Protein 1RM1 (pdb70)

B-factor: mean 45.38, std 23.13, range [4.24, 101.88]

InterPro domains:
  IPR004855 Transcription factor IIA, alpha/beta subunit [PF03153] (9-158)
  IPR004855 Transcription factor IIA, alpha/beta subunit [PF03153] (172-285)
  IPR004855 Transcription factor IIA, alpha/beta subunit [PTHR12694] (1-285)
  IPR004855 Transcription factor IIA, alpha/beta subunit [SM01371] (8-285)
  IPR009088 Transcription factor IIA, beta-barrel [G3DSA:2.30.18.10] (228-286)
  IPR009088 Transcription factor IIA, beta-barrel [SSF50784] (232-285)

Solvent-accessible surface area: 19893 Å² total; per-residue (Å²): 71,82,50,103,4,75,13,61,44,0,32,0,47,2,26,0,31,32,180,12,72,10,83,36,0,9,81,86,3,33,19,2,29,31,50,70,189,194,88,67,2,0,44,0,31,8,83,124,9,135,6,29,0,44,0,62,33,51,0,114,2,35,0,36,29,1,107,31,49,114,50,0,84,82,0,0,129,57,0,3,121,8,0,66,120,28,64,44,78,6,103,63,51,98,47,105,21,59,38,1,30,0,35,12,45,5,169,13,59,0,115,0,76,3,0,13,174,67,45,52,127,72,13,49,51,77,79,140,130,86,83,1,0,46,18,142,17,105,182,22,171,1,36,0,44,0,42,62,66,0,102,0,38,0,34,40,0,89,112,85,89,43,0,50,84,0,0,81,54,1,50,86,16,0,52,123,21,109,100,212,195,71,99,85,101,16,4,33,119,8,22,2,0,77,4,0,46,61,0,3,72,42,0,57,95,93,63,87,6,121,60,84,10,6,97,105,0,12,81,11,0,4,62,5,2,24,70,7,1,124,111,50,2,140,17,116,1,44,0,113,18,65,2,44,9,1,17,19,18,95,62,44,23,40,4,8,0,77,115,6,84,0,44,26,170,127,34,87,4,101,72,0,40,0,10,0,7,5,53,143,249,99,24,84,29,0,15,143,0,2,37,48,1,0,74,33,0,2,88,77,0,68,130,35,2,121,132,56,68,31,92,77,110,13,0,45,30,0,36,65,27,0,14,80,42,0,23,100,41,156,6,7,96,8,86,13,29,122,135,57,178,142,106,37,80,98,180,109,38,85,101,25,12,18,0,2,0,20,15,58,125,30,57,90,82,142,15,122,8,115,3,21,2,56,5,0,6,1,16,3,79,111,42,0,31,1,0,46,81,0,79,4,71,3,76,13,113

Structure (mmCIF, N/CA/C/O backbone):
data_1RM1
#
_entry.id   1RM1
#
_cell.length_a   173.250
_cell.length_b   173.250
_cell.length_c   164.070
_cell.angle_alpha   90.00
_cell.angle_beta   90.00
_cell.angle_gamma   120.00
#
_symmetry.space_group_name_H-M   'H 3 2'
#
loop_
_entity.id
_entity.type
_entity.pdbx_description
1 polymer "5'-D(*AP*TP*CP*GP*AP*TP*CP*GP*AP*TP*AP*TP*AP*AP*AP*AP*CP*G)-3'"
2 polymer "5'-D(P*CP*GP*TP*TP*TP*TP*AP*TP*AP*TP*CP*GP*AP*TP*CP*GP*AP*T)-3'"
3 polymer 'TATA-box binding protein'
4 polymer 'Transcription initiation factor IIA small chain'
5 polymer 'Transcription initiation factor IIA large chain'
6 water water
#
loop_
_atom_site.group_PDB
_atom_site.id
_atom_site.type_symbol
_atom_site.label_atom_id
_atom_site.label_alt_id
_atom_site.label_comp_id
_atom_site.label_asym_id
_atom_site.label_entity_id
_atom_site.label_seq_id
_atom_site.pdbx_PDB_ins_code
_atom_site.Cartn_x
_atom_site.Cartn_y
_atom_site.Cartn_z
_atom_site.occupancy
_atom_site.B_iso_or_equiv
_atom_site.auth_seq_id
_atom_site.auth_comp_id
_atom_site.auth_asym_id
_atom_site.auth_atom_id
_atom_site.pdbx_PDB_model_num
ATOM 736 N N . SER C 3 61 ? -8.524 95.721 54.324 1.00 68.32 61 SER A N 1
ATOM 737 C CA . SER C 3 61 ? -9.388 94.827 55.151 1.00 67.02 61 SER A CA 1
ATOM 738 C C . SER C 3 61 ? -9.232 95.157 56.628 1.00 65.87 61 SER A C 1
ATOM 739 O O . SER C 3 61 ? -10.207 95.138 57.383 1.00 66.34 61 SER A O 1
ATOM 742 N N . GLY C 3 62 ? -7.995 95.446 57.028 1.00 89.62 62 GLY A N 1
ATOM 743 C CA . GLY C 3 62 ? -7.702 95.786 58.411 1.00 89.62 62 GLY A CA 1
ATOM 744 C C . GLY C 3 62 ? -7.359 94.598 59.296 1.00 89.61 62 GLY A C 1
ATOM 745 O O . GLY C 3 62 ? -7.093 94.762 60.488 1.00 89.62 62 GLY A O 1
ATOM 746 N N . ILE C 3 63 ? -7.360 93.403 58.712 1.00 59.11 63 ILE A N 1
ATOM 747 C CA . ILE C 3 63 ? -7.067 92.174 59.446 1.00 53.32 63 ILE A CA 1
ATOM 748 C C . ILE C 3 63 ? -5.846 91.473 58.867 1.00 51.89 63 ILE A C 1
ATOM 749 O O . ILE C 3 63 ? -5.586 91.545 57.667 1.00 51.48 63 ILE A O 1
ATOM 754 N N . VAL C 3 64 ? -5.098 90.793 59.724 1.00 40.77 64 VAL A N 1
ATOM 755 C CA . VAL C 3 64 ? -3.923 90.075 59.268 1.00 37.47 64 VAL A CA 1
ATOM 756 C C . VAL C 3 64 ? -4.002 88.630 59.699 1.00 35.29 64 VAL A C 1
ATOM 757 O O . VAL C 3 64 ? -3.962 88.324 60.889 1.00 34.69 64 VAL A O 1
ATOM 761 N N . PRO C 3 65 ? -4.129 87.719 58.731 1.00 31.67 65 PRO A N 1
ATOM 762 C CA . PRO C 3 65 ? -4.203 86.303 59.069 1.00 29.35 65 PRO A CA 1
ATOM 763 C C . PRO C 3 65 ? -3.049 85.840 59.971 1.00 28.98 65 PRO A C 1
ATOM 764 O O . PRO C 3 65 ? -1.903 86.302 59.870 1.00 28.29 65 PRO A O 1
ATOM 768 N N . THR C 3 66 ? -3.382 84.923 60.868 1.00 31.62 66 THR A N 1
ATOM 769 C CA . THR C 3 66 ? -2.430 84.372 61.813 1.00 28.35 66 THR A CA 1
ATOM 770 C C . THR C 3 66 ? -1.856 83.033 61.348 1.00 25.81 66 THR A C 1
ATOM 771 O O . THR C 3 66 ? -2.595 82.093 61.064 1.00 24.77 66 THR A O 1
ATOM 775 N N . LEU C 3 67 ? -0.535 82.951 61.265 1.00 26.22 67 LEU A N 1
ATOM 776 C CA . LEU C 3 67 ? 0.109 81.715 60.861 1.00 25.37 67 LEU A CA 1
ATOM 777 C C . LEU C 3 67 ? -0.097 80.694 61.966 1.00 24.85 67 LEU A C 1
ATOM 778 O O . LEU C 3 67 ? 0.260 80.945 63.117 1.00 25.98 67 LEU A O 1
ATOM 783 N N . GLN C 3 68 ? -0.671 79.545 61.611 1.00 25.28 68 GLN A N 1
ATOM 784 C CA . GLN C 3 68 ? -0.972 78.490 62.579 1.00 24.28 68 GLN A CA 1
ATOM 785 C C . GLN C 3 68 ? -0.128 77.237 62.460 1.00 24.42 68 GLN A C 1
ATOM 786 O O . GLN C 3 68 ? -0.005 76.474 63.413 1.00 25.04 68 GLN A O 1
ATOM 792 N N . ASN C 3 69 ? 0.456 77.008 61.299 1.00 23.66 69 ASN A N 1
ATOM 793 C CA . ASN C 3 69 ? 1.221 75.786 61.136 1.00 23.57 69 ASN A CA 1
ATOM 794 C C . ASN C 3 69 ? 2.177 75.885 59.965 1.00 23.09 69 ASN A C 1
ATOM 795 O O . ASN C 3 69 ? 1.819 76.386 58.904 1.00 23.13 69 ASN A O 1
ATOM 800 N N . ILE C 3 70 ? 3.402 75.416 60.163 1.00 27.29 70 ILE A N 1
ATOM 801 C CA . ILE C 3 70 ? 4.391 75.445 59.097 1.00 27.49 70 ILE A CA 1
ATOM 802 C C . ILE C 3 70 ? 5.074 74.091 59.003 1.00 27.04 70 ILE A C 1
ATOM 803 O O . ILE C 3 70 ? 5.567 73.564 59.997 1.00 27.86 70 ILE A O 1
ATOM 808 N N . VAL C 3 71 ? 5.068 73.523 57.803 1.00 25.74 71 VAL A N 1
ATOM 809 C CA . VAL C 3 71 ? 5.680 72.226 57.546 1.00 25.68 71 VAL A CA 1
ATOM 810 C C . VAL C 3 71 ? 6.976 72.418 56.771 1.00 26.38 71 VAL A C 1
ATOM 811 O O . VAL C 3 71 ? 6.994 73.063 55.727 1.00 28.25 71 VAL A O 1
ATOM 815 N N . ALA C 3 72 ? 8.060 71.852 57.287 1.00 23.33 72 ALA A N 1
ATOM 816 C CA . ALA C 3 72 ? 9.362 71.972 56.652 1.00 24.97 72 ALA A CA 1
ATOM 817 C C . ALA C 3 72 ? 10.062 70.623 56.551 1.00 26.16 72 ALA A C 1
ATOM 818 O O . ALA C 3 72 ? 9.803 69.722 57.342 1.00 25.93 72 ALA A O 1
ATOM 820 N N . THR C 3 73 ? 10.939 70.487 55.563 1.00 30.31 73 THR A N 1
ATOM 821 C CA . THR C 3 73 ? 11.707 69.263 55.383 1.00 33.26 73 THR A CA 1
ATOM 822 C C . THR C 3 73 ? 13.178 69.578 55.626 1.00 35.00 73 THR A C 1
ATOM 823 O O . THR C 3 73 ? 13.627 70.707 55.404 1.00 35.98 73 THR A O 1
ATOM 827 N N . VAL C 3 74 ? 13.917 68.580 56.097 1.00 48.13 74 VAL A N 1
ATOM 828 C CA . VAL C 3 74 ? 15.337 68.739 56.369 1.00 49.36 74 VAL A CA 1
ATOM 829 C C . VAL C 3 74 ? 16.066 67.435 56.079 1.00 50.85 74 VAL A C 1
ATOM 830 O O . VAL C 3 74 ? 15.654 66.375 56.552 1.00 53.52 74 VAL A O 1
ATOM 834 N N . THR C 3 75 ? 17.134 67.513 55.287 1.00 37.07 75 THR A N 1
ATOM 835 C CA . THR C 3 75 ? 17.944 66.340 54.971 1.00 36.88 75 THR A CA 1
ATOM 836 C C . THR C 3 75 ? 19.086 66.345 55.977 1.00 35.13 75 THR A C 1
ATOM 837 O O . THR C 3 75 ? 19.859 67.293 56.011 1.00 34.48 75 THR A O 1
ATOM 841 N N . LEU C 3 76 ? 19.186 65.310 56.809 1.00 47.43 76 LEU A N 1
ATOM 842 C CA . LEU C 3 76 ? 20.258 65.246 57.802 1.00 47.27 76 LEU A CA 1
ATOM 843 C C . LEU C 3 76 ? 21.521 64.641 57.190 1.00 48.65 76 LEU A C 1
ATOM 844 O O . LEU C 3 76 ? 22.572 64.577 57.826 1.00 47.81 76 LEU A O 1
ATOM 849 N N . GLY C 3 77 ? 21.403 64.202 55.943 1.00 45.21 77 GLY A N 1
ATOM 850 C CA . GLY C 3 77 ? 22.534 63.629 55.238 1.00 48.07 77 GLY A CA 1
ATOM 851 C C . GLY C 3 77 ? 23.293 62.512 55.930 1.00 50.04 77 GLY A C 1
ATOM 852 O O . GLY C 3 77 ? 24.468 62.678 56.257 1.00 51.52 77 GLY A O 1
ATOM 853 N N . CYS C 3 78 ? 22.622 61.381 56.147 1.00 52.94 78 CYS A N 1
ATOM 854 C CA . CYS C 3 78 ? 23.213 60.198 56.776 1.00 52.52 78 CYS A CA 1
ATOM 855 C C . CYS C 3 78 ? 22.116 59.217 57.191 1.00 53.23 78 CYS A C 1
ATOM 856 O O . CYS C 3 78 ? 21.131 59.602 57.820 1.00 54.20 78 CYS A O 1
ATOM 859 N N . ARG C 3 79 ? 22.289 57.951 56.818 1.00 44.15 79 ARG A N 1
ATOM 860 C CA . ARG C 3 79 ? 21.329 56.895 57.135 1.00 42.96 79 ARG A CA 1
ATOM 861 C C . ARG C 3 79 ? 21.053 56.793 58.631 1.00 41.07 79 ARG A C 1
ATOM 862 O O . ARG C 3 79 ? 21.919 57.089 59.449 1.00 40.82 79 ARG A O 1
ATOM 870 N N . LEU C 3 80 ? 19.850 56.360 58.991 1.00 37.81 80 LEU A N 1
ATOM 871 C CA . LEU C 3 80 ? 19.493 56.242 60.404 1.00 36.02 80 LEU A CA 1
ATOM 872 C C . LEU C 3 80 ? 18.903 54.893 60.804 1.00 35.75 80 LEU A C 1
ATOM 873 O O . LEU C 3 80 ? 18.244 54.226 60.006 1.00 35.32 80 LEU A O 1
ATOM 878 N N . ASP C 3 81 ? 19.164 54.491 62.045 1.00 43.09 81 ASP A N 1
ATOM 879 C CA . ASP C 3 81 ? 18.605 53.251 62.576 1.00 43.52 81 ASP A CA 1
ATOM 880 C C . ASP C 3 81 ? 17.453 53.778 63.400 1.00 42.82 81 ASP A C 1
ATOM 881 O O . ASP C 3 81 ? 17.652 54.254 64.517 1.00 41.90 81 ASP A O 1
ATOM 886 N N . LEU C 3 82 ? 16.252 53.713 62.839 1.00 39.19 82 LEU A N 1
ATOM 887 C CA . LEU C 3 82 ? 15.087 54.227 63.528 1.00 37.77 82 LEU A CA 1
ATOM 888 C C . LEU C 3 82 ? 14.889 53.532 64.867 1.00 38.86 82 LEU A C 1
ATOM 889 O O . LEU C 3 82 ? 14.531 54.166 65.861 1.00 38.78 82 LEU A O 1
ATOM 894 N N . LYS C 3 83 ? 15.161 52.235 64.899 1.00 41.62 83 LYS A N 1
ATOM 895 C CA . LYS C 3 83 ? 15.010 51.459 66.121 1.00 43.56 83 LYS A CA 1
ATOM 896 C C . LYS C 3 83 ? 15.891 52.019 67.223 1.00 43.73 83 LYS A C 1
ATOM 897 O O . LYS C 3 83 ? 15.509 52.008 68.384 1.00 46.31 83 LYS A O 1
ATOM 903 N N . THR C 3 84 ? 17.067 52.514 66.861 1.00 37.54 84 THR A N 1
ATOM 904 C CA . THR C 3 84 ? 17.989 53.074 67.848 1.00 36.47 84 THR A CA 1
ATOM 905 C C . THR C 3 84 ? 17.554 54.457 68.302 1.00 36.84 84 THR A C 1
ATOM 906 O O . THR C 3 84 ? 17.686 54.803 69.478 1.00 36.76 84 THR A O 1
ATOM 910 N N . VAL C 3 85 ? 17.053 55.253 67.364 1.00 34.26 85 VAL A N 1
ATOM 911 C CA . VAL C 3 85 ? 16.598 56.604 67.675 1.00 32.89 85 VAL A CA 1
ATOM 912 C C . VAL C 3 85 ? 15.468 56.506 68.687 1.00 31.71 85 VAL A C 1
ATOM 913 O O . VAL C 3 85 ? 15.483 57.170 69.722 1.00 29.82 85 VAL A O 1
ATOM 917 N N . ALA C 3 86 ? 14.498 55.654 68.375 1.00 36.65 86 ALA A N 1
ATOM 918 C CA . ALA C 3 86 ? 13.347 55.447 69.231 1.00 37.39 86 ALA A CA 1
ATOM 919 C C . ALA C 3 86 ? 13.762 55.010 70.630 1.00 38.87 86 ALA A C 1
ATOM 920 O O . ALA C 3 86 ? 13.073 55.303 71.610 1.00 40.87 86 ALA A O 1
ATOM 922 N N . LEU C 3 87 ? 14.892 54.317 70.728 1.00 39.54 87 LEU A N 1
ATOM 923 C CA . LEU C 3 87 ? 15.375 53.824 72.017 1.00 38.55 87 LEU A CA 1
ATOM 924 C C . LEU C 3 87 ? 16.126 54.835 72.871 1.00 38.87 87 LEU A C 1
ATOM 925 O O . LEU C 3 87 ? 16.057 54.790 74.102 1.00 37.49 87 LEU A O 1
ATOM 930 N N . HIS C 3 88 ? 16.834 55.752 72.224 1.00 45.91 88 HIS A N 1
ATOM 931 C CA . HIS C 3 88 ? 17.610 56.738 72.959 1.00 49.19 88 HIS A CA 1
ATOM 932 C C . HIS C 3 88 ? 17.005 58.142 73.071 1.00 50.11 88 HIS A C 1
ATOM 933 O O . HIS C 3 88 ? 17.433 58.942 73.904 1.00 51.60 88 HIS A O 1
ATOM 940 N N . ALA C 3 89 ? 16.007 58.445 72.249 1.00 38.19 89 ALA A N 1
ATOM 941 C CA . ALA C 3 89 ? 15.370 59.752 72.305 1.00 36.57 89 ALA A CA 1
ATOM 942 C C . ALA C 3 89 ? 14.122 59.669 73.179 1.00 35.91 89 ALA A C 1
ATOM 943 O O . ALA C 3 89 ? 13.436 58.651 73.183 1.00 35.41 89 ALA A O 1
ATOM 945 N N . ARG C 3 90 ? 13.833 60.729 73.930 1.00 43.18 90 ARG A N 1
ATOM 946 C CA . ARG C 3 90 ? 12.644 60.735 74.775 1.00 42.90 90 ARG A CA 1
ATOM 947 C C . ARG C 3 90 ? 11.489 61.250 73.925 1.00 40.15 90 ARG A C 1
ATOM 948 O O . ARG C 3 90 ? 11.709 61.898 72.901 1.00 39.65 90 ARG A O 1
ATOM 956 N N . ASN C 3 91 ? 10.262 60.946 74.337 1.00 35.92 91 ASN A N 1
ATOM 957 C CA . ASN C 3 91 ? 9.075 61.397 73.615 1.00 32.87 91 ASN A CA 1
ATOM 958 C C . ASN C 3 91 ? 9.051 60.949 72.156 1.00 31.25 91 ASN A C 1
ATOM 959 O O . ASN C 3 91 ? 8.572 61.667 71.279 1.00 30.14 91 ASN A O 1
ATOM 964 N N . ALA C 3 92 ? 9.561 59.750 71.912 1.00 28.00 92 ALA A N 1
ATOM 965 C CA . ALA C 3 92 ? 9.611 59.195 70.575 1.00 25.18 92 ALA A CA 1
ATOM 966 C C . ALA C 3 92 ? 8.759 57.950 70.492 1.00 24.45 92 ALA A C 1
ATOM 967 O O . ALA C 3 92 ? 8.715 57.157 71.426 1.00 25.81 92 ALA A O 1
ATOM 969 N N . GLU C 3 93 ? 8.060 57.786 69.380 1.00 22.73 93 GLU A N 1
ATOM 970 C CA . GLU C 3 93 ? 7.261 56.593 69.177 1.00 22.72 93 GLU A CA 1
ATOM 971 C C . GLU C 3 93 ? 7.600 56.020 67.815 1.00 22.64 93 GLU A C 1
ATOM 972 O O . GLU C 3 93 ? 7.702 56.745 66.831 1.00 23.74 93 GLU A O 1
ATOM 978 N N . TYR C 3 94 ? 7.834 54.714 67.775 1.00 24.34 94 TYR A N 1
ATOM 979 C CA . TYR C 3 94 ? 8.184 54.041 66.534 1.00 24.01 94 TYR A CA 1
ATOM 980 C C . TYR C 3 94 ? 7.365 52.766 66.378 1.00 23.64 94 TYR A C 1
ATOM 981 O O . TYR C 3 94 ? 7.471 51.847 67.179 1.00 24.80 94 TYR A O 1
ATOM 990 N N . ASN C 3 95 ? 6.527 52.733 65.350 1.00 22.26 95 ASN A N 1
ATOM 991 C CA . ASN C 3 95 ? 5.672 51.586 65.078 1.00 23.81 95 ASN A CA 1
ATOM 992 C C . ASN C 3 95 ? 5.735 51.301 63.576 1.00 26.04 95 ASN A C 1
ATOM 993 O O . ASN C 3 95 ? 4.771 51.527 62.846 1.00 25.15 95 ASN A O 1
ATOM 998 N N . PRO C 3 96 ? 6.879 50.787 63.101 1.00 44.20 96 PRO A N 1
ATOM 999 C CA . PRO C 3 96 ? 7.079 50.476 61.682 1.00 44.60 96 PRO A CA 1
ATOM 1000 C C . PRO C 3 96 ? 5.917 49.764 61.004 1.00 47.69 96 PRO A C 1
ATOM 1001 O O . PRO C 3 96 ? 5.686 49.951 59.812 1.00 47.89 96 PRO A O 1
ATOM 1005 N N . LYS C 3 97 ? 5.182 48.958 61.761 1.00 36.48 97 LYS A N 1
ATOM 1006 C CA . LYS C 3 97 ? 4.048 48.227 61.214 1.00 39.76 97 LYS A CA 1
ATOM 1007 C C . LYS C 3 97 ? 3.004 49.170 60.610 1.00 38.93 97 LYS A C 1
ATOM 1008 O O . LYS C 3 97 ? 2.189 48.747 59.796 1.00 39.01 97 LYS A O 1
ATOM 1014 N N . ARG C 3 98 ? 3.025 50.444 60.995 1.00 48.52 98 ARG A N 1
ATOM 1015 C CA . ARG C 3 98 ? 2.043 51.394 60.478 1.00 49.11 98 ARG A CA 1
ATOM 1016 C C . ARG C 3 98 ? 2.640 52.598 59.762 1.00 46.01 98 ARG A C 1
ATOM 1017 O O . ARG C 3 98 ? 1.985 53.215 58.912 1.00 46.92 98 ARG A O 1
ATOM 1025 N N . PHE C 3 99 ? 3.875 52.936 60.113 1.00 32.45 99 PHE A N 1
ATOM 1026 C CA . PHE C 3 99 ? 4.561 54.067 59.509 1.00 29.15 99 PHE A CA 1
ATOM 1027 C C . PHE C 3 99 ? 6.061 53.841 59.686 1.00 27.07 99 PHE A C 1
ATOM 1028 O O . PHE C 3 99 ? 6.536 53.661 60.803 1.00 26.39 99 PHE A O 1
ATOM 1036 N N . ALA C 3 100 ? 6.804 53.851 58.585 1.00 34.89 100 ALA A N 1
ATOM 1037 C CA . ALA C 3 100 ? 8.238 53.612 58.643 1.00 33.72 100 ALA A CA 1
ATOM 1038 C C . ALA C 3 100 ? 9.040 54.842 59.024 1.00 31.75 100 ALA A C 1
ATOM 1039 O O . ALA C 3 100 ? 9.941 55.247 58.293 1.00 31.79 100 ALA A O 1
ATOM 1041 N N . ALA C 3 101 ? 8.720 55.429 60.173 1.00 23.54 101 ALA A N 1
ATOM 1042 C CA . ALA C 3 101 ? 9.427 56.613 60.648 1.00 23.46 101 ALA A CA 1
ATOM 1043 C C . ALA C 3 101 ? 9.226 56.797 62.139 1.00 23.04 101 ALA A C 1
ATOM 1044 O O . ALA C 3 101 ? 8.253 56.293 62.713 1.00 23.58 101 ALA A O 1
ATOM 1046 N N . VAL C 3 102 ? 10.159 57.512 62.764 1.00 28.18 102 VAL A N 1
ATOM 1047 C CA . VAL C 3 102 ? 10.081 57.791 64.186 1.00 29.42 102 VAL A CA 1
ATOM 1048 C C . VAL C 3 102 ? 9.434 59.155 64.355 1.00 28.01 102 VAL A C 1
ATOM 1049 O O . VAL C 3 102 ? 9.831 60.140 63.721 1.00 27.63 102 VAL A O 1
ATOM 1053 N N . ILE C 3 103 ? 8.411 59.192 65.198 1.00 31.83 103 ILE A N 1
ATOM 1054 C CA . ILE C 3 103 ? 7.687 60.417 65.477 1.00 32.65 103 ILE A CA 1
ATOM 1055 C C . ILE C 3 103 ? 8.253 60.968 66.773 1.00 30.56 103 ILE A C 1
ATOM 1056 O O . ILE C 3 103 ? 8.242 60.298 67.795 1.00 33.86 103 ILE A O 1
ATOM 1061 N N . MET C 3 104 ? 8.759 62.188 66.732 1.00 18.93 104 MET A N 1
ATOM 1062 C CA . MET C 3 104 ? 9.336 62.780 67.919 1.00 20.60 104 MET A CA 1
ATOM 1063 C C . MET C 3 104 ? 8.827 64.202 68.110 1.00 19.82 104 MET A C 1
ATOM 1064 O O . MET C 3 104 ? 8.659 64.940 67.143 1.00 18.20 104 MET A O 1
ATOM 1069 N N . ARG C 3 105 ? 8.583 64.581 69.360 1.00 27.09 105 ARG A N 1
ATOM 1070 C CA . ARG C 3 105 ? 8.104 65.921 69.671 1.00 28.30 105 ARG A CA 1
ATOM 1071 C C . ARG C 3 105 ? 9.009 66.636 70.656 1.00 30.86 105 ARG A C 1
ATOM 1072 O O . ARG C 3 105 ? 9.676 66.011 71.479 1.00 32.09 105 ARG A O 1
ATOM 1080 N N . ILE C 3 106 ? 9.033 67.957 70.570 1.00 25.86 106 ILE A N 1
ATOM 1081 C CA . ILE C 3 106 ? 9.799 68.747 71.518 1.00 26.46 106 ILE A CA 1
ATOM 1082 C C . ILE C 3 106 ? 8.869 69.857 71.975 1.00 27.73 106 ILE A C 1
ATOM 1083 O O . ILE C 3 106 ? 7.858 70.125 71.328 1.00 25.40 106 ILE A O 1
ATOM 1088 N N . ARG C 3 107 ? 9.207 70.493 73.089 1.00 32.82 107 ARG A N 1
ATOM 1089 C CA . ARG C 3 107 ? 8.386 71.562 73.640 1.00 34.84 107 ARG A CA 1
ATOM 1090 C C . ARG C 3 107 ? 8.751 72.978 73.206 1.00 35.38 107 ARG A C 1
ATOM 1091 O O . ARG C 3 107 ? 7.897 73.859 73.209 1.00 35.36 107 ARG A O 1
ATOM 1099 N N . GLU C 3 108 ? 10.006 73.203 72.829 1.00 38.50 108 GLU A N 1
ATOM 1100 C CA . GLU C 3 108 ? 10.429 74.535 72.425 1.00 40.02 108 GLU A CA 1
ATOM 1101 C C . GLU C 3 108 ? 11.322 74.582 71.199 1.00 38.43 108 GLU A C 1
ATOM 1102 O O . GLU C 3 108 ? 12.497 74.250 71.277 1.00 40.78 108 GLU A O 1
ATOM 1108 N N . PRO C 3 109 ? 10.769 74.972 70.040 1.00 32.56 109 PRO A N 1
ATOM 1109 C CA . PRO C 3 109 ? 9.360 75.343 69.883 1.00 31.07 109 PRO A CA 1
ATOM 1110 C C . PRO C 3 109 ? 8.459 74.121 69.736 1.00 30.99 109 PRO A C 1
ATOM 1111 O O . PRO C 3 109 ? 8.840 73.123 69.127 1.00 31.75 109 PRO A O 1
ATOM 1115 N N . LYS C 3 110 ? 7.266 74.209 70.311 1.00 34.64 110 LYS A N 1
ATOM 1116 C CA . LYS C 3 110 ? 6.294 73.125 70.279 1.00 34.10 110 LYS A CA 1
ATOM 1117 C C . LYS C 3 110 ? 6.065 72.624 68.857 1.00 32.93 110 LYS A C 1
ATOM 1118 O O . LYS C 3 110 ? 5.318 73.224 68.087 1.00 33.83 110 LYS A O 1
ATOM 1124 N N . THR C 3 111 ? 6.712 71.513 68.518 1.00 30.25 111 THR A N 1
ATOM 1125 C CA . THR C 3 111 ? 6.604 70.926 67.183 1.00 30.98 111 THR A CA 1
ATOM 1126 C C . THR C 3 111 ? 6.662 69.393 67.218 1.00 29.09 111 THR A C 1
ATOM 1127 O O . THR C 3 111 ? 6.844 68.786 68.270 1.00 30.04 111 THR A O 1
ATOM 1131 N N . THR C 3 112 ? 6.506 68.771 66.056 1.00 35.81 112 THR A N 1
ATOM 1132 C CA . THR C 3 112 ? 6.566 67.315 65.940 1.00 34.44 112 THR A CA 1
ATOM 1133 C C . THR C 3 112 ? 7.373 66.970 64.692 1.00 32.78 112 THR A C 1
ATOM 1134 O O . THR C 3 112 ? 7.089 67.475 63.613 1.00 33.48 112 THR A O 1
ATOM 1138 N N . ALA C 3 113 ? 8.382 66.118 64.832 1.00 19.87 113 ALA A N 1
ATOM 1139 C CA . ALA C 3 113 ? 9.188 65.730 63.680 1.00 18.81 113 ALA A CA 1
ATOM 1140 C C . ALA C 3 113 ? 8.960 64.284 63.249 1.00 18.14 113 ALA A C 1
ATOM 1141 O O . ALA C 3 113 ? 8.723 63.402 64.072 1.00 17.29 113 ALA A O 1
ATOM 1143 N N . LEU C 3 114 ? 9.006 64.055 61.945 1.00 22.75 114 LEU A N 1
ATOM 1144 C CA . LEU C 3 114 ? 8.866 62.715 61.394 1.00 23.81 114 LEU A CA 1
ATOM 1145 C C . LEU C 3 114 ? 10.278 62.421 60.890 1.00 24.87 114 LEU A C 1
ATOM 1146 O O . LEU C 3 114 ? 10.744 63.055 59.944 1.00 23.63 114 LEU A O 1
ATOM 1151 N N . ILE C 3 115 ? 10.963 61.482 61.534 1.00 27.19 115 ILE A N 1
ATOM 1152 C CA . ILE C 3 115 ? 12.323 61.129 61.143 1.00 29.14 115 ILE A CA 1
ATOM 1153 C C . ILE C 3 115 ? 12.374 59.799 60.388 1.00 29.25 115 ILE A C 1
ATOM 1154 O O . ILE C 3 115 ? 11.831 58.795 60.847 1.00 29.33 115 ILE A O 1
ATOM 1159 N N . PHE C 3 116 ? 13.026 59.795 59.228 1.00 25.56 116 PHE A N 1
ATOM 1160 C CA . PHE C 3 116 ? 13.114 58.581 58.424 1.00 26.80 116 PHE A CA 1
ATOM 1161 C C . PHE C 3 116 ? 14.464 57.873 58.452 1.00 28.29 116 PHE A C 1
ATOM 1162 O O . PHE C 3 116 ? 15.474 58.439 58.880 1.00 28.35 116 PHE A O 1
ATOM 1170 N N . ALA C 3 117 ? 14.469 56.621 58.005 1.00 40.43 117 ALA A N 1
ATOM 1171 C CA . ALA C 3 117 ? 15.690 55.822 57.987 1.00 43.06 117 ALA A CA 1
ATOM 1172 C C . ALA C 3 117 ? 16.698 56.429 57.028 1.00 45.38 117 ALA A C 1
ATOM 1173 O O . ALA C 3 117 ? 17.911 56.272 57.201 1.00 46.90 117 ALA A O 1
ATOM 1175 N N . SER C 3 118 ? 16.184 57.127 56.020 1.00 37.94 118 SER A N 1
ATOM 1176 C CA . SER C 3 118 ? 17.015 57.772 55.012 1.00 36.57 118 SER A CA 1
ATOM 1177 C C . SER C 3 118 ? 17.770 58.981 55.553 1.00 37.26 118 SER A C 1
ATOM 1178 O O . SER C 3 118 ? 18.646 59.518 54.877 1.00 39.12 118 SER A O 1
ATOM 1181 N N . GLY C 3 119 ? 17.422 59.415 56.761 1.00 35.20 119 GLY A N 1
ATOM 1182 C CA . GLY C 3 119 ? 18.087 60.562 57.352 1.00 35.53 119 GLY A CA 1
ATOM 1183 C C . GLY C 3 119 ? 17.352 61.869 57.094 1.00 35.55 119 GLY A C 1
ATOM 1184 O O . GLY C 3 119 ? 17.784 62.938 57.538 1.00 36.28 119 GLY A O 1
ATOM 1185 N N . LYS C 3 120 ? 16.242 61.786 56.368 1.00 38.73 120 LYS A N 1
ATOM 1186 C CA . LYS C 3 120 ? 15.434 62.957 56.059 1.00 36.53 120 LYS A CA 1
ATOM 1187 C C . LYS C 3 120 ? 14.274 63.070 57.036 1.00 36.18 120 LYS A C 1
ATOM 1188 O O . LYS C 3 120 ? 13.764 62.057 57.523 1.00 36.55 120 LYS A O 1
ATOM 1194 N N . MET C 3 121 ? 13.867 64.298 57.341 1.00 32.35 121 MET A N 1
ATOM 1195 C CA . MET C 3 121 ? 12.745 64.485 58.243 1.00 32.28 121 MET A CA 1
ATOM 1196 C C . MET C 3 121 ? 11.808 65.631 57.881 1.00 30.16 121 MET A C 1
ATOM 1197 O O . MET C 3 121 ? 12.127 66.485 57.060 1.00 31.36 121 MET A O 1
ATOM 1202 N N . VAL C 3 122 ? 10.631 65.606 58.496 1.00 27.75 122 VAL A N 1
ATOM 1203 C CA . VAL C 3 122 ? 9.604 66.608 58.293 1.00 25.18 122 VAL A CA 1
ATOM 1204 C C . VAL C 3 122 ? 9.295 67.202 59.657 1.00 23.63 122 VAL A C 1
ATOM 1205 O O . VAL C 3 122 ? 9.060 66.470 60.609 1.00 23.60 122 VAL A O 1
ATOM 1209 N N . VAL C 3 123 ? 9.316 68.523 59.758 1.00 33.80 123 VAL A N 1
ATOM 1210 C CA . VAL C 3 123 ? 9.011 69.181 61.020 1.00 34.59 123 VAL A CA 1
ATOM 1211 C C . VAL C 3 123 ? 7.696 69.927 60.841 1.00 33.82 123 VAL A C 1
ATOM 1212 O O . VAL C 3 123 ? 7.541 70.716 59.915 1.00 35.37 123 VAL A O 1
ATOM 1216 N N . THR C 3 124 ? 6.753 69.667 61.741 1.00 21.96 124 THR A N 1
ATOM 1217 C CA . THR C 3 124 ? 5.421 70.255 61.681 1.00 20.81 124 THR A CA 1
ATOM 1218 C C . THR C 3 124 ? 5.021 70.944 62.975 1.00 19.66 124 THR A C 1
ATOM 1219 O O . THR C 3 124 ? 5.615 70.711 64.029 1.00 18.91 124 THR A O 1
ATOM 1223 N N . GLY C 3 125 ? 4.005 71.793 62.882 1.00 26.35 125 GLY A N 1
ATOM 1224 C CA . GLY C 3 125 ? 3.501 72.479 64.054 1.00 27.36 125 GLY A CA 1
ATOM 1225 C C . GLY C 3 125 ? 4.090 73.840 64.347 1.00 29.17 125 GLY A C 1
ATOM 1226 O O . GLY C 3 125 ? 3.563 74.574 65.186 1.00 30.14 125 GLY A O 1
ATOM 1227 N N . ALA C 3 126 ? 5.181 74.187 63.677 1.00 22.45 126 ALA A N 1
ATOM 1228 C CA . ALA C 3 126 ? 5.816 75.477 63.909 1.00 22.42 126 ALA A CA 1
ATOM 1229 C C . ALA C 3 126 ? 4.895 76.609 63.457 1.00 24.85 126 ALA A C 1
ATOM 1230 O O . ALA C 3 126 ? 4.171 76.480 62.460 1.00 26.12 126 ALA A O 1
ATOM 1232 N N . LYS C 3 127 ? 4.930 77.717 64.195 1.00 26.90 127 LYS A N 1
ATOM 1233 C CA . LYS C 3 127 ? 4.077 78.866 63.904 1.00 25.86 127 LYS A CA 1
ATOM 1234 C C . LYS C 3 127 ? 4.785 80.061 63.270 1.00 26.85 127 LYS A C 1
ATOM 1235 O O . LYS C 3 127 ? 4.167 81.088 63.020 1.00 28.59 127 LYS A O 1
ATOM 1241 N N . SER C 3 128 ? 6.079 79.923 63.007 1.00 18.67 128 SER A N 1
ATOM 1242 C CA . SER C 3 128 ? 6.848 80.984 62.367 1.00 19.83 128 SER A CA 1
ATOM 1243 C C . SER C 3 128 ? 8.000 80.327 61.620 1.00 21.03 128 SER A C 1
ATOM 1244 O O . SER C 3 128 ? 8.353 79.190 61.911 1.00 20.17 128 SER A O 1
ATOM 1247 N N . GLU C 3 129 ? 8.569 81.030 60.646 1.00 30.71 129 GLU A N 1
ATOM 1248 C CA . GLU C 3 129 ? 9.679 80.498 59.864 1.00 33.84 129 GLU A CA 1
ATOM 1249 C C . GLU C 3 129 ? 10.874 80.231 60.766 1.00 35.61 129 GLU A C 1
ATOM 1250 O O . GLU C 3 129 ? 11.570 79.232 60.604 1.00 34.65 129 GLU A O 1
ATOM 1256 N N . ASP C 3 130 ? 11.106 81.134 61.713 1.00 41.09 130 ASP A N 1
ATOM 1257 C CA . ASP C 3 130 ? 12.220 81.011 62.650 1.00 43.39 130 ASP A CA 1
ATOM 1258 C C . ASP C 3 130 ? 12.082 79.801 63.584 1.00 42.10 130 ASP A C 1
ATOM 1259 O O . ASP C 3 130 ? 13.051 79.068 63.806 1.00 41.84 130 ASP A O 1
ATOM 1264 N N . ASP C 3 131 ? 10.885 79.602 64.134 1.00 32.44 131 ASP A N 1
ATOM 1265 C CA . ASP C 3 131 ? 10.630 78.474 65.022 1.00 29.06 131 ASP A CA 1
ATOM 1266 C C . ASP C 3 131 ? 10.806 77.161 64.271 1.00 26.83 131 ASP A C 1
ATOM 1267 O O . ASP C 3 131 ? 11.246 76.164 64.840 1.00 26.35 131 ASP A O 1
ATOM 1272 N N . SER C 3 132 ? 10.466 77.169 62.988 1.00 26.55 132 SER A N 1
ATOM 1273 C CA . SER C 3 132 ? 10.580 75.980 62.153 1.00 27.41 132 SER A CA 1
ATOM 1274 C C . SER C 3 132 ? 12.037 75.594 61.950 1.00 28.50 132 SER A C 1
ATOM 1275 O O . SER C 3 132 ? 12.405 74.431 62.113 1.00 26.85 132 SER A O 1
ATOM 1278 N N . LYS C 3 133 ? 12.866 76.572 61.596 1.00 37.86 133 LYS A N 1
ATOM 1279 C CA . LYS C 3 133 ? 14.287 76.324 61.380 1.00 38.94 133 LYS A CA 1
ATOM 1280 C C . LYS C 3 133 ? 14.917 75.934 62.723 1.00 38.95 133 LYS A C 1
ATOM 1281 O O . LYS C 3 133 ? 15.690 74.973 62.809 1.00 38.84 133 LYS A O 1
ATOM 1287 N N . LEU C 3 134 ? 14.559 76.676 63.770 1.00 32.36 134 LEU A N 1
ATOM 1288 C CA . LEU C 3 134 ? 15.075 76.428 65.110 1.00 31.54 134 LEU A CA 1
ATOM 1289 C C . LEU C 3 134 ? 14.732 75.033 65.615 1.00 32.33 134 LEU A C 1
ATOM 1290 O O . LEU C 3 134 ? 15.596 74.325 66.133 1.00 33.27 134 LEU A O 1
ATOM 1295 N N . ALA C 3 135 ? 13.470 74.643 65.478 1.00 34.30 135 ALA A N 1
ATOM 1296 C CA . ALA C 3 135 ? 13.040 73.322 65.911 1.00 34.13 135 ALA A CA 1
ATOM 1297 C C . ALA C 3 135 ? 13.792 72.261 65.101 1.00 34.35 135 ALA A C 1
ATOM 1298 O O . ALA C 3 135 ? 14.280 71.273 65.649 1.00 34.04 135 ALA A O 1
ATOM 1300 N N . SER C 3 136 ? 13.883 72.473 63.791 1.00 34.44 136 SER A N 1
ATOM 1301 C CA . SER C 3 136 ? 14.583 71.536 62.918 1.00 34.14 136 SER A CA 1
ATOM 1302 C C . SER C 3 136 ? 16.004 71.311 63.399 1.00 34.76 136 SER A C 1
ATOM 1303 O O . SER C 3 136 ? 16.512 70.189 63.365 1.00 33.44 136 SER A O 1
ATOM 1306 N N . ARG C 3 137 ? 16.648 72.383 63.847 1.00 33.52 137 ARG A N 1
ATOM 1307 C CA . ARG C 3 137 ? 18.018 72.286 64.324 1.00 35.83 137 ARG A CA 1
ATOM 1308 C C . ARG C 3 137 ? 18.125 71.463 65.594 1.00 34.37 137 ARG A C 1
ATOM 1309 O O . ARG C 3 137 ? 19.104 70.753 65.783 1.00 34.90 137 ARG A O 1
ATOM 1317 N N . LYS C 3 138 ? 17.115 71.550 66.457 1.00 38.40 138 LYS A N 1
ATOM 1318 C CA . LYS C 3 138 ? 17.111 70.794 67.708 1.00 37.30 138 LYS A CA 1
ATOM 1319 C C . LYS C 3 138 ? 16.968 69.301 67.469 1.00 37.39 138 LYS A C 1
ATOM 1320 O O . LYS C 3 138 ? 17.618 68.492 68.130 1.00 39.00 138 LYS A O 1
ATOM 1326 N N . TYR C 3 139 ? 16.108 68.936 66.528 1.00 36.58 139 TYR A N 1
ATOM 1327 C CA . TYR C 3 139 ? 15.903 67.537 66.204 1.00 36.26 139 TYR A CA 1
ATOM 1328 C C . TYR C 3 139 ? 17.194 66.956 65.663 1.00 37.44 139 TYR A C 1
ATOM 1329 O O . TYR C 3 139 ? 17.616 65.871 66.070 1.00 38.65 139 TYR A O 1
ATOM 1338 N N . ALA C 3 140 ? 17.829 67.685 64.750 1.00 41.99 140 ALA A N 1
ATOM 1339 C CA . ALA C 3 140 ? 19.087 67.234 64.163 1.00 42.07 140 ALA A CA 1
ATOM 1340 C C . ALA C 3 140 ? 20.117 67.077 65.267 1.00 43.16 140 ALA A C 1
ATOM 1341 O O . ALA C 3 140 ? 20.888 66.122 65.277 1.00 43.47 140 ALA A O 1
ATOM 1343 N N . ARG C 3 141 ? 20.111 68.018 66.205 1.00 39.74 141 ARG A N 1
ATOM 1344 C CA . ARG C 3 141 ? 21.050 67.996 67.310 1.00 40.94 141 ARG A CA 1
ATOM 1345 C C . ARG C 3 141 ? 20.824 66.778 68.189 1.00 40.46 141 ARG A C 1
ATOM 1346 O O . ARG C 3 141 ? 21.768 66.259 68.771 1.00 41.65 141 ARG A O 1
ATOM 1354 N N . ILE C 3 142 ? 19.582 66.314 68.292 1.00 33.99 142 ILE A N 1
ATOM 1355 C CA . ILE C 3 142 ? 19.301 65.140 69.113 1.00 33.22 142 ILE A CA 1
ATOM 1356 C C . ILE C 3 142 ? 19.815 63.887 68.417 1.00 35.19 142 ILE A C 1
ATOM 1357 O O . ILE C 3 142 ? 20.427 63.020 69.045 1.00 35.35 142 ILE A O 1
ATOM 1362 N N . ILE C 3 143 ? 19.551 63.797 67.118 1.00 36.43 143 ILE A N 1
ATOM 1363 C CA . ILE C 3 143 ? 19.992 62.664 66.322 1.00 37.86 143 ILE A CA 1
ATOM 1364 C C . ILE C 3 143 ? 21.499 62.544 66.466 1.00 39.54 143 ILE A C 1
ATOM 1365 O O . ILE C 3 143 ? 22.028 61.444 66.605 1.00 39.93 143 ILE A O 1
ATOM 1370 N N . GLN C 3 144 ? 22.192 63.677 66.426 1.00 44.83 144 GLN A N 1
ATOM 1371 C CA . GLN C 3 144 ? 23.642 63.672 66.571 1.00 47.47 144 GLN A CA 1
ATOM 1372 C C . GLN C 3 144 ? 24.004 63.183 67.968 1.00 49.10 144 GLN A C 1
ATOM 1373 O O . GLN C 3 144 ? 24.763 62.226 68.127 1.00 50.01 144 GLN A O 1
ATOM 1379 N N . LYS C 3 145 ? 23.447 63.854 68.974 1.00 59.72 145 LYS A N 1
ATOM 1380 C CA . LYS C 3 145 ? 23.691 63.532 70.374 1.00 58.91 145 LYS A CA 1
ATOM 1381 C C . LYS C 3 145 ? 23.447 62.056 70.673 1.00 58.03 145 LYS A C 1
ATOM 1382 O O . LYS C 3 145 ? 23.938 61.533 71.672 1.00 58.37 145 LYS A O 1
ATOM 1388 N N . ILE C 3 146 ? 22.683 61.389 69.813 1.00 45.79 146 ILE A N 1
ATOM 1389 C CA . ILE C 3 146 ? 22.406 59.970 69.990 1.00 43.73 146 ILE A CA 1
ATOM 1390 C C . ILE C 3 146 ? 23.547 59.161 69.404 1.00 44.22 146 ILE A C 1
ATOM 1391 O O . ILE C 3 146 ? 23.839 58.065 69.870 1.00 44.79 146 ILE A O 1
ATOM 1396 N N . GLY C 3 147 ? 24.185 59.692 68.370 1.00 56.52 147 GLY A N 1
ATOM 1397 C CA . GLY C 3 147 ? 25.299 58.975 67.784 1.00 55.77 147 GLY A CA 1
ATOM 1398 C C . GLY C 3 147 ? 25.329 58.854 66.279 1.00 56.46 147 GLY A C 1
ATOM 1399 O O . GLY C 3 147 ? 25.920 57.913 65.753 1.00 57.62 147 GLY A O 1
ATOM 1400 N N . PHE C 3 148 ? 24.703 59.787 65.572 1.00 59.07 148 PHE A N 1
ATOM 1401 C CA . PHE C 3 148 ? 24.713 59.728 64.117 1.00 58.70 148 PHE A CA 1
ATOM 1402 C C . PHE C 3 148 ? 25.423 60.936 63.520 1.00 59.36 148 PHE A C 1
ATOM 1403 O O . PHE C 3 148 ? 25.505 61.990 64.148 1.00 59.73 148 PHE A O 1
ATOM 1411 N N . ALA C 3 149 ? 25.945 60.769 62.309 1.00 61.65 149 ALA A N 1
ATOM 1412 C CA . ALA C 3 149 ? 26.650 61.840 61.613 1.00 63.29 149 ALA A CA 1
ATOM 1413 C C . ALA C 3 149 ? 25.639 62.763 60.943 1.00 64.31 149 ALA A C 1
ATOM 1414 O O . ALA C 3 149 ? 25.814 63.165 59.792 1.00 63.72 149 ALA A O 1
ATOM 1416 N N . ALA C 3 150 ? 24.579 63.092 61.674 1.00 54.99 150 ALA A N 1
ATOM 1417 C CA . ALA C 3 150 ? 23.527 63.954 61.159 1.00 55.77 150 ALA A CA 1
ATOM 1418 C C . ALA C 3 150 ? 24.001 65.393 61.011 1.00 56.12 150 ALA A C 1
ATOM 1419 O O . ALA C 3 150 ? 24.795 65.879 61.812 1.00 55.90 150 ALA A O 1
ATOM 1421 N N . LYS C 3 151 ? 23.508 66.064 59.974 1.00 70.68 151 LYS A N 1
ATOM 1422 C CA . LYS C 3 151 ? 23.853 67.456 59.705 1.00 70.96 151 LYS A CA 1
ATOM 1423 C C . LYS C 3 151 ? 22.583 68.204 59.298 1.00 68.68 151 LYS A C 1
ATOM 1424 O O . LYS C 3 151 ? 21.664 67.613 58.730 1.00 68.02 151 LYS A O 1
ATOM 1430 N N . PHE C 3 152 ? 22.528 69.500 59.591 1.00 52.78 152 PHE A N 1
ATOM 1431 C CA . PHE C 3 152 ? 21.366 70.306 59.228 1.00 50.61 152 PHE A CA 1
ATOM 1432 C C . PHE C 3 152 ? 21.545 70.762 57.779 1.00 49.55 152 PHE A C 1
ATOM 1433 O O . PHE C 3 152 ? 22.312 71.679 57.499 1.00 49.98 152 PHE A O 1
ATOM 1441 N N . THR C 3 153 ? 20.829 70.112 56.866 1.00 49.32 153 THR A N 1
ATOM 1442 C CA . THR C 3 153 ? 20.923 70.403 55.438 1.00 47.83 153 THR A CA 1
ATOM 1443 C C . THR C 3 153 ? 19.564 70.702 54.814 1.00 47.51 153 THR A C 1
ATOM 1444 O O . THR C 3 153 ? 18.520 70.541 55.446 1.00 48.77 153 THR A O 1
ATOM 1448 N N . ASP C 3 154 ? 19.609 71.141 53.562 1.00 49.14 154 ASP A N 1
ATOM 1449 C CA . ASP C 3 154 ? 18.440 71.460 52.755 1.00 47.62 154 ASP A CA 1
ATOM 1450 C C . ASP C 3 154 ? 17.158 71.931 53.444 1.00 46.59 154 ASP A C 1
ATOM 1451 O O . ASP C 3 154 ? 16.064 71.556 53.004 1.00 48.26 154 ASP A O 1
ATOM 1456 N N . PHE C 3 155 ? 17.259 72.745 54.495 1.00 37.48 155 PHE A N 1
ATOM 1457 C CA . PHE C 3 155 ? 16.042 73.225 55.159 1.00 34.77 155 PHE A CA 1
ATOM 1458 C C . PHE C 3 155 ? 15.120 73.929 54.149 1.00 33.33 155 PHE A C 1
ATOM 1459 O O . PHE C 3 155 ? 15.560 74.796 53.402 1.00 32.41 155 PHE A O 1
ATOM 1467 N N . LYS C 3 156 ? 13.839 73.572 54.144 1.00 38.40 156 LYS A N 1
ATOM 1468 C CA . LYS C 3 156 ? 12.892 74.162 53.199 1.00 37.60 156 LYS A CA 1
ATOM 1469 C C . LYS C 3 156 ? 11.445 74.090 53.701 1.00 37.03 156 LYS A C 1
ATOM 1470 O O . LYS C 3 156 ? 10.954 73.014 54.029 1.00 37.39 156 LYS A O 1
ATOM 1476 N N . ILE C 3 157 ? 10.765 75.233 53.769 1.00 36.05 157 ILE A N 1
ATOM 1477 C CA . ILE C 3 157 ? 9.370 75.244 54.205 1.00 34.71 157 ILE A CA 1
ATOM 1478 C C . ILE C 3 157 ? 8.525 74.758 53.024 1.00 34.21 157 ILE A C 1
ATOM 1479 O O . ILE C 3 157 ? 8.678 75.241 51.901 1.00 35.45 157 ILE A O 1
ATOM 1484 N N . GLN C 3 158 ? 7.643 73.796 53.278 1.00 34.51 158 GLN A N 1
ATOM 1485 C CA . GLN C 3 158 ? 6.808 73.225 52.224 1.00 33.55 158 GLN A CA 1
ATOM 1486 C C . GLN C 3 158 ? 5.349 73.642 52.274 1.00 33.42 158 GLN A C 1
ATOM 1487 O O . GLN C 3 158 ? 4.638 73.527 51.275 1.00 35.16 158 GLN A O 1
ATOM 1493 N N . ASN C 3 159 ? 4.896 74.127 53.427 1.00 27.58 159 ASN A N 1
ATOM 1494 C CA . ASN C 3 159 ? 3.508 74.550 53.549 1.00 25.85 159 ASN A CA 1
ATOM 1495 C C . ASN C 3 159 ? 3.263 75.433 54.762 1.00 23.74 159 ASN A C 1
ATOM 1496 O O . ASN C 3 159 ? 3.794 75.184 55.843 1.00 23.18 159 ASN A O 1
ATOM 1501 N N . ILE C 3 160 ? 2.461 76.477 54.563 1.00 29.65 160 ILE A N 1
ATOM 1502 C CA . ILE C 3 160 ? 2.102 77.395 55.637 1.00 28.86 160 ILE A CA 1
ATOM 1503 C C . ILE C 3 160 ? 0.590 77.526 55.657 1.00 26.11 160 ILE A C 1
ATOM 1504 O O . ILE C 3 160 ? -0.036 77.725 54.617 1.00 26.44 160 ILE A O 1
ATOM 1509 N N . VAL C 3 161 ? 0.016 77.399 56.850 1.00 16.66 161 VAL A N 1
ATOM 1510 C CA . VAL C 3 161 ? -1.419 77.490 57.055 1.00 15.84 161 VAL A CA 1
ATOM 1511 C C . VAL C 3 161 ? -1.697 78.679 57.956 1.00 17.04 161 VAL A C 1
ATOM 1512 O O . VAL C 3 161 ? -0.962 78.917 58.905 1.00 18.36 161 VAL A O 1
ATOM 1516 N N . GLY C 3 162 ? -2.754 79.426 57.651 1.00 24.52 162 GLY A N 1
ATOM 1517 C CA . GLY C 3 162 ? -3.116 80.575 58.462 1.00 25.67 162 GLY A CA 1
ATOM 1518 C C . GLY C 3 162 ? -4.623 80.662 58.614 1.00 26.81 162 GLY A C 1
ATOM 1519 O O . GLY C 3 162 ? -5.353 80.122 57.789 1.00 28.49 162 GLY A O 1
ATOM 1520 N N . SER C 3 163 ? -5.097 81.330 59.665 1.00 18.05 163 SER A N 1
ATOM 1521 C CA . SER C 3 163 ? -6.533 81.475 59.889 1.00 18.94 163 SER A CA 1
ATOM 1522 C C . SER C 3 163 ? -6.916 82.921 60.177 1.00 20.40 163 SER A C 1
ATOM 1523 O O . SER C 3 163 ? -6.087 83.735 60.579 1.00 18.98 163 SER A O 1
ATOM 1526 N N . CYS C 3 164 ? -8.187 83.232 59.963 1.00 27.72 164 CYS A N 1
ATOM 1527 C CA . CYS C 3 164 ? -8.712 84.576 60.159 1.00 31.28 164 CYS A CA 1
ATOM 1528 C C . CYS C 3 164 ? -10.082 84.521 60.758 1.00 32.19 164 CYS A C 1
ATOM 1529 O O . CYS C 3 164 ? -10.674 83.464 60.931 1.00 32.87 164 CYS A O 1
ATOM 1532 N N . ASP C 3 165 ? -10.588 85.709 61.026 1.00 37.32 165 ASP A N 1
ATOM 1533 C CA . ASP C 3 165 ? -11.914 85.892 61.557 1.00 37.15 165 ASP A CA 1
ATOM 1534 C C . ASP C 3 165 ? -12.312 87.270 61.058 1.00 37.80 165 ASP A C 1
ATOM 1535 O O . ASP C 3 165 ? -11.807 88.280 61.540 1.00 39.21 165 ASP A O 1
ATOM 1540 N N . VAL C 3 166 ? -13.185 87.308 60.063 1.00 29.70 166 VAL A N 1
ATOM 1541 C CA . VAL C 3 166 ? -13.633 88.578 59.524 1.00 30.09 166 VAL A CA 1
ATOM 1542 C C . VAL C 3 166 ? -14.725 89.174 60.425 1.00 31.32 166 VAL A C 1
ATOM 1543 O O . VAL C 3 166 ? -15.211 90.275 60.183 1.00 30.38 166 VAL A O 1
ATOM 1547 N N . LYS C 3 167 ? -15.095 88.432 61.467 1.00 48.53 167 LYS A N 1
ATOM 1548 C CA . LYS C 3 167 ? -16.098 88.855 62.447 1.00 50.69 167 LYS A CA 1
ATOM 1549 C C . LYS C 3 167 ? -17.579 88.794 62.051 1.00 49.53 167 LYS A C 1
ATOM 1550 O O . LYS C 3 167 ? -18.453 88.806 62.919 1.00 50.87 167 LYS A O 1
ATOM 1556 N N . PHE C 3 168 ? -17.876 88.730 60.759 1.00 38.85 168 PHE A N 1
ATOM 1557 C CA . PHE C 3 168 ? -19.271 88.653 60.331 1.00 36.27 168 PHE A CA 1
ATOM 1558 C C . PHE C 3 168 ? -19.613 87.319 59.666 1.00 36.43 168 PHE A C 1
ATOM 1559 O O . PHE C 3 168 ? -18.727 86.593 59.209 1.00 34.67 168 PHE A O 1
ATOM 1567 N N . PRO C 3 169 ? -20.909 86.966 59.635 1.00 33.83 169 PRO A N 1
ATOM 1568 C CA . PRO C 3 169 ? -21.393 85.718 59.028 1.00 34.35 169 PRO A CA 1
ATOM 1569 C C . PRO C 3 169 ? -21.284 85.767 57.498 1.00 34.42 169 PRO A C 1
ATOM 1570 O O . PRO C 3 169 ? -21.166 86.840 56.906 1.00 33.74 169 PRO A O 1
ATOM 1574 N N . ILE C 3 170 ? -21.341 84.607 56.856 1.00 22.85 170 ILE A N 1
ATOM 1575 C CA . ILE C 3 170 ? -21.212 84.560 55.409 1.00 21.86 170 ILE A CA 1
ATOM 1576 C C . ILE C 3 170 ? -22.225 83.621 54.776 1.00 24.09 170 ILE A C 1
ATOM 1577 O O . ILE C 3 170 ? -22.372 82.469 55.189 1.00 23.21 170 ILE A O 1
ATOM 1582 N N . ARG C 3 171 ? -22.932 84.126 53.774 1.00 30.91 171 ARG A N 1
ATOM 1583 C CA . ARG C 3 171 ? -23.902 83.318 53.058 1.00 32.70 171 ARG A CA 1
ATOM 1584 C C . ARG C 3 171 ? -23.065 82.533 52.045 1.00 32.93 171 ARG A C 1
ATOM 1585 O O . ARG C 3 171 ? -22.808 82.999 50.936 1.00 32.98 171 ARG A O 1
ATOM 1593 N N . LEU C 3 172 ? -22.628 81.345 52.446 1.00 32.27 172 LEU A N 1
ATOM 1594 C CA . LEU C 3 172 ? -21.787 80.503 51.600 1.00 31.75 172 LEU A CA 1
ATOM 1595 C C . LEU C 3 172 ? -22.359 80.058 50.246 1.00 32.68 172 LEU A C 1
ATOM 1596 O O . LEU C 3 172 ? -21.655 80.120 49.231 1.00 33.31 172 LEU A O 1
ATOM 1601 N N . GLU C 3 173 ? -23.614 79.611 50.213 1.00 38.36 173 GLU A N 1
ATOM 1602 C CA . GLU C 3 173 ? -24.198 79.150 48.953 1.00 40.40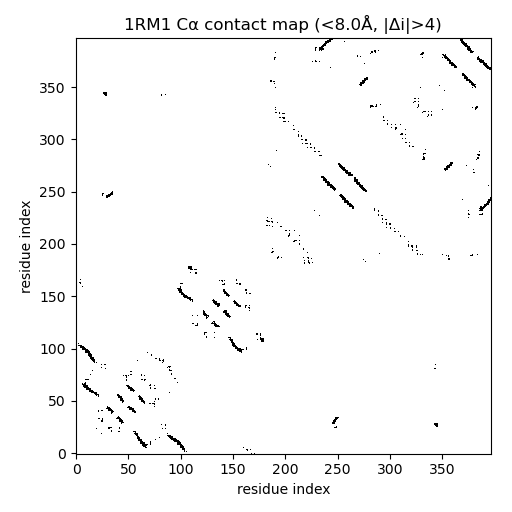 173 GLU A CA 1
ATOM 1603 C C . GLU C 3 173 ? -24.316 80.244 47.918 1.00 38.69 173 GLU A C 1
ATOM 1604 O O . GLU C 3 173 ? -24.368 79.973 46.731 1.00 41.15 173 GLU A O 1
ATOM 1610 N N . GLY C 3 174 ? -24.367 81.486 48.365 1.00 27.13 174 GLY A N 1
ATOM 1611 C CA . GLY C 3 174 ? -24.433 82.574 47.418 1.00 25.77 174 GLY A CA 1
ATOM 1612 C C . GLY C 3 174 ? -23.043 82.782 46.850 1.00 25.35 174 GLY A C 1
ATOM 1613 O O . GLY C 3 174 ? -22.877 83.087 45.670 1.00 26.20 174 GLY A O 1
ATOM 1614 N N . LEU C 3 175 ? -22.030 82.605 47.692 1.00 34.49 175 LEU A N 1
ATOM 1615 C CA . LEU C 3 175 ? -20.640 82.781 47.278 1.00 33.41 175 LEU A CA 1
ATOM 1616 C C . LEU C 3 175 ? -20.234 81.666 46.325 1.00 33.51 175 LEU A C 1
ATOM 1617 O O . LEU C 3 175 ? -19.487 81.894 45.376 1.00 33.02 175 LEU A O 1
ATOM 1622 N N . ALA C 3 176 ? -20.733 80.460 46.587 1.00 40.49 176 ALA A N 1
ATOM 1623 C CA . ALA C 3 176 ? -20.424 79.306 45.754 1.00 39.31 176 ALA A CA 1
ATOM 1624 C C . ALA C 3 176 ? -21.065 79.452 44.383 1.00 40.66 176 ALA A C 1
ATOM 1625 O O . ALA C 3 176 ? -20.410 79.221 43.368 1.00 42.42 176 ALA A O 1
ATOM 1627 N N . PHE C 3 177 ? -22.342 79.829 44.348 1.00 33.64 177 PHE A N 1
ATOM 1628 C CA . PHE C 3 177 ? -23.042 80.005 43.076 1.00 32.91 177 PHE A CA 1
ATOM 1629 C C . PHE C 3 177 ? -22.414 81.115 42.236 1.00 35.12 177 PHE A C 1
ATOM 1630 O O . PHE C 3 177 ? -22.413 81.052 41.002 1.00 36.49 177 PHE A O 1
ATOM 1638 N N . SER C 3 178 ? -21.890 82.134 42.911 1.00 38.65 178 SER A N 1
ATOM 1639 C CA . SER C 3 178 ? -21.268 83.271 42.243 1.00 40.35 178 SER A CA 1
ATOM 1640 C C . SER C 3 178 ? -19.896 82.922 41.651 1.00 40.39 178 SER A C 1
ATOM 1641 O O . SER C 3 178 ? -19.595 83.284 40.513 1.00 40.89 178 SER A O 1
ATOM 1644 N N . HIS C 3 179 ? -19.073 82.228 42.436 1.00 35.84 179 HIS A N 1
ATOM 1645 C CA . HIS C 3 179 ? -17.737 81.807 42.018 1.00 34.86 179 HIS A CA 1
ATOM 1646 C C . HIS C 3 179 ? -17.693 80.300 41.852 1.00 36.03 179 HIS A C 1
ATOM 1647 O O . HIS C 3 179 ? -16.879 79.637 42.486 1.00 37.29 179 HIS A O 1
ATOM 1654 N N . GLY C 3 180 ? -18.560 79.761 41.000 1.00 37.15 180 GLY A N 1
ATOM 1655 C CA . GLY C 3 180 ? -18.616 78.323 40.794 1.00 37.91 180 GLY A CA 1
ATOM 1656 C C . GLY C 3 180 ? -17.345 77.632 40.332 1.00 39.59 180 GLY A C 1
ATOM 1657 O O . GLY C 3 180 ? -17.096 76.478 40.686 1.00 41.07 180 GLY A O 1
ATOM 1658 N N . THR C 3 181 ? -16.532 78.324 39.546 1.00 44.16 181 THR A N 1
ATOM 1659 C CA . THR C 3 181 ? -15.302 77.729 39.047 1.00 46.62 181 THR A CA 1
ATOM 1660 C C . THR C 3 181 ? -14.180 77.604 40.080 1.00 47.19 181 THR A C 1
ATOM 1661 O O . THR C 3 181 ? -13.213 76.876 39.856 1.00 48.19 181 THR A O 1
ATOM 1665 N N . PHE C 3 182 ? -14.309 78.295 41.211 1.00 30.16 182 PHE A N 1
ATOM 1666 C CA . PHE C 3 182 ? -13.276 78.266 42.248 1.00 29.19 182 PHE A CA 1
ATOM 1667 C C . PHE C 3 182 ? -13.722 77.637 43.555 1.00 28.51 182 PHE A C 1
ATOM 1668 O O . PHE C 3 182 ? -12.898 77.152 44.333 1.00 27.60 182 PHE A O 1
ATOM 1676 N N . SER C 3 183 ? -15.023 77.641 43.805 1.00 39.15 183 SER A N 1
ATOM 1677 C CA . SER C 3 183 ? -15.514 77.094 45.053 1.00 39.90 183 SER A CA 1
ATOM 1678 C C . SER C 3 183 ? -16.360 75.836 44.939 1.00 39.79 183 SER A C 1
ATOM 1679 O O . SER C 3 183 ? -17.150 75.679 44.010 1.00 40.24 183 SER A O 1
ATOM 1682 N N . SER C 3 184 ? -16.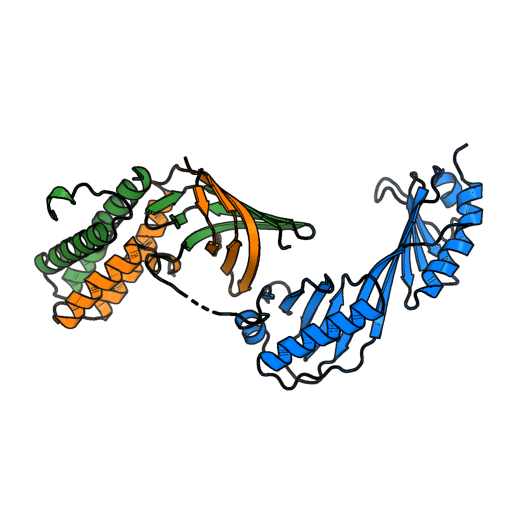165 74.936 45.898 1.00 27.83 184 SER A N 1
ATOM 1683 C CA . SER C 3 184 ? -16.915 73.695 45.985 1.00 27.20 184 SER A CA 1
ATOM 1684 C C . SER C 3 184 ? -17.559 73.702 47.371 1.00 26.28 184 SER A C 1
ATOM 1685 O O . SER C 3 184 ? -16.876 73.688 48.398 1.00 23.56 184 SER A O 1
ATOM 1688 N N . TYR C 3 185 ? -18.885 73.757 47.398 1.00 55.29 185 TYR A N 1
ATOM 1689 C CA . TYR C 3 185 ? -19.610 73.785 48.658 1.00 55.27 185 TYR A CA 1
ATOM 1690 C C . TYR C 3 185 ? -20.722 72.756 48.678 1.00 57.97 185 TYR A C 1
ATOM 1691 O O . TYR C 3 185 ? -21.620 72.770 47.835 1.00 59.27 185 TYR A O 1
ATOM 1700 N N . GLU C 3 186 ? -20.646 71.861 49.651 1.00 43.62 186 GLU A N 1
ATOM 1701 C CA . GLU C 3 186 ? -21.632 70.808 49.825 1.00 45.97 186 GLU A CA 1
ATOM 1702 C C . GLU C 3 186 ? -21.566 70.430 51.275 1.00 44.81 186 GLU A C 1
ATOM 1703 O O . GLU C 3 186 ? -20.888 69.481 51.652 1.00 43.93 186 GLU A O 1
ATOM 1709 N N . PRO C 3 187 ? -22.275 71.188 52.115 1.00 42.17 187 PRO A N 1
ATOM 1710 C CA . PRO C 3 187 ? -22.364 71.024 53.569 1.00 42.57 187 PRO A CA 1
ATOM 1711 C C . PRO C 3 187 ? -22.521 69.578 54.007 1.00 45.33 187 PRO A C 1
ATOM 1712 O O . PRO C 3 187 ? -22.112 69.208 55.111 1.00 44.96 187 PRO A O 1
ATOM 1716 N N . GLU C 3 188 ? -23.122 68.770 53.138 1.00 55.28 188 GLU A N 1
ATOM 1717 C CA . GLU C 3 188 ? -23.316 67.356 53.414 1.00 56.49 188 GLU A CA 1
ATOM 1718 C C . GLU C 3 188 ? -21.966 66.727 53.732 1.00 54.44 188 GLU A C 1
ATOM 1719 O O . GLU C 3 188 ? -21.826 66.032 54.736 1.00 54.85 188 GLU A O 1
ATOM 1725 N N . LEU C 3 189 ? -20.980 66.990 52.872 1.00 52.56 189 LEU A N 1
ATOM 1726 C CA . LEU C 3 189 ? -19.615 66.481 53.026 1.00 50.50 189 LEU A CA 1
ATOM 1727 C C . LEU C 3 189 ? -18.850 67.231 54.099 1.00 46.74 189 LEU A C 1
ATOM 1728 O O . LEU C 3 189 ? -18.382 66.652 55.083 1.00 47.65 189 LEU A O 1
ATOM 1733 N N . PHE C 3 190 ? -18.716 68.534 53.883 1.00 41.48 190 PHE A N 1
ATOM 1734 C CA . PHE C 3 190 ? -17.992 69.394 54.799 1.00 36.56 190 PHE A CA 1
ATOM 1735 C C . PHE C 3 190 ? -18.705 70.740 54.913 1.00 35.11 190 PHE A C 1
ATOM 1736 O O . PHE C 3 190 ? -19.082 71.344 53.911 1.00 32.20 190 PHE A O 1
ATOM 1744 N N . PRO C 3 191 ? -18.907 71.219 56.146 1.00 39.06 191 PRO A N 1
ATOM 1745 C CA . PRO C 3 191 ? -19.576 72.491 56.435 1.00 37.12 191 PRO A CA 1
ATOM 1746 C C . PRO C 3 191 ? -18.966 73.749 55.813 1.00 37.34 191 PRO A C 1
ATOM 1747 O O . PRO C 3 191 ? -19.678 74.719 55.561 1.00 38.93 191 PRO A O 1
ATOM 1751 N N . GLY C 3 192 ? -17.659 73.740 55.567 1.00 33.21 192 GLY A N 1
ATOM 1752 C CA . GLY C 3 192 ? -17.019 74.912 54.993 1.00 29.63 192 GLY A CA 1
ATOM 1753 C C . GLY C 3 192 ? -16.945 74.907 53.478 1.00 27.74 192 GLY A C 1
ATOM 1754 O O . GLY C 3 192 ? -17.024 73.855 52.847 1.00 29.22 192 GLY A O 1
ATOM 1755 N N . LEU C 3 193 ? -16.801 76.086 52.887 1.00 19.32 193 LEU A N 1
ATOM 1756 C CA . LEU C 3 193 ? -16.708 76.199 51.442 1.00 19.53 193 LEU A CA 1
ATOM 1757 C C . LEU C 3 193 ? -15.231 76.186 51.048 1.00 19.84 193 LEU A C 1
ATOM 1758 O O . LEU C 3 193 ? -14.416 76.877 51.656 1.00 18.59 193 LEU A O 1
ATOM 1763 N N . ILE C 3 194 ? -14.891 75.386 50.040 1.00 28.42 194 ILE A N 1
ATOM 1764 C CA . ILE C 3 194 ? -13.510 75.268 49.582 1.00 28.47 194 ILE A CA 1
ATOM 1765 C C . ILE C 3 194 ? -13.254 76.159 48.385 1.00 28.44 194 ILE A C 1
ATOM 1766 O O . ILE C 3 194 ? -13.724 75.890 47.289 1.00 29.42 194 ILE A O 1
ATOM 1771 N N . TYR C 3 195 ? -12.497 77.220 48.600 1.00 26.49 195 TYR A N 1
ATOM 1772 C CA . TYR C 3 195 ? -12.195 78.139 47.525 1.00 26.40 195 TYR A CA 1
ATOM 1773 C C . TYR C 3 195 ? -10.764 77.928 47.048 1.00 26.20 195 TYR A C 1
ATOM 1774 O O . TYR C 3 195 ? -9.813 78.120 47.810 1.00 26.82 195 TYR A O 1
ATOM 1783 N N . ARG C 3 196 ? -10.615 77.524 45.790 1.00 25.55 196 ARG A N 1
ATOM 1784 C CA . ARG C 3 196 ? -9.294 77.308 45.212 1.00 28.06 196 ARG A CA 1
ATOM 1785 C C . ARG C 3 196 ? -8.836 78.512 44.401 1.00 28.85 196 ARG A C 1
ATOM 1786 O O . ARG C 3 196 ? -9.109 78.611 43.204 1.00 27.84 196 ARG A O 1
ATOM 1794 N N . MET C 3 197 ? -8.131 79.419 45.072 1.00 30.89 197 MET A N 1
ATOM 1795 C CA . MET C 3 197 ? -7.634 80.642 44.456 1.00 33.25 197 MET A CA 1
ATOM 1796 C C . MET C 3 197 ? -6.502 80.369 43.482 1.00 36.02 197 MET A C 1
ATOM 1797 O O . MET C 3 197 ? -5.641 79.526 43.726 1.00 37.30 197 MET A O 1
ATOM 1802 N N . VAL C 3 198 ? -6.516 81.105 42.379 1.00 37.51 198 VAL A N 1
ATOM 1803 C CA . VAL C 3 198 ? -5.521 80.963 41.333 1.00 37.22 198 VAL A CA 1
ATOM 1804 C C . VAL C 3 198 ? -4.247 81.761 41.581 1.00 38.35 198 VAL A C 1
ATOM 1805 O O . VAL C 3 198 ? -3.139 81.235 41.458 1.00 36.65 198 VAL A O 1
ATOM 1809 N N . LYS C 3 199 ? -4.398 83.034 41.920 1.00 36.21 199 LYS A N 1
ATOM 1810 C CA . LYS C 3 199 ? -3.233 83.863 42.166 1.00 39.01 199 LYS A CA 1
ATOM 1811 C C . LYS C 3 199 ? -3.427 84.718 43.412 1.00 37.74 199 LYS A C 1
ATOM 1812 O O . LYS C 3 199 ? -4.216 85.671 43.407 1.00 37.81 199 LYS A O 1
ATOM 1818 N N . PRO C 3 200 ? -2.707 84.387 44.503 1.00 34.24 200 PRO A N 1
ATOM 1819 C CA . PRO C 3 200 ? -1.759 83.268 44.573 1.00 32.42 200 PRO A CA 1
ATOM 1820 C C . PRO C 3 200 ? -2.493 81.943 44.622 1.00 31.45 200 PRO A C 1
ATOM 1821 O O . PRO C 3 200 ? -3.715 81.919 44.759 1.00 32.09 200 PRO A O 1
ATOM 1825 N N . LYS C 3 201 ? -1.752 80.845 44.501 1.00 30.58 201 LYS A N 1
ATOM 1826 C CA . LYS C 3 201 ? -2.365 79.523 44.540 1.00 29.77 201 LYS A CA 1
ATOM 1827 C C . LYS C 3 201 ? -2.490 79.120 45.998 1.00 28.06 201 LYS A C 1
ATOM 1828 O O . LYS C 3 201 ? -1.584 78.529 46.586 1.00 27.82 201 LYS A O 1
ATOM 1834 N N . ILE C 3 202 ? -3.633 79.463 46.573 1.00 28.09 202 ILE A N 1
ATOM 1835 C CA . ILE C 3 202 ? -3.913 79.197 47.967 1.00 27.08 202 ILE A CA 1
ATOM 1836 C C . ILE C 3 202 ? -5.312 78.636 48.084 1.00 26.43 202 ILE A C 1
ATOM 1837 O O . ILE C 3 202 ? -6.232 79.100 47.410 1.00 26.51 202 ILE A O 1
ATOM 1842 N N . VAL C 3 203 ? -5.477 77.632 48.933 1.00 26.64 203 VAL A N 1
ATOM 1843 C CA . VAL C 3 203 ? -6.793 77.067 49.124 1.00 26.01 203 VAL A CA 1
ATOM 1844 C C . VAL C 3 203 ? -7.360 77.666 50.398 1.00 25.99 203 VAL A C 1
ATOM 1845 O O . VAL C 3 203 ? -6.675 77.742 51.420 1.00 27.96 203 VAL A O 1
ATOM 1849 N N . LEU C 3 204 ? -8.604 78.123 50.326 1.00 28.98 204 LEU A N 1
ATOM 1850 C CA . LEU C 3 204 ? -9.258 78.711 51.486 1.00 27.22 204 LEU A CA 1
ATOM 1851 C C . LEU C 3 204 ? -10.439 77.856 51.898 1.00 27.11 204 LEU A C 1
ATOM 1852 O O . LEU C 3 204 ? -11.068 77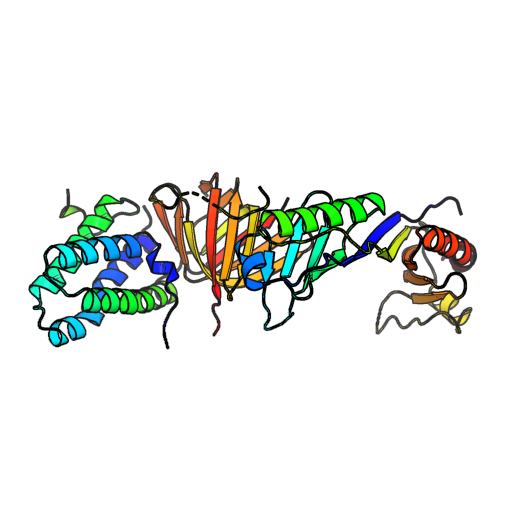.202 51.071 1.00 28.83 204 LEU A O 1
ATOM 1857 N N . LEU C 3 205 ? -10.719 77.846 53.192 1.00 20.65 205 LEU A N 1
ATOM 1858 C CA . LEU C 3 205 ? -11.849 77.111 53.729 1.00 19.34 205 LEU A CA 1
ATOM 1859 C C . LEU C 3 205 ? -12.659 78.222 54.373 1.00 19.71 205 LEU A C 1
ATOM 1860 O O . LEU C 3 205 ? -12.255 78.762 55.391 1.00 18.98 205 LEU A O 1
ATOM 1865 N N . ILE C 3 206 ? -13.781 78.578 53.752 1.00 25.19 206 ILE A N 1
ATOM 1866 C CA . ILE C 3 206 ? -14.645 79.647 54.239 1.00 25.79 206 ILE A CA 1
ATOM 1867 C C . ILE C 3 206 ? -15.849 79.090 54.989 1.00 27.16 206 ILE A C 1
ATOM 1868 O O . ILE C 3 206 ? -16.580 78.250 54.472 1.00 27.22 206 ILE A O 1
ATOM 1873 N N . PHE C 3 207 ? -16.051 79.572 56.210 1.00 28.03 207 PHE A N 1
ATOM 1874 C CA . PHE C 3 207 ? -17.144 79.108 57.050 1.00 29.52 207 PHE A CA 1
ATOM 1875 C C . PHE C 3 207 ? -18.205 80.160 57.284 1.00 31.66 207 PHE A C 1
ATOM 1876 O O . PHE C 3 207 ? -17.955 81.359 57.156 1.00 33.30 207 PHE A O 1
ATOM 1884 N N . VAL C 3 208 ? -19.398 79.698 57.635 1.00 28.72 208 VAL A N 1
ATOM 1885 C CA . VAL C 3 208 ? -20.526 80.587 57.875 1.00 29.01 208 VAL A CA 1
ATOM 1886 C C . VAL C 3 208 ? -20.230 81.605 58.973 1.00 27.96 208 VAL A C 1
ATOM 1887 O O . VAL C 3 208 ? -20.741 82.722 58.964 1.00 27.84 208 VAL A O 1
ATOM 1891 N N . SER C 3 209 ? -19.380 81.211 59.907 1.00 26.89 209 SER A N 1
ATOM 1892 C CA . SER C 3 209 ? -19.022 82.050 61.032 1.00 25.64 209 SER A CA 1
ATOM 1893 C C . SER C 3 209 ? -18.138 83.255 60.711 1.00 27.10 209 SER A C 1
ATOM 1894 O O . SER C 3 209 ? -18.052 84.197 61.502 1.00 28.51 209 SER A O 1
ATOM 1897 N N . GLY C 3 210 ? -17.478 83.233 59.561 1.00 28.76 210 GLY A N 1
ATOM 1898 C CA . GLY C 3 210 ? -16.597 84.335 59.223 1.00 28.33 210 GLY A CA 1
ATOM 1899 C C . GLY C 3 210 ? -15.163 83.886 59.426 1.00 28.83 210 GLY A C 1
ATOM 1900 O O . GLY C 3 210 ? -14.212 84.616 59.140 1.00 29.46 210 GLY A O 1
ATOM 1901 N N . LYS C 3 211 ? -15.014 82.666 59.933 1.00 26.74 211 LYS A N 1
ATOM 1902 C CA . LYS C 3 211 ? -13.706 82.075 60.166 1.00 25.65 211 LYS A CA 1
ATOM 1903 C C . LYS C 3 211 ? -13.114 81.668 58.822 1.00 25.85 211 LYS A C 1
ATOM 1904 O O . LYS C 3 211 ? -13.796 81.057 57.997 1.00 26.21 211 LYS A O 1
ATOM 1910 N N . ILE C 3 212 ? -11.845 81.995 58.610 1.00 28.21 212 ILE A N 1
ATOM 1911 C CA . ILE C 3 212 ? -11.188 81.677 57.352 1.00 26.86 212 ILE A CA 1
ATOM 1912 C C . ILE C 3 212 ? -9.899 80.879 57.532 1.00 26.44 212 ILE A C 1
ATOM 1913 O O . ILE C 3 212 ? -9.076 81.211 58.375 1.00 26.63 212 ILE A O 1
ATOM 1918 N N . VAL C 3 213 ? -9.734 79.822 56.740 1.00 24.06 213 VAL A N 1
ATOM 1919 C CA . VAL C 3 213 ? -8.521 79.009 56.773 1.00 23.49 213 VAL A CA 1
ATOM 1920 C C . VAL C 3 213 ? -7.837 79.151 55.425 1.00 23.62 213 VAL A C 1
ATOM 1921 O O . VAL C 3 213 ? -8.464 78.995 54.382 1.00 23.17 213 VAL A O 1
ATOM 1925 N N . LEU C 3 214 ? -6.551 79.469 55.449 1.00 23.74 214 LEU A N 1
ATOM 1926 C CA . LEU C 3 214 ? -5.788 79.633 54.220 1.00 24.16 214 LEU A CA 1
ATOM 1927 C C . LEU C 3 214 ? -4.589 78.692 54.267 1.00 24.03 214 LEU A C 1
ATOM 1928 O O . LEU C 3 214 ? -3.831 78.692 55.231 1.00 23.46 214 LEU A O 1
ATOM 1933 N N . THR C 3 215 ? -4.420 77.882 53.232 1.00 20.68 215 THR A N 1
ATOM 1934 C CA . THR C 3 215 ? -3.308 76.942 53.199 1.00 21.20 215 THR A CA 1
ATOM 1935 C C . THR C 3 215 ? -2.758 76.734 51.785 1.00 21.55 215 THR A C 1
ATOM 1936 O O . THR C 3 215 ? -3.387 77.123 50.793 1.00 21.25 215 THR A O 1
ATOM 1940 N N . GLY C 3 216 ? -1.580 76.125 51.702 1.00 24.46 216 GLY A N 1
ATOM 1941 C CA . GLY C 3 216 ? -0.966 75.860 50.416 1.00 25.19 216 GLY A CA 1
ATOM 1942 C C . GLY C 3 216 ? 0.144 76.829 50.069 1.00 25.88 216 GLY A C 1
ATOM 1943 O O . GLY C 3 216 ? 0.761 76.726 49.002 1.00 26.83 216 GLY A O 1
ATOM 1944 N N . ALA C 3 217 ? 0.410 77.759 50.981 1.00 25.26 217 ALA A N 1
ATOM 1945 C CA . ALA C 3 217 ? 1.431 78.779 50.779 1.00 26.93 217 ALA A CA 1
ATOM 1946 C C . ALA C 3 217 ? 2.827 78.308 51.139 1.00 28.28 217 ALA A C 1
ATOM 1947 O O . ALA C 3 217 ? 2.994 77.476 52.025 1.00 29.39 217 ALA A O 1
ATOM 1949 N N . LYS C 3 218 ? 3.827 78.859 50.455 1.00 35.90 218 LYS A N 1
ATOM 1950 C CA . LYS C 3 218 ? 5.221 78.513 50.710 1.00 36.95 218 LYS A CA 1
ATOM 1951 C C . LYS C 3 218 ? 5.919 79.719 51.314 1.00 37.91 218 LYS A C 1
ATOM 1952 O O . LYS C 3 218 ? 6.989 79.588 51.909 1.00 38.82 218 LYS A O 1
ATOM 1958 N N . GLN C 3 219 ? 5.311 80.890 51.125 1.00 28.21 219 GLN A N 1
ATOM 1959 C CA . GLN C 3 219 ? 5.812 82.164 51.654 1.00 29.14 219 GLN A CA 1
ATOM 1960 C C . GLN C 3 219 ? 4.645 82.697 52.477 1.00 29.10 219 GLN A C 1
ATOM 1961 O O . GLN C 3 219 ? 3.498 82.559 52.057 1.00 29.33 219 GLN A O 1
ATOM 1967 N N . ARG C 3 220 ? 4.906 83.285 53.643 1.00 32.63 220 ARG A N 1
ATOM 1968 C CA . ARG C 3 220 ? 3.806 83.793 54.457 1.00 31.86 220 ARG A CA 1
ATOM 1969 C C . ARG C 3 220 ? 3.080 84.915 53.737 1.00 32.60 220 ARG A C 1
ATOM 1970 O O . ARG C 3 220 ? 1.929 85.223 54.044 1.00 31.39 220 ARG A O 1
ATOM 1978 N N . GLU C 3 221 ? 3.749 85.517 52.762 1.00 36.93 221 GLU A N 1
ATOM 1979 C CA . GLU C 3 221 ? 3.144 86.606 52.010 1.00 39.19 221 GLU A CA 1
ATOM 1980 C C . GLU C 3 221 ? 1.933 86.154 51.192 1.00 36.70 221 GLU A C 1
ATOM 1981 O O . GLU C 3 221 ? 0.979 86.909 51.017 1.00 35.92 221 GLU A O 1
ATOM 1987 N N . GLU C 3 222 ? 1.969 84.921 50.696 1.00 33.49 222 GLU A N 1
ATOM 1988 C CA . GLU C 3 222 ? 0.874 84.374 49.902 1.00 31.50 222 GLU A CA 1
ATOM 1989 C C . GLU C 3 222 ? -0.418 84.275 50.721 1.00 30.39 222 GLU A C 1
ATOM 1990 O O . GLU C 3 222 ? -1.509 84.479 50.186 1.00 29.53 222 GLU A O 1
ATOM 1996 N N . ILE C 3 223 ? -0.297 83.968 52.015 1.00 39.31 223 ILE A N 1
ATOM 1997 C CA . ILE C 3 223 ? -1.467 83.865 52.894 1.00 37.85 223 ILE A CA 1
ATOM 1998 C C . ILE C 3 223 ? -2.094 85.249 52.965 1.00 38.29 223 ILE A C 1
ATOM 1999 O O . ILE C 3 223 ? -3.304 85.410 52.826 1.00 40.66 223 ILE A O 1
ATOM 2004 N N . TYR C 3 224 ? -1.240 86.245 53.176 1.00 31.28 224 TYR A N 1
ATOM 2005 C CA . TYR C 3 224 ? -1.656 87.638 53.271 1.00 30.82 224 TYR A CA 1
ATOM 2006 C C . TYR C 3 224 ? -2.315 88.114 51.972 1.00 29.62 224 TYR A C 1
ATOM 2007 O O . TYR C 3 224 ? -3.393 88.696 51.998 1.00 29.01 224 TYR A O 1
ATOM 2016 N N . GLN C 3 225 ? -1.680 87.852 50.838 1.00 26.21 225 GLN A N 1
ATOM 2017 C CA . GLN C 3 225 ? -2.231 88.255 49.554 1.00 29.36 225 GLN A CA 1
ATOM 2018 C C . GLN C 3 225 ? -3.515 87.492 49.243 1.00 29.50 225 GLN A C 1
ATOM 2019 O O . GLN C 3 225 ? -4.424 88.026 48.596 1.00 30.02 225 GLN A O 1
ATOM 2025 N N . ALA C 3 226 ? -3.595 86.244 49.695 1.00 32.41 226 ALA A N 1
ATOM 2026 C CA . ALA C 3 226 ? -4.787 85.436 49.450 1.00 30.82 226 ALA A CA 1
ATOM 2027 C C . ALA C 3 226 ? -5.956 86.025 50.231 1.00 30.29 226 ALA A C 1
ATOM 2028 O O . ALA C 3 226 ? -7.070 86.140 49.717 1.00 28.33 226 ALA A O 1
ATOM 2030 N N . PHE C 3 227 ? -5.697 86.415 51.472 1.00 26.39 227 PHE A N 1
ATOM 2031 C CA . PHE C 3 227 ? -6.747 86.992 52.294 1.00 27.16 227 PHE A CA 1
ATOM 2032 C C . PHE C 3 227 ? -7.241 88.339 51.759 1.00 27.82 227 PHE A C 1
ATOM 2033 O O . PHE C 3 227 ? -8.438 88.618 51.766 1.00 29.27 227 PHE A O 1
ATOM 2041 N N . GLU C 3 228 ? -6.325 89.180 51.301 1.00 26.29 228 GLU A N 1
ATOM 2042 C CA . GLU C 3 228 ? -6.719 90.480 50.776 1.00 28.43 228 GLU A CA 1
ATOM 2043 C C . GLU C 3 228 ? -7.616 90.314 49.560 1.00 25.65 228 GLU A C 1
ATOM 2044 O O . GLU C 3 228 ? -8.607 91.028 49.414 1.00 25.31 228 GLU A O 1
ATOM 2050 N N . ALA C 3 229 ? -7.271 89.359 48.700 1.00 29.24 229 ALA A N 1
ATOM 2051 C CA . ALA C 3 229 ? -8.037 89.090 47.490 1.00 26.58 229 ALA A CA 1
ATOM 2052 C C . ALA C 3 229 ? -9.453 88.605 47.782 1.00 26.55 229 ALA A C 1
ATOM 2053 O O . ALA C 3 229 ? -10.408 89.015 47.116 1.00 26.93 229 ALA A O 1
ATOM 2055 N N . ILE C 3 230 ? -9.591 87.750 48.790 1.00 22.51 230 ILE A N 1
ATOM 2056 C CA . ILE C 3 230 ? -10.893 87.194 49.142 1.00 20.79 230 ILE A CA 1
ATOM 2057 C C . ILE C 3 230 ? -11.781 88.099 50.001 1.00 22.94 230 ILE A C 1
ATOM 2058 O O . ILE C 3 230 ? -13.000 87.937 50.019 1.00 22.33 230 ILE A O 1
ATOM 2063 N N . TYR C 3 231 ? -11.188 89.048 50.714 1.00 23.06 231 TYR A N 1
ATOM 2064 C CA . TYR C 3 231 ? -11.985 89.908 51.580 1.00 24.88 231 TYR A CA 1
ATOM 2065 C C . TYR C 3 231 ? -13.179 90.614 50.909 1.00 25.40 231 TYR A C 1
ATOM 2066 O O . TYR C 3 231 ? -14.272 90.678 51.476 1.00 25.71 231 TYR A O 1
ATOM 2075 N N . PRO C 3 232 ? -12.983 91.172 49.705 1.00 30.08 232 PRO A N 1
ATOM 2076 C CA . PRO C 3 232 ? -14.087 91.853 49.021 1.00 29.37 232 PRO A CA 1
ATOM 2077 C C . PRO C 3 232 ? -15.284 90.930 48.777 1.00 31.50 232 PRO A C 1
ATOM 2078 O O . PRO C 3 232 ? -16.437 91.318 48.995 1.00 33.19 232 PRO A O 1
ATOM 2082 N N . VAL C 3 233 ? -15.010 89.712 48.312 1.00 33.88 233 VAL A N 1
ATOM 2083 C CA . VAL C 3 233 ? -16.073 88.756 48.035 1.00 34.98 233 VAL A CA 1
ATOM 2084 C C . VAL C 3 233 ? -16.685 88.228 49.332 1.00 35.49 233 VAL A C 1
ATOM 2085 O O . VAL C 3 233 ? -17.875 87.908 49.383 1.00 37.17 233 VAL A O 1
ATOM 2089 N N . LEU C 3 234 ? -15.876 88.147 50.385 1.00 40.05 234 LEU A N 1
ATOM 2090 C CA . LEU C 3 234 ? -16.374 87.703 51.683 1.00 39.34 234 LEU A CA 1
ATOM 2091 C C . LEU C 3 234 ? -17.365 88.772 52.143 1.00 40.36 234 LEU A C 1
ATOM 2092 O O . LEU C 3 234 ? -18.482 88.472 52.567 1.00 40.85 234 LEU A O 1
ATOM 2097 N N . SER C 3 235 ? -16.941 90.027 52.038 1.00 40.80 235 SER A N 1
ATOM 2098 C CA . SER C 3 235 ? -17.763 91.165 52.429 1.00 41.33 235 SER A CA 1
ATOM 2099 C C . SER C 3 235 ? -19.051 91.212 51.610 1.00 39.05 235 SER A C 1
ATOM 2100 O O . SER C 3 235 ? -20.129 91.451 52.147 1.00 39.47 235 SER A O 1
ATOM 2103 N N . GLU C 3 236 ? -18.930 90.975 50.310 1.00 30.30 236 GLU A N 1
ATOM 2104 C CA . GLU C 3 236 ? -20.078 90.986 49.419 1.00 28.80 236 GLU A CA 1
ATOM 2105 C C . GLU C 3 236 ? -21.135 89.977 49.820 1.00 28.81 236 GLU A C 1
ATOM 2106 O O . GLU C 3 236 ? -22.317 90.199 49.567 1.00 28.54 236 GLU A O 1
ATOM 2112 N N . PHE C 3 237 ? -20.730 88.861 50.422 1.00 33.95 237 PHE A N 1
ATOM 2113 C CA . PHE C 3 237 ? -21.714 87.853 50.818 1.00 34.02 237 PHE A CA 1
ATOM 2114 C C . PHE C 3 237 ? -21.976 87.809 52.310 1.00 35.94 237 PHE A C 1
ATOM 2115 O O . PHE C 3 237 ? -22.482 86.817 52.842 1.00 35.73 237 PHE A O 1
ATOM 2123 N N . ARG C 3 238 ? -21.641 88.908 52.976 1.00 28.72 238 ARG A N 1
ATOM 2124 C CA . ARG C 3 238 ? -21.870 89.032 54.401 1.00 33.33 238 ARG A CA 1
ATOM 2125 C C . ARG C 3 238 ? -23.369 88.951 54.668 1.00 35.58 238 ARG A C 1
ATOM 2126 O O . ARG C 3 238 ? -24.158 89.540 53.934 1.00 34.48 238 ARG A O 1
ATOM 2134 N N . LYS C 3 239 ? -23.760 88.220 55.708 1.00 45.30 239 LYS A N 1
ATOM 2135 C CA . LYS C 3 239 ? -25.166 88.109 56.069 1.00 50.97 239 LYS A CA 1
ATOM 2136 C C . LYS C 3 239 ? -25.517 89.323 56.920 1.00 56.66 239 LYS A C 1
ATOM 2137 O O . LYS C 3 239 ? -25.100 89.414 58.079 1.00 57.08 239 LYS A O 1
ATOM 2143 N N . MET C 3 240 ? -26.276 90.256 56.356 1.00 90.00 240 MET A N 1
ATOM 2144 C CA . MET C 3 240 ? -26.659 91.452 57.096 1.00 90.00 240 MET A CA 1
ATOM 2145 C C . MET C 3 240 ? -27.950 92.044 56.563 1.00 90.00 240 MET A C 1
ATOM 2146 O O . MET C 3 240 ? -28.826 92.364 57.395 1.00 90.00 240 MET A O 1
ATOM 2152 N N . PRO D 4 4 ? 5.398 31.762 72.039 1.00 90.00 4 PRO B N 1
ATOM 2153 C CA . PRO D 4 4 ? 4.079 31.433 72.632 1.00 90.00 4 PRO B CA 1
ATOM 2154 C C . PRO D 4 4 ? 4.016 31.677 74.142 1.00 90.00 4 PRO B C 1
ATOM 2155 O O . PRO D 4 4 ? 3.727 30.756 74.912 1.00 90.00 4 PRO B O 1
ATOM 2159 N N . GLY D 4 5 ? 4.263 32.920 74.557 1.00 90.00 5 GLY B N 1
ATOM 2160 C CA . GLY D 4 5 ? 4.248 33.242 75.976 1.00 89.53 5 GLY B CA 1
ATOM 2161 C C . GLY D 4 5 ? 3.567 34.533 76.406 1.00 85.97 5 GLY B C 1
ATOM 2162 O O . GLY D 4 5 ? 2.898 35.204 75.617 1.00 86.18 5 GLY B O 1
ATOM 2163 N N . TYR D 4 6 ? 3.750 34.872 77.680 1.00 52.45 6 TYR B N 1
ATOM 2164 C CA . TY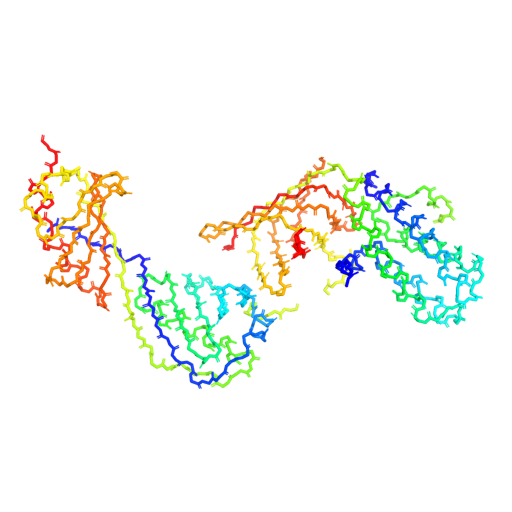R D 4 6 ? 3.165 36.066 78.274 1.00 46.86 6 TYR B CA 1
ATOM 2165 C C . TYR D 4 6 ? 4.235 37.128 78.475 1.00 42.77 6 TYR B C 1
ATOM 2166 O O . TYR D 4 6 ? 5.426 36.825 78.452 1.00 43.93 6 TYR B O 1
ATOM 2175 N N . TYR D 4 7 ? 3.814 38.372 78.672 1.00 34.20 7 TYR B N 1
ATOM 2176 C CA . TYR D 4 7 ? 4.765 39.457 78.874 1.00 28.79 7 TYR B CA 1
ATOM 2177 C C . TYR D 4 7 ? 5.575 39.212 80.123 1.00 25.92 7 TYR B C 1
ATOM 2178 O O . TYR D 4 7 ? 5.101 38.590 81.073 1.00 24.05 7 TYR B O 1
ATOM 2187 N N . GLU D 4 8 ? 6.790 39.735 80.138 1.00 28.32 8 GLU B N 1
ATOM 2188 C CA . GLU D 4 8 ? 7.662 39.561 81.282 1.00 27.93 8 GLU B CA 1
ATOM 2189 C C . GLU D 4 8 ? 7.808 40.815 82.139 1.00 27.82 8 GLU B C 1
ATOM 2190 O O . GLU D 4 8 ? 8.569 40.810 83.110 1.00 28.08 8 GLU B O 1
ATOM 2196 N N . LEU D 4 9 ? 7.079 41.881 81.810 1.00 27.06 9 LEU B N 1
ATOM 2197 C CA . LEU D 4 9 ? 7.216 43.116 82.578 1.00 25.28 9 LEU B CA 1
ATOM 2198 C C . LEU D 4 9 ? 6.938 42.939 84.062 1.00 25.49 9 LEU B C 1
ATOM 2199 O O . LEU D 4 9 ? 7.557 43.598 84.893 1.00 27.98 9 LEU B O 1
ATOM 2204 N N . TYR D 4 10 ? 6.023 42.036 84.396 1.00 24.70 10 TYR B N 1
ATOM 2205 C CA . TYR D 4 10 ? 5.645 41.800 85.781 1.00 22.55 10 TYR B CA 1
ATOM 2206 C C . TYR D 4 10 ? 6.747 41.257 86.671 1.00 22.42 10 TYR B C 1
ATOM 2207 O O . TYR D 4 10 ? 6.607 41.226 87.897 1.00 22.08 10 TYR B O 1
ATOM 2216 N N . ARG D 4 11 ? 7.844 40.821 86.066 1.00 21.20 11 ARG B N 1
ATOM 2217 C CA . ARG D 4 11 ? 8.953 40.309 86.844 1.00 20.41 11 ARG B CA 1
ATOM 2218 C C . ARG D 4 11 ? 9.665 41.482 87.528 1.00 21.00 11 ARG B C 1
ATOM 2219 O O . ARG D 4 11 ? 10.461 41.298 88.455 1.00 21.86 11 ARG B O 1
ATOM 2227 N N . ARG D 4 12 ? 9.368 42.692 87.060 1.00 19.30 12 ARG B N 1
ATOM 2228 C CA . ARG D 4 12 ? 9.944 43.917 87.609 1.00 21.24 12 ARG B CA 1
ATOM 2229 C C . ARG D 4 12 ? 9.107 44.462 88.772 1.00 21.06 12 ARG B C 1
ATOM 2230 O O . ARG D 4 12 ? 9.481 45.456 89.390 1.00 20.81 12 ARG B O 1
ATOM 2238 N N . SER D 4 13 ? 7.980 43.810 89.059 1.00 25.97 13 SER B N 1
ATOM 2239 C CA . SER D 4 13 ? 7.084 44.211 90.148 1.00 25.13 13 SER B CA 1
ATOM 2240 C C . SER D 4 13 ? 7.607 43.724 91.496 1.00 27.20 13 SER B C 1
ATOM 2241 O O . SER D 4 13 ? 8.545 42.934 91.549 1.00 29.81 13 SER B O 1
ATOM 2244 N N . THR D 4 14 ? 6.985 44.165 92.587 1.00 26.72 14 THR B N 1
ATOM 2245 C CA . THR D 4 14 ? 7.434 43.748 93.914 1.00 25.83 14 THR B CA 1
ATOM 2246 C C . THR D 4 14 ? 7.412 42.227 94.109 1.00 25.78 14 THR B C 1
ATOM 2247 O O . THR D 4 14 ? 8.379 41.647 94.591 1.00 26.42 14 THR B O 1
ATOM 2251 N N . ILE D 4 15 ? 6.316 41.579 93.729 1.00 24.52 15 ILE B N 1
ATOM 2252 C CA . ILE D 4 15 ? 6.211 40.137 93.905 1.00 24.17 15 ILE B CA 1
ATOM 2253 C C . ILE D 4 15 ? 7.115 39.360 92.963 1.00 25.44 15 ILE B C 1
ATOM 2254 O O . ILE D 4 15 ? 7.638 38.302 93.318 1.00 25.12 15 ILE B O 1
ATOM 2259 N N . GLY D 4 16 ? 7.287 39.890 91.757 1.00 38.51 16 GLY B N 1
ATOM 2260 C CA . GLY D 4 16 ? 8.121 39.236 90.767 1.00 38.61 16 GLY B CA 1
ATOM 2261 C C . GLY D 4 16 ? 9.586 39.370 91.097 1.00 39.66 16 GLY B C 1
ATOM 2262 O O . GLY D 4 16 ? 10.379 38.465 90.853 1.00 41.95 16 GLY B O 1
ATOM 2263 N N . ASN D 4 17 ? 9.950 40.512 91.659 1.00 23.71 17 ASN B N 1
ATOM 2264 C CA . ASN D 4 17 ? 11.330 40.746 92.023 1.00 22.88 17 ASN B CA 1
ATOM 2265 C C . ASN D 4 17 ? 11.701 39.874 93.224 1.00 21.04 17 ASN B C 1
ATOM 2266 O O . ASN D 4 17 ? 12.826 39.394 93.319 1.00 20.01 17 ASN B O 1
ATOM 2271 N N . SER D 4 18 ? 10.749 39.660 94.131 1.00 20.81 18 SER B N 1
ATOM 2272 C CA . SER D 4 18 ? 10.977 38.828 95.312 1.00 20.15 18 SER B CA 1
ATOM 2273 C C . SER D 4 18 ? 11.169 37.374 94.914 1.00 18.91 18 SER B C 1
ATOM 2274 O O . SER D 4 18 ? 11.937 36.654 95.536 1.00 18.54 18 SER B O 1
ATOM 2277 N N . LEU D 4 19 ? 10.449 36.951 93.882 1.00 19.52 19 LEU B N 1
ATOM 2278 C CA . LEU D 4 19 ? 10.535 35.591 93.372 1.00 19.96 19 LEU B CA 1
ATOM 2279 C C . LEU D 4 19 ? 11.934 35.406 92.785 1.00 21.79 19 LEU B C 1
ATOM 2280 O O . LEU D 4 19 ? 12.565 34.370 92.974 1.00 22.59 19 LEU B O 1
ATOM 2285 N N . VAL D 4 20 ? 12.417 36.422 92.073 1.00 24.33 20 VAL B N 1
ATOM 2286 C CA . VAL D 4 20 ? 13.739 36.361 91.464 1.00 26.18 20 VAL B CA 1
ATOM 2287 C C . VAL D 4 20 ? 14.769 36.218 92.565 1.00 28.61 20 VAL B C 1
ATOM 2288 O O . VAL D 4 20 ? 15.721 35.460 92.419 1.00 29.47 20 VAL B O 1
ATOM 2292 N N . ASP D 4 21 ? 14.566 36.933 93.670 1.00 35.63 21 ASP B N 1
ATOM 2293 C CA . ASP D 4 21 ? 15.470 36.870 94.821 1.00 38.87 21 ASP B CA 1
ATOM 2294 C C . ASP D 4 21 ? 15.511 35.465 95.406 1.00 38.43 21 ASP B C 1
ATOM 2295 O O . ASP D 4 21 ? 16.577 34.881 95.573 1.00 40.58 21 ASP B O 1
ATOM 2300 N N . ALA D 4 22 ? 14.336 34.942 95.734 1.00 31.32 22 ALA B N 1
ATOM 2301 C CA . ALA D 4 22 ? 14.215 33.612 96.304 1.00 29.00 22 ALA B CA 1
ATOM 2302 C C . ALA D 4 22 ? 14.843 32.598 95.360 1.00 28.00 22 ALA B C 1
ATOM 2303 O O . ALA D 4 22 ? 15.575 31.709 95.781 1.00 29.17 22 ALA B O 1
ATOM 2305 N N . LEU D 4 23 ? 14.560 32.753 94.076 1.00 21.93 23 LEU B N 1
ATOM 2306 C CA . LEU D 4 23 ? 15.075 31.851 93.057 1.00 21.54 23 LEU B CA 1
ATOM 2307 C C . LEU D 4 23 ? 16.599 31.883 92.973 1.00 23.36 23 LEU B C 1
ATOM 2308 O O . LEU D 4 23 ? 17.237 30.853 92.756 1.00 23.86 23 LEU B O 1
ATOM 2313 N N . ASP D 4 24 ? 17.187 33.062 93.154 1.00 35.89 24 ASP B N 1
ATOM 2314 C CA . ASP D 4 24 ? 18.638 33.195 93.080 1.00 37.80 24 ASP B CA 1
ATOM 2315 C C . ASP D 4 24 ? 19.365 32.580 94.262 1.00 37.81 24 ASP B C 1
ATOM 2316 O O . ASP D 4 24 ? 20.473 32.065 94.107 1.00 37.44 24 ASP B O 1
ATOM 2321 N N . THR D 4 25 ? 18.754 32.631 95.441 1.00 31.57 25 THR B N 1
ATOM 2322 C CA . THR D 4 25 ? 19.384 32.052 96.618 1.00 30.18 25 THR B CA 1
ATOM 2323 C C . THR D 4 25 ? 19.421 30.524 96.482 1.00 29.33 25 THR B C 1
ATOM 2324 O O . THR D 4 25 ? 20.381 29.880 96.893 1.00 30.01 25 THR B O 1
ATOM 2328 N N . LEU D 4 26 ? 18.387 29.939 95.892 1.00 30.51 26 LEU B N 1
ATOM 2329 C CA . LEU D 4 26 ? 18.377 28.497 95.715 1.00 29.64 26 LEU B CA 1
ATOM 2330 C C . LEU D 4 26 ? 19.399 28.091 94.654 1.00 30.23 26 LEU B C 1
ATOM 2331 O O . LEU D 4 26 ? 19.963 26.994 94.721 1.00 29.97 26 LEU B O 1
ATOM 2336 N N . ILE D 4 27 ? 19.624 28.969 93.672 1.00 24.61 27 ILE B N 1
ATOM 2337 C CA . ILE D 4 27 ? 20.596 28.690 92.614 1.00 24.77 27 ILE B CA 1
ATOM 2338 C C . ILE D 4 27 ? 22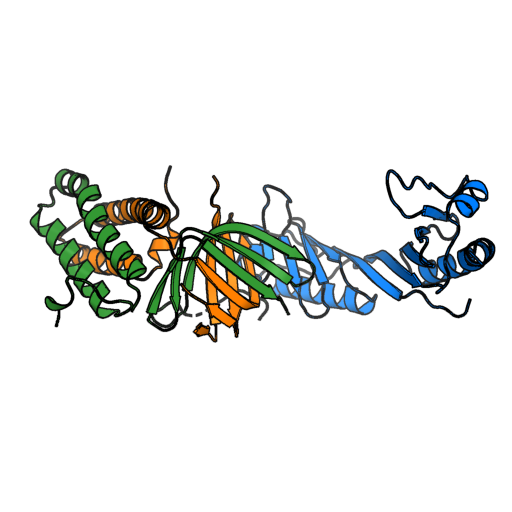.003 28.741 93.188 1.00 26.61 27 ILE B C 1
ATOM 2339 O O . ILE D 4 27 ? 22.824 27.872 92.904 1.00 25.39 27 ILE B O 1
ATOM 2344 N N .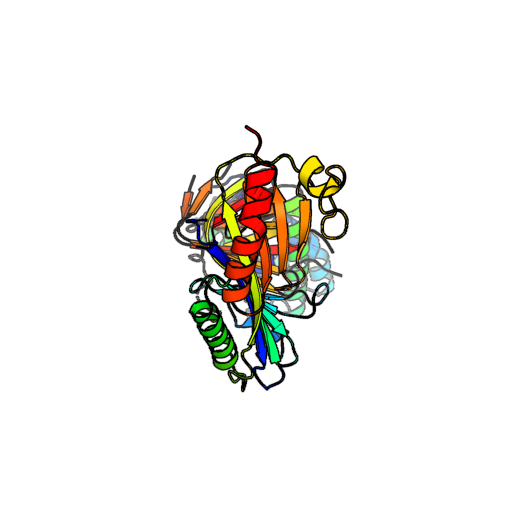 SER D 4 28 ? 22.274 29.768 93.993 1.00 43.48 28 SER B N 1
ATOM 2345 C CA . SER D 4 28 ? 23.586 29.938 94.611 1.00 47.27 28 SER B CA 1
ATOM 2346 C C . SER D 4 28 ? 23.865 28.838 95.631 1.00 47.50 28 SER B C 1
ATOM 2347 O O . SER D 4 28 ? 25.016 28.513 95.894 1.00 47.65 28 SER B O 1
ATOM 2350 N N . ASP D 4 29 ? 22.810 28.277 96.212 1.00 31.52 29 ASP B N 1
ATOM 2351 C CA . ASP D 4 29 ? 22.953 27.199 97.185 1.00 33.4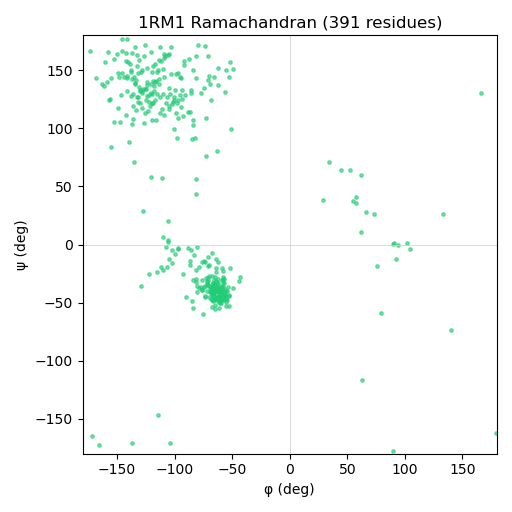2 29 ASP B CA 1
ATOM 2352 C C . ASP D 4 29 ? 23.110 25.887 96.436 1.00 31.11 29 ASP B C 1
ATOM 2353 O O . ASP D 4 29 ? 23.415 24.851 97.028 1.00 31.51 29 ASP B O 1
ATOM 2358 N N . GLY D 4 30 ? 22.895 25.949 95.125 1.00 33.13 30 GLY B N 1
ATOM 2359 C CA . GLY D 4 30 ? 22.997 24.774 94.283 1.00 30.42 30 GLY B CA 1
ATOM 2360 C C . GLY D 4 30 ? 21.829 23.831 94.494 1.00 28.70 30 GLY B C 1
ATOM 2361 O O . GLY D 4 30 ? 21.950 22.625 94.273 1.00 27.76 30 GLY B O 1
ATOM 2362 N N . ARG D 4 31 ? 20.695 24.377 94.922 1.00 25.19 31 ARG B N 1
ATOM 2363 C CA . ARG D 4 31 ? 19.520 23.561 95.173 1.00 22.75 31 ARG B CA 1
ATOM 2364 C C . ARG D 4 31 ? 18.676 23.340 93.939 1.00 21.59 31 ARG B C 1
ATOM 2365 O O . ARG D 4 31 ? 17.845 22.434 93.900 1.00 21.32 31 ARG B O 1
ATOM 2373 N N . ILE D 4 32 ? 18.893 24.175 92.931 1.00 20.66 32 ILE B N 1
ATOM 2374 C CA . ILE D 4 32 ? 18.174 24.061 91.668 1.00 18.60 32 ILE B CA 1
ATOM 2375 C C . ILE D 4 32 ? 19.077 24.580 90.564 1.00 18.65 32 ILE B C 1
ATOM 2376 O O . ILE D 4 32 ? 20.076 25.255 90.822 1.00 18.56 32 ILE B O 1
ATOM 2381 N N . GLU D 4 33 ? 18.730 24.251 89.330 1.00 21.49 33 GLU B N 1
ATOM 2382 C CA . GLU D 4 33 ? 19.503 24.713 88.197 1.00 22.48 33 GLU B CA 1
ATOM 2383 C C . GLU D 4 33 ? 18.879 26.019 87.736 1.00 22.37 33 GLU B C 1
ATOM 2384 O O . GLU D 4 33 ? 17.688 26.258 87.961 1.00 21.78 33 GLU B O 1
ATOM 2390 N N . ALA D 4 34 ? 19.682 26.862 87.100 1.00 24.39 34 ALA B N 1
ATOM 2391 C CA . ALA D 4 34 ? 19.196 28.133 86.589 1.00 24.69 34 ALA B CA 1
ATOM 2392 C C . ALA D 4 34 ? 18.041 27.904 85.614 1.00 25.58 34 ALA B C 1
ATOM 2393 O O . ALA D 4 34 ? 17.106 28.695 85.566 1.00 26.52 34 ALA B O 1
ATOM 2395 N N . SER D 4 35 ? 18.109 26.829 84.833 1.00 24.25 35 SER B N 1
ATOM 2396 C CA . SER D 4 35 ? 17.047 26.510 83.883 1.00 22.16 35 SER B CA 1
ATOM 2397 C C . SER D 4 35 ? 15.715 26.331 84.606 1.00 22.13 35 SER B C 1
ATOM 2398 O O . SER D 4 35 ? 14.674 26.782 84.120 1.00 23.84 35 SER B O 1
ATOM 2401 N N . LEU D 4 36 ? 15.742 25.676 85.768 1.00 22.12 36 LEU B N 1
ATOM 2402 C CA . LEU D 4 36 ? 14.516 25.477 86.528 1.00 21.81 36 LEU B CA 1
ATOM 2403 C C . LEU D 4 36 ? 14.009 26.822 87.026 1.00 21.66 36 LEU B C 1
ATOM 2404 O O . LEU D 4 36 ? 12.806 27.062 87.066 1.00 21.38 36 LEU B O 1
ATOM 2409 N N . ALA D 4 37 ? 14.935 27.697 87.403 1.00 24.45 37 ALA B N 1
ATOM 2410 C CA . ALA D 4 37 ? 14.589 29.036 87.873 1.00 26.28 37 ALA B CA 1
ATOM 2411 C C . ALA D 4 37 ? 13.890 29.823 86.756 1.00 27.56 37 ALA B C 1
ATOM 2412 O O . ALA D 4 37 ? 12.876 30.484 86.981 1.00 29.88 37 ALA B O 1
ATOM 2414 N N . MET D 4 38 ? 14.444 29.749 85.552 1.00 23.78 38 MET B N 1
ATOM 2415 C CA . MET D 4 38 ? 13.883 30.438 84.396 1.00 25.17 38 MET B CA 1
ATOM 2416 C C . MET D 4 38 ? 12.481 29.913 84.082 1.00 24.58 38 MET B C 1
ATOM 2417 O O . MET D 4 38 ? 11.587 30.679 83.727 1.00 23.06 38 MET B O 1
ATOM 2422 N N . ARG D 4 39 ? 12.292 28.605 84.227 1.00 23.15 39 ARG B N 1
ATOM 2423 C CA . ARG D 4 39 ? 11.001 27.990 83.968 1.00 22.92 39 ARG B CA 1
ATOM 2424 C C . ARG D 4 39 ? 9.980 28.471 85.001 1.00 21.73 39 ARG B C 1
ATOM 2425 O O . ARG D 4 39 ? 8.802 28.626 84.683 1.00 22.66 39 ARG B O 1
ATOM 2433 N N . VAL D 4 40 ? 10.424 28.726 86.231 1.00 22.92 40 VAL B N 1
ATOM 2434 C CA . VAL D 4 40 ? 9.519 29.212 87.275 1.00 20.56 40 VAL B CA 1
ATOM 2435 C C . VAL D 4 40 ? 9.091 30.636 86.935 1.00 20.51 40 VAL B C 1
ATOM 2436 O O . VAL D 4 40 ? 7.931 31.009 87.101 1.00 21.35 40 VAL B O 1
ATOM 2440 N N . LEU D 4 41 ? 10.040 31.427 86.449 1.00 22.36 41 LEU B N 1
ATOM 2441 C CA . LEU D 4 41 ? 9.794 32.809 86.058 1.00 20.45 41 LEU B CA 1
ATOM 2442 C C . LEU D 4 41 ? 8.778 32.899 84.907 1.00 19.85 41 LEU B C 1
ATOM 2443 O O . LEU D 4 41 ? 7.947 33.801 84.871 1.00 19.60 41 LEU B O 1
ATOM 2448 N N . GLU D 4 42 ? 8.854 31.957 83.970 1.00 20.23 42 GLU B N 1
ATOM 2449 C CA . GLU D 4 42 ? 7.954 31.917 82.824 1.00 19.45 42 GLU B CA 1
ATOM 2450 C C . GLU D 4 42 ? 6.550 31.472 83.220 1.00 20.17 42 GLU B C 1
ATOM 2451 O O . GLU D 4 42 ? 5.568 31.840 82.576 1.00 20.78 42 GLU B O 1
ATOM 2457 N N . THR D 4 43 ? 6.454 30.670 84.271 1.00 20.62 43 THR B N 1
ATOM 2458 C CA . THR D 4 43 ? 5.156 30.238 84.763 1.00 21.05 43 THR B CA 1
ATOM 2459 C C . THR D 4 43 ? 4.582 31.440 85.512 1.00 21.55 43 THR B C 1
ATOM 2460 O O . THR D 4 43 ? 3.385 31.728 85.450 1.00 24.14 43 THR B O 1
ATOM 2464 N N . PHE D 4 44 ? 5.461 32.138 86.223 1.00 16.00 44 PHE B N 1
ATOM 2465 C CA . PHE D 4 44 ? 5.084 33.319 86.971 1.00 16.12 44 PHE B CA 1
ATOM 2466 C C . PHE D 4 44 ? 4.413 34.319 86.025 1.00 18.25 44 PHE B C 1
ATOM 2467 O O . PHE D 4 44 ? 3.358 34.863 86.337 1.00 18.71 44 PHE B O 1
ATOM 2475 N N . ASP D 4 45 ? 5.023 34.553 84.866 1.00 25.04 45 ASP B N 1
ATOM 2476 C CA . ASP D 4 45 ? 4.476 35.499 83.902 1.00 27.54 45 ASP B CA 1
ATOM 2477 C C . ASP D 4 45 ? 3.028 35.191 83.576 1.00 27.90 45 ASP B C 1
ATOM 2478 O O . ASP D 4 45 ? 2.185 36.085 83.501 1.00 28.21 45 ASP B O 1
ATOM 2483 N N . LYS D 4 46 ? 2.747 33.912 83.380 1.00 24.88 46 LYS B N 1
ATOM 2484 C CA . LYS D 4 46 ? 1.407 33.467 83.053 1.00 23.05 46 LYS B CA 1
ATOM 2485 C C . LYS D 4 46 ? 0.474 33.686 84.228 1.00 22.88 46 LYS B C 1
ATOM 2486 O O . LYS D 4 46 ? -0.563 34.322 84.107 1.00 24.52 46 LYS B O 1
ATOM 2492 N N . VAL D 4 47 ? 0.866 33.161 85.376 1.00 21.99 47 VAL B N 1
ATOM 2493 C CA . VAL D 4 47 ? 0.064 33.268 86.575 1.00 21.30 47 VAL B CA 1
ATOM 2494 C C . VAL D 4 47 ? -0.282 34.696 86.982 1.00 22.76 47 VAL B C 1
ATOM 2495 O O . VAL D 4 47 ? -1.393 34.957 87.449 1.00 21.71 47 VAL B O 1
ATOM 2499 N N . VAL D 4 48 ? 0.656 35.622 86.818 1.00 26.55 48 VAL B N 1
ATOM 2500 C CA . VAL D 4 48 ? 0.380 37.006 87.177 1.00 29.45 48 VAL B CA 1
ATOM 2501 C C . VAL D 4 48 ? -0.665 37.585 86.248 1.00 31.07 48 VAL B C 1
ATOM 2502 O O . VAL D 4 48 ? -1.574 38.281 86.680 1.00 32.76 48 VAL B O 1
ATOM 2506 N N . ALA D 4 49 ? -0.518 37.300 84.963 1.00 27.58 49 ALA B N 1
ATOM 2507 C CA . ALA D 4 49 ? -1.445 37.794 83.964 1.00 28.64 49 ALA B CA 1
ATOM 2508 C C . ALA D 4 49 ? -2.854 37.280 84.215 1.00 31.09 49 ALA B C 1
ATOM 2509 O O . ALA D 4 49 ? -3.824 38.002 84.024 1.00 33.46 49 ALA B O 1
ATOM 2511 N N . GLU D 4 50 ? -2.966 36.033 84.649 1.00 34.66 50 GLU B N 1
ATOM 2512 C CA . GLU D 4 50 ? -4.272 35.443 84.902 1.00 36.56 50 GLU B CA 1
ATOM 2513 C C . GLU D 4 50 ? -4.836 35.897 86.241 1.00 34.20 50 GLU B C 1
ATOM 2514 O O . GLU D 4 50 ? -6.028 36.129 86.367 1.00 34.96 50 GLU B O 1
ATOM 2520 N N . THR D 4 51 ? -3.980 36.040 87.241 1.00 37.12 51 THR B N 1
ATOM 2521 C CA . THR D 4 51 ? -4.449 36.459 88.551 1.00 36.90 51 THR B CA 1
ATOM 2522 C C . THR D 4 51 ? -4.925 37.912 88.516 1.00 37.19 51 THR B C 1
ATOM 2523 O O . THR D 4 51 ? -5.929 38.252 89.133 1.00 38.48 51 THR B O 1
ATOM 2527 N N . LEU D 4 52 ? -4.212 38.771 87.795 1.00 49.69 52 LEU B N 1
ATOM 2528 C CA . LEU D 4 52 ? -4.603 40.175 87.706 1.00 47.83 52 LEU B CA 1
ATOM 2529 C C . LEU D 4 52 ? -5.870 40.324 86.884 1.00 50.43 52 LEU B C 1
ATOM 2530 O O . LEU D 4 52 ? -6.626 41.270 87.063 1.00 52.12 52 LEU B O 1
ATOM 2535 N N . LYS D 4 53 ? -6.099 39.387 85.975 1.00 42.37 53 LYS B N 1
ATOM 2536 C CA . LYS D 4 53 ? -7.275 39.440 85.129 1.00 43.11 53 LYS B CA 1
ATOM 2537 C C . LYS D 4 53 ? -8.530 38.912 85.815 1.00 43.94 53 LYS B C 1
ATOM 2538 O O . LYS D 4 53 ? -9.620 39.434 85.598 1.00 44.21 53 LYS B O 1
ATOM 2544 N N . ASP D 4 54 ? -8.379 37.892 86.654 1.00 39.93 54 ASP B N 1
ATOM 2545 C CA . ASP D 4 54 ? -9.528 37.293 87.319 1.00 40.77 54 ASP B CA 1
ATOM 2546 C C . ASP D 4 54 ? -9.752 37.605 88.796 1.00 41.63 54 ASP B C 1
ATOM 2547 O O . ASP D 4 54 ? -10.822 37.306 89.319 1.00 42.99 54 ASP B O 1
ATOM 2552 N N . ASN D 4 55 ? -8.772 38.189 89.479 1.00 35.44 55 ASN B N 1
ATOM 2553 C CA . ASN D 4 55 ? -8.939 38.496 90.905 1.00 35.88 55 ASN B CA 1
ATOM 2554 C C . ASN D 4 55 ? -8.641 39.954 91.242 1.00 37.85 55 ASN B C 1
ATOM 2555 O O . ASN D 4 55 ? -8.219 40.274 92.355 1.00 37.71 55 ASN B O 1
ATOM 2560 N N . THR D 4 56 ? -8.861 40.829 90.273 1.00 42.65 56 THR B N 1
ATOM 2561 C CA . THR D 4 56 ? -8.621 42.247 90.454 1.00 44.81 56 THR B CA 1
ATOM 2562 C C . THR D 4 56 ? -9.976 42.943 90.286 1.00 46.97 56 THR B C 1
ATOM 2563 O O . THR D 4 56 ? -10.745 42.606 89.383 1.00 46.51 56 THR B O 1
ATOM 2567 N N . GLN D 4 57 ? -10.277 43.896 91.162 1.00 43.88 57 GLN B N 1
ATOM 2568 C CA . GLN D 4 57 ? -11.556 44.599 91.102 1.00 46.87 57 GLN B CA 1
ATOM 2569 C C . GLN D 4 57 ? -11.353 46.113 91.120 1.00 45.91 57 GLN B C 1
ATOM 2570 O O . GLN D 4 57 ? -12.090 46.856 90.466 1.00 44.65 57 GLN B O 1
ATOM 2576 N N . SER D 4 58 ? -10.347 46.556 91.872 1.00 37.59 58 SER B N 1
ATOM 2577 C CA . SER D 4 58 ? -10.025 47.972 92.001 1.00 37.13 58 SER B CA 1
ATOM 2578 C C . SER D 4 58 ? -9.876 48.653 90.649 1.00 37.40 58 SER B C 1
ATOM 2579 O O . SER D 4 58 ? -9.620 48.007 89.633 1.00 35.94 58 SER B O 1
ATOM 2582 N N . LYS D 4 59 ? -10.053 49.967 90.648 1.00 58.11 59 LYS B N 1
ATOM 2583 C CA . LYS D 4 59 ? -9.925 50.766 89.441 1.00 59.30 59 LYS B CA 1
ATOM 2584 C C . LYS D 4 59 ? -9.382 52.109 89.887 1.00 57.45 59 LYS B C 1
ATOM 2585 O O . LYS D 4 59 ? -10.097 52.904 90.487 1.00 58.12 59 LYS B O 1
ATOM 2591 N N . LEU D 4 60 ? -8.106 52.357 89.623 1.00 48.88 60 LEU B N 1
ATOM 2592 C CA . LEU D 4 60 ? -7.527 53.618 90.031 1.00 47.94 60 LEU B CA 1
ATOM 2593 C C . LEU D 4 60 ? -7.383 54.552 88.845 1.00 46.29 60 LEU B C 1
ATOM 2594 O O . LEU D 4 60 ? -7.586 54.156 87.693 1.00 46.21 60 LEU B O 1
ATOM 2599 N N . THR D 4 61 ? -7.056 55.805 89.129 1.00 45.52 61 THR B N 1
ATOM 2600 C CA . THR D 4 61 ? -6.888 56.785 88.072 1.00 43.59 61 THR B CA 1
ATOM 2601 C C . THR D 4 61 ? -5.716 57.691 88.416 1.00 42.08 61 THR B C 1
ATOM 2602 O O . THR D 4 61 ? -5.480 58.004 89.585 1.00 41.86 61 THR B O 1
ATOM 2606 N N . VAL D 4 62 ? -4.990 58.105 87.382 1.00 34.48 62 VAL B N 1
ATOM 2607 C CA . VAL D 4 62 ? -3.836 58.971 87.540 1.00 32.25 62 VAL B CA 1
ATOM 2608 C C . VAL D 4 62 ? -4.020 60.284 86.769 1.00 32.52 62 VAL B C 1
ATOM 2609 O O . VAL D 4 62 ? -4.394 60.281 85.593 1.00 32.41 62 VAL B O 1
ATOM 2613 N N . LYS D 4 63 ? -3.775 61.402 87.445 1.00 31.53 63 LYS B N 1
ATOM 2614 C CA . LYS D 4 63 ? -3.878 62.720 86.825 1.00 32.02 63 LYS B CA 1
ATOM 2615 C C . LYS D 4 63 ? -2.625 63.495 87.170 1.00 31.53 63 LYS B C 1
ATOM 2616 O O . LYS D 4 63 ? -2.268 63.606 88.333 1.00 32.12 63 LYS B O 1
ATOM 2622 N N . GLY D 4 64 ? -1.951 64.026 86.159 1.00 21.72 64 GLY B N 1
ATOM 2623 C CA . GLY D 4 64 ? -0.730 64.768 86.414 1.00 24.17 64 GLY B CA 1
ATOM 2624 C C . GLY D 4 64 ? -0.102 65.280 85.138 1.00 25.38 64 GLY B C 1
ATOM 2625 O O . GLY D 4 64 ? -0.761 65.349 84.107 1.00 26.15 64 GLY B O 1
ATOM 2626 N N . ASN D 4 65 ? 1.172 65.642 85.201 1.00 45.35 65 ASN B N 1
ATOM 2627 C CA . ASN D 4 65 ? 1.857 66.152 84.029 1.00 47.79 65 ASN B CA 1
ATOM 2628 C C . ASN D 4 65 ? 2.728 65.076 83.423 1.00 46.88 65 ASN B C 1
ATOM 2629 O O . ASN D 4 65 ? 3.599 64.530 84.099 1.00 48.67 65 ASN B O 1
ATOM 2634 N N . LEU D 4 66 ? 2.486 64.765 82.152 1.00 31.78 66 LEU B N 1
ATOM 2635 C CA . LEU D 4 66 ? 3.273 63.760 81.443 1.00 28.05 66 LEU B CA 1
ATOM 2636 C C . LEU D 4 66 ? 4.654 64.360 81.161 1.00 27.72 66 LEU B C 1
ATOM 2637 O O . LEU D 4 66 ? 4.787 65.247 80.324 1.00 26.98 66 LEU B O 1
ATOM 2642 N N . ASP D 4 67 ? 5.677 63.877 81.860 1.00 41.64 67 ASP B N 1
ATOM 2643 C CA . ASP D 4 67 ? 7.029 64.387 81.686 1.00 42.10 67 ASP B CA 1
ATOM 2644 C C . ASP D 4 67 ? 7.708 63.777 80.466 1.00 41.73 67 ASP B C 1
ATOM 2645 O O . ASP D 4 67 ? 8.413 64.464 79.725 1.00 43.04 67 ASP B O 1
ATOM 2650 N N . THR D 4 68 ? 7.500 62.482 80.266 1.00 34.71 68 THR B N 1
ATOM 2651 C CA . THR D 4 68 ? 8.087 61.773 79.137 1.00 33.13 68 THR B CA 1
ATOM 2652 C C . THR D 4 68 ? 7.174 60.640 78.718 1.00 32.07 68 THR B C 1
ATOM 2653 O O . THR D 4 68 ? 6.476 60.058 79.541 1.00 32.69 68 THR B O 1
ATOM 2657 N N . TYR D 4 69 ? 7.172 60.340 77.430 1.00 33.42 69 TYR B N 1
ATOM 2658 C CA . TYR D 4 69 ? 6.383 59.241 76.923 1.00 32.45 69 TYR B CA 1
ATOM 2659 C C . TYR D 4 69 ? 7.292 58.536 75.928 1.00 32.91 69 TYR B C 1
ATOM 2660 O O . TYR D 4 69 ? 8.327 59.077 75.524 1.00 32.56 69 TYR B O 1
ATOM 2669 N N . GLY D 4 70 ? 6.921 57.319 75.555 1.00 25.59 70 GLY B N 1
ATOM 2670 C CA . GLY D 4 70 ? 7.722 56.567 74.615 1.00 23.22 70 GLY B CA 1
ATOM 2671 C C . GLY D 4 70 ? 6.950 55.362 74.150 1.00 22.84 70 GLY B C 1
ATOM 2672 O O . GLY D 4 70 ? 6.193 54.759 74.908 1.00 22.73 70 GLY B O 1
ATOM 2673 N N . PHE D 4 71 ? 7.120 55.018 72.888 1.00 23.14 71 PHE B N 1
ATOM 2674 C CA . PHE D 4 71 ? 6.437 53.865 72.358 1.00 24.44 71 PHE B CA 1
ATOM 2675 C C . PHE D 4 71 ? 7.345 53.133 71.401 1.00 27.20 71 PHE B C 1
ATOM 2676 O O . PHE D 4 71 ? 7.674 53.627 70.322 1.00 26.95 71 PHE B O 1
ATOM 2684 N N . CYS D 4 72 ? 7.766 51.948 71.807 1.00 30.57 72 CYS B N 1
ATOM 2685 C CA . CYS D 4 72 ? 8.624 51.161 70.960 1.00 31.72 72 CYS B CA 1
ATOM 2686 C C . CYS D 4 72 ? 8.303 49.710 71.240 1.00 33.32 72 CYS B C 1
ATOM 2687 O O . CYS D 4 72 ? 7.982 49.350 72.367 1.00 34.82 72 CYS B O 1
ATOM 2690 N N . ASP D 4 73 ? 8.351 48.886 70.202 1.00 30.54 73 ASP B N 1
ATOM 2691 C CA . ASP D 4 73 ? 8.092 47.460 70.342 1.00 32.32 73 ASP B CA 1
ATOM 2692 C C . ASP D 4 73 ? 6.762 47.136 70.988 1.00 32.00 73 ASP B C 1
ATOM 2693 O O . ASP D 4 73 ? 6.676 46.200 71.778 1.00 31.69 73 ASP B O 1
ATOM 2698 N N . ASP D 4 74 ? 5.733 47.913 70.672 1.00 36.66 74 ASP B N 1
ATOM 2699 C CA . ASP D 4 74 ? 4.399 47.654 71.211 1.00 37.17 74 ASP B CA 1
ATOM 2700 C C . ASP D 4 74 ? 4.328 47.853 72.727 1.00 33.43 74 ASP B C 1
ATOM 2701 O O . ASP D 4 74 ? 3.510 47.241 73.410 1.00 32.97 74 ASP B O 1
ATOM 2706 N N . VAL D 4 75 ? 5.190 48.721 73.242 1.00 30.37 75 VAL B N 1
ATOM 2707 C CA . VAL D 4 75 ? 5.243 49.019 74.670 1.00 27.01 75 VAL B CA 1
ATOM 2708 C C . VAL D 4 75 ? 5.153 50.536 74.910 1.00 25.90 75 VAL B C 1
ATOM 2709 O O . VAL D 4 75 ? 5.826 51.328 74.243 1.00 25.43 75 VAL B O 1
ATOM 2713 N N . TRP D 4 76 ? 4.311 50.932 75.855 1.00 21.00 76 TRP B N 1
ATOM 2714 C CA . TRP D 4 76 ? 4.172 52.338 76.192 1.00 20.80 76 TRP B CA 1
ATOM 2715 C C . TRP D 4 76 ? 4.870 52.613 77.513 1.00 21.12 76 TRP B C 1
ATOM 2716 O O . TRP D 4 76 ? 4.735 51.849 78.472 1.00 19.65 76 TRP B O 1
ATOM 2727 N N . THR D 4 77 ? 5.630 53.698 77.563 1.00 26.73 77 THR B N 1
ATOM 2728 C CA . THR D 4 77 ? 6.306 54.067 78.792 1.00 28.28 77 THR B CA 1
ATOM 2729 C C . THR D 4 77 ? 5.956 55.516 79.064 1.00 29.37 77 THR B C 1
ATOM 2730 O O . THR D 4 77 ? 6.054 56.364 78.187 1.00 30.16 77 THR B O 1
ATOM 2734 N N . PHE D 4 78 ? 5.536 55.789 80.287 1.00 28.66 78 PHE B N 1
ATOM 2735 C CA . PHE D 4 78 ? 5.155 57.130 80.670 1.00 28.63 78 PHE B CA 1
ATOM 2736 C C . PHE D 4 78 ? 5.746 57.518 82.011 1.00 29.62 78 PHE B C 1
ATOM 2737 O O . PHE D 4 78 ? 5.769 56.715 82.936 1.00 30.08 78 PHE B O 1
ATOM 2745 N N . ILE D 4 79 ? 6.233 58.746 82.117 1.00 32.33 79 ILE B N 1
ATOM 2746 C CA . ILE D 4 79 ? 6.754 59.231 83.386 1.00 34.12 79 ILE B CA 1
ATOM 2747 C C . ILE D 4 79 ? 5.841 60.384 83.767 1.00 34.28 79 ILE B C 1
ATOM 2748 O O . ILE D 4 79 ? 5.884 61.438 83.145 1.00 34.45 79 ILE B O 1
ATOM 2753 N N . VAL D 4 80 ? 4.992 60.169 84.766 1.00 42.30 80 VAL B N 1
ATOM 2754 C CA . VAL D 4 80 ? 4.064 61.202 85.210 1.00 44.05 80 VAL B CA 1
ATOM 2755 C C . VAL D 4 80 ? 4.604 61.868 86.469 1.00 45.36 80 VAL B C 1
ATOM 2756 O O . VAL D 4 80 ? 4.893 61.198 87.461 1.00 46.00 80 VAL B O 1
ATOM 2760 N N . LYS D 4 81 ? 4.746 63.189 86.418 1.00 35.56 81 LYS B N 1
ATOM 2761 C CA . LYS D 4 81 ? 5.247 63.936 87.554 1.00 36.47 81 LYS B CA 1
ATOM 2762 C C . LYS D 4 81 ? 4.148 64.783 88.171 1.00 39.38 81 LYS B C 1
ATOM 2763 O O . LYS D 4 81 ? 3.206 65.189 87.491 1.00 39.87 81 LYS B O 1
ATOM 2769 N N . ASN D 4 82 ? 4.278 65.023 89.474 1.00 46.25 82 ASN B N 1
ATOM 2770 C CA . ASN D 4 82 ? 3.328 65.818 90.254 1.00 47.61 82 ASN B CA 1
ATOM 2771 C C . ASN D 4 82 ? 1.894 65.454 89.935 1.00 47.68 82 ASN B C 1
ATOM 2772 O O . ASN D 4 82 ? 1.125 66.273 89.429 1.00 46.79 82 ASN B O 1
ATOM 2777 N N . CYS D 4 83 ? 1.543 64.214 90.261 1.00 49.98 83 CYS B N 1
ATOM 2778 C CA . CYS D 4 83 ? 0.213 63.692 89.987 1.00 52.06 83 CYS B CA 1
ATOM 2779 C C . CYS D 4 83 ? -0.581 63.220 91.201 1.00 51.34 83 CYS B C 1
ATOM 2780 O O . CYS D 4 83 ? -0.042 63.033 92.290 1.00 49.73 83 CYS B O 1
ATOM 2783 N N . GLN D 4 84 ? -1.876 63.028 90.971 1.00 37.67 84 GLN B N 1
ATOM 2784 C CA . GLN D 4 84 ? -2.820 62.581 91.977 1.00 39.60 84 GLN B CA 1
ATOM 2785 C C . GLN D 4 84 ? -3.301 61.191 91.605 1.00 38.13 84 GLN B C 1
ATOM 2786 O O . GLN D 4 84 ? -3.996 61.011 90.598 1.00 38.29 84 GLN B O 1
ATOM 2792 N N . VAL D 4 85 ? -2.938 60.207 92.415 1.00 44.19 85 VAL B N 1
ATOM 2793 C CA . VAL D 4 85 ? -3.364 58.844 92.160 1.00 43.36 85 VAL B CA 1
ATOM 2794 C C . VAL D 4 85 ? -4.495 58.544 93.120 1.00 43.99 85 VAL B C 1
ATOM 2795 O O . VAL D 4 85 ? -4.330 58.634 94.329 1.00 44.52 85 VAL B O 1
ATOM 2799 N N . THR D 4 86 ? -5.655 58.207 92.586 1.00 46.54 86 THR B N 1
ATOM 2800 C CA . THR D 4 86 ? -6.783 57.891 93.440 1.00 50.03 86 THR B CA 1
ATOM 2801 C C . THR D 4 86 ? -7.046 56.405 93.311 1.00 50.70 86 THR B C 1
ATOM 2802 O O . THR D 4 86 ? -7.141 55.886 92.200 1.00 51.70 86 THR B O 1
ATOM 2806 N N . VAL D 4 87 ? -7.160 55.721 94.444 1.00 68.97 87 VAL B N 1
ATOM 2807 C CA . VAL D 4 87 ? -7.394 54.280 94.447 1.00 71.24 87 VAL B CA 1
ATOM 2808 C C . VAL D 4 87 ? -8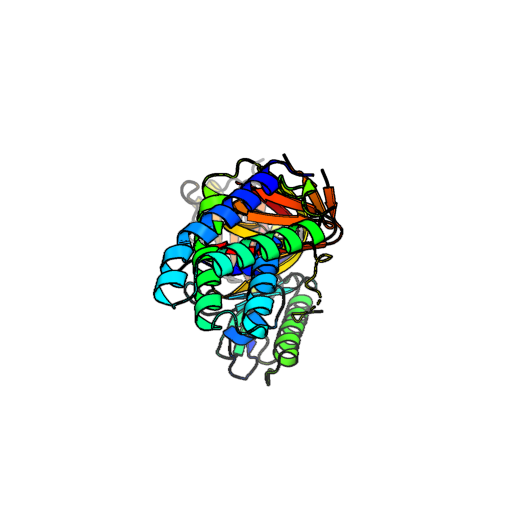.858 53.972 94.785 1.00 74.19 87 VAL B C 1
ATOM 2809 O O . VAL D 4 87 ? -9.692 54.874 94.818 1.00 74.97 87 VAL B O 1
ATOM 2813 N N . GLU D 4 88 ? -9.161 52.694 95.006 1.00 61.58 88 GLU B N 1
ATOM 2814 C CA . GLU D 4 88 ? -10.504 52.226 95.363 1.00 64.35 88 GLU B CA 1
ATOM 2815 C C . GLU D 4 88 ? -11.443 52.113 94.171 1.00 64.74 88 GLU B C 1
ATOM 2816 O O . GLU D 4 88 ? -11.951 51.027 93.887 1.00 63.61 88 GLU B O 1
ATOM 2822 N N . VAL D 4 105 ? -6.978 58.797 97.556 1.00 47.55 105 VAL B N 1
ATOM 2823 C CA . VAL D 4 105 ? -6.201 59.817 96.855 1.00 47.39 105 VAL B CA 1
ATOM 2824 C C . VAL D 4 105 ? -4.764 59.883 97.360 1.00 47.37 105 VAL B C 1
ATOM 2825 O O . VAL D 4 105 ? -4.523 60.093 98.546 1.00 47.89 105 VAL B O 1
ATOM 2829 N N . ILE D 4 106 ? -3.816 59.731 96.441 1.00 60.28 106 ILE B N 1
ATOM 2830 C CA . ILE D 4 106 ? -2.393 59.734 96.768 1.00 59.03 106 ILE B CA 1
ATOM 2831 C C . ILE D 4 106 ? -1.622 60.770 95.969 1.00 59.95 106 ILE B C 1
ATOM 2832 O O . ILE D 4 106 ? -1.785 60.865 94.756 1.00 60.62 106 ILE B O 1
ATOM 2837 N N . SER D 4 107 ? -0.768 61.527 96.649 1.00 45.86 107 SER B N 1
ATOM 2838 C CA . SER D 4 107 ? 0.045 62.541 95.993 1.00 46.69 107 SER B CA 1
ATOM 2839 C C . SER D 4 107 ? 1.381 61.901 95.655 1.00 47.11 107 SER B C 1
ATOM 2840 O O . SER D 4 107 ? 2.046 61.363 96.540 1.00 48.72 107 SER B O 1
ATOM 2843 N N . VAL D 4 108 ? 1.776 61.953 94.383 1.00 46.49 108 VAL B N 1
ATOM 2844 C CA . VAL D 4 108 ? 3.031 61.342 93.957 1.00 46.03 108 VAL B CA 1
ATOM 2845 C C . VAL D 4 108 ? 3.893 62.244 93.090 1.00 46.17 108 VAL B C 1
ATOM 2846 O O . VAL D 4 108 ? 3.477 62.701 92.023 1.00 46.21 108 VAL B O 1
ATOM 2850 N N . ASP D 4 109 ? 5.112 62.465 93.563 1.00 42.28 109 ASP B N 1
ATOM 2851 C CA . ASP D 4 109 ? 6.098 63.302 92.897 1.00 42.23 109 ASP B CA 1
ATOM 2852 C C . ASP D 4 109 ? 6.487 62.813 91.500 1.00 39.35 109 ASP B C 1
ATOM 2853 O O . ASP D 4 109 ? 6.714 63.619 90.594 1.00 38.29 109 ASP B O 1
ATOM 2858 N N . LYS D 4 110 ? 6.578 61.496 91.333 1.00 54.69 110 LYS B N 1
ATOM 2859 C CA . LYS D 4 110 ? 6.970 60.905 90.053 1.00 51.89 110 LYS B CA 1
ATOM 2860 C C . LYS D 4 110 ? 6.420 59.497 89.963 1.00 51.00 110 LYS B C 1
ATOM 2861 O O . LYS D 4 110 ? 6.373 58.790 90.963 1.00 53.14 110 LYS B O 1
ATOM 2867 N N . LEU D 4 111 ? 6.003 59.088 88.771 1.00 34.64 111 LEU B N 1
ATOM 2868 C CA . LEU D 4 111 ? 5.450 57.751 88.600 1.00 31.94 111 LEU B CA 1
ATOM 2869 C C . LEU D 4 111 ? 5.736 57.213 87.205 1.00 30.44 111 LEU B C 1
ATOM 2870 O O . LEU D 4 111 ? 5.309 57.784 86.208 1.00 29.49 111 LEU B O 1
ATOM 2875 N N . ARG D 4 112 ? 6.482 56.116 87.148 1.00 29.91 112 ARG B N 1
ATOM 2876 C CA . ARG D 4 112 ? 6.813 55.493 85.881 1.00 30.24 112 ARG B CA 1
ATOM 2877 C C . ARG D 4 112 ? 5.752 54.443 85.558 1.00 28.25 112 ARG B C 1
ATOM 2878 O O . ARG D 4 112 ? 5.434 53.595 86.397 1.00 26.96 112 ARG B O 1
ATOM 2886 N N . ILE D 4 113 ? 5.200 54.515 84.347 1.00 27.35 113 ILE B N 1
ATOM 2887 C CA . ILE D 4 113 ? 4.186 53.569 83.897 1.00 27.78 113 ILE B CA 1
ATOM 2888 C C . ILE D 4 113 ? 4.704 52.845 82.661 1.00 26.81 113 ILE B C 1
ATOM 2889 O O . ILE D 4 113 ? 5.039 53.480 81.665 1.00 26.43 113 ILE B O 1
ATOM 2894 N N . VAL D 4 114 ? 4.782 51.521 82.733 1.00 30.76 114 VAL B N 1
ATOM 2895 C CA . VAL D 4 114 ? 5.230 50.710 81.602 1.00 29.13 114 VAL B CA 1
ATOM 2896 C C . VAL D 4 114 ? 4.093 49.756 81.283 1.00 30.24 114 VAL B C 1
ATOM 2897 O O . VAL D 4 114 ? 3.711 48.948 82.131 1.00 31.84 114 VAL B O 1
ATOM 2901 N N . ALA D 4 115 ? 3.549 49.832 80.073 1.00 25.02 115 ALA B N 1
ATOM 2902 C CA . ALA D 4 115 ? 2.427 48.968 79.729 1.00 26.49 115 ALA B CA 1
ATOM 2903 C C . ALA D 4 115 ? 2.541 48.232 78.403 1.00 25.91 115 ALA B C 1
ATOM 2904 O O . ALA D 4 115 ? 3.118 48.740 77.444 1.00 26.53 115 ALA B O 1
ATOM 2906 N N . CYS D 4 116 ? 1.974 47.030 78.353 1.00 24.76 116 CYS B N 1
ATOM 2907 C CA . CYS D 4 116 ? 1.996 46.218 77.141 1.00 26.09 116 CYS B CA 1
ATOM 2908 C C . CYS D 4 116 ? 0.619 46.146 76.510 1.00 28.31 116 CYS B C 1
ATOM 2909 O O . CYS D 4 116 ? -0.391 46.434 77.146 1.00 27.85 116 CYS B O 1
ATOM 2912 N N . ASN D 4 117 ? 0.582 45.724 75.258 1.00 23.10 117 ASN B N 1
ATOM 2913 C CA . ASN D 4 117 ? -0.671 45.647 74.541 1.00 24.57 117 ASN B CA 1
ATOM 2914 C C . ASN D 4 117 ? -1.558 44.558 75.091 1.00 27.75 117 ASN B C 1
ATOM 2915 O O . ASN D 4 117 ? -1.084 43.476 75.405 1.00 28.23 117 ASN B O 1
ATOM 2920 N N . SER D 4 118 ? -2.848 44.855 75.216 1.00 36.20 118 SER B N 1
ATOM 2921 C CA . SER D 4 118 ? -3.817 43.891 75.705 1.00 41.26 118 SER B CA 1
ATOM 2922 C C . SER D 4 118 ? -4.115 42.910 74.583 1.00 45.51 118 SER B C 1
ATOM 2923 O O . SER D 4 118 ? -4.696 41.854 74.818 1.00 46.02 118 SER B O 1
ATOM 2926 N N . LYS D 4 119 ? -3.721 43.272 73.363 1.00 42.19 119 LYS B N 1
ATOM 2927 C CA . LYS D 4 119 ? -3.942 42.432 72.189 1.00 48.80 119 LYS B CA 1
ATOM 2928 C C . LYS D 4 119 ? -2.643 41.822 71.641 1.00 52.00 119 LYS B C 1
ATOM 2929 O O . LYS D 4 119 ? -1.544 42.308 71.917 1.00 51.94 119 LYS B O 1
ATOM 2935 N N . LYS D 4 120 ? -2.783 40.756 70.856 1.00 90.00 120 LYS B N 1
ATOM 2936 C CA . LYS D 4 120 ? -1.643 40.062 70.261 1.00 90.00 120 LYS B CA 1
ATOM 2937 C C . LYS D 4 120 ? -1.173 40.757 68.973 1.00 90.00 120 LYS B C 1
ATOM 2938 O O . LYS D 4 120 ? -1.369 40.218 67.860 1.00 80.61 120 LYS B O 1
ATOM 2944 N N . SER E 5 2 ? -1.721 46.983 103.783 1.00 77.66 2 SER C N 1
ATOM 2945 C CA . SER E 5 2 ? -2.420 48.261 103.466 1.00 77.66 2 SER C CA 1
ATOM 2946 C C . SER E 5 2 ? -3.591 48.020 102.518 1.00 77.66 2 SER C C 1
ATOM 2947 O O . SER E 5 2 ? -4.711 48.467 102.778 1.00 77.66 2 SER C O 1
ATOM 2950 N N . ASN E 5 3 ? -3.324 47.309 101.422 1.00 55.49 3 ASN C N 1
ATOM 2951 C CA . ASN E 5 3 ? -4.348 47.002 100.422 1.00 51.52 3 ASN C CA 1
ATOM 2952 C C . ASN E 5 3 ? -4.743 45.531 100.478 1.00 48.49 3 ASN C C 1
ATOM 2953 O O . ASN E 5 3 ? -3.906 44.648 100.307 1.00 48.67 3 ASN C O 1
ATOM 2958 N N . ALA E 5 4 ? -6.025 45.275 100.711 1.00 57.29 4 ALA C N 1
ATOM 2959 C CA . ALA E 5 4 ? -6.529 43.911 100.793 1.00 53.75 4 ALA C CA 1
ATOM 2960 C C . ALA E 5 4 ? -6.390 43.190 99.460 1.00 51.73 4 ALA C C 1
ATOM 2961 O O . ALA E 5 4 ? -5.846 42.088 99.396 1.00 52.79 4 ALA C O 1
ATOM 2963 N N . GLU E 5 5 ? -6.886 43.816 98.397 1.00 43.35 5 GLU C N 1
ATOM 2964 C CA . GLU E 5 5 ? -6.821 43.224 97.068 1.00 39.51 5 GLU C CA 1
ATOM 2965 C C . GLU E 5 5 ? -5.400 42.811 96.701 1.00 38.68 5 GLU C C 1
ATOM 2966 O O . GLU E 5 5 ? -5.171 41.662 96.318 1.00 39.45 5 GLU C O 1
ATOM 2972 N N . ALA E 5 6 ? -4.451 43.740 96.818 1.00 34.60 6 ALA C N 1
ATOM 2973 C CA . ALA E 5 6 ? -3.055 43.445 96.511 1.00 32.47 6 ALA C CA 1
ATOM 2974 C C . ALA E 5 6 ? -2.577 42.252 97.337 1.00 32.35 6 ALA C C 1
ATOM 2975 O O . ALA E 5 6 ? -1.925 41.356 96.807 1.00 33.12 6 ALA C O 1
ATOM 2977 N N . SER E 5 7 ? -2.901 42.245 98.632 1.00 31.92 7 SER C N 1
ATOM 2978 C CA . SER E 5 7 ? -2.516 41.149 99.520 1.00 29.72 7 SER C CA 1
ATOM 2979 C C . SER E 5 7 ? -3.026 39.853 98.933 1.00 28.83 7 SER C C 1
ATOM 2980 O O . SER E 5 7 ? -2.276 38.900 98.745 1.00 28.56 7 SER C O 1
ATOM 2983 N N . ARG E 5 8 ? -4.319 39.833 98.640 1.00 27.04 8 ARG C N 1
ATOM 2984 C CA . ARG E 5 8 ? -4.966 38.653 98.095 1.00 28.13 8 ARG C CA 1
ATOM 2985 C C . ARG E 5 8 ? -4.311 38.197 96.793 1.00 27.68 8 ARG C C 1
ATOM 2986 O O . ARG E 5 8 ? -4.000 37.014 96.614 1.00 26.63 8 ARG C O 1
ATOM 2994 N N . VAL E 5 9 ? -4.089 39.144 95.888 1.00 29.02 9 VAL C N 1
ATOM 2995 C CA . VAL E 5 9 ? -3.486 38.829 94.601 1.00 26.75 9 VAL C CA 1
ATOM 2996 C C . VAL E 5 9 ? -2.105 38.224 94.758 1.00 25.62 9 VAL C C 1
ATOM 2997 O O . VAL E 5 9 ? -1.754 37.274 94.063 1.00 26.14 9 VAL C O 1
ATOM 3001 N N . TYR E 5 10 ? -1.326 38.769 95.682 1.00 27.25 10 TYR C N 1
ATOM 3002 C CA . TYR E 5 10 ? 0.023 38.279 95.900 1.00 26.55 10 TYR C CA 1
ATOM 3003 C C . TYR E 5 10 ? 0.039 36.861 96.429 1.00 26.35 10 TYR C C 1
ATOM 3004 O O . TYR E 5 10 ? 0.812 36.023 95.957 1.00 23.51 10 TYR C O 1
ATOM 3013 N N . GLU E 5 11 ? -0.832 36.594 97.397 1.00 27.31 11 GLU C N 1
ATOM 3014 C CA . GLU E 5 11 ? -0.921 35.276 98.016 1.00 27.68 11 GLU C CA 1
ATOM 3015 C C . GLU E 5 11 ? -1.419 34.237 97.030 1.00 26.42 11 GLU C C 1
ATOM 3016 O O . GLU E 5 11 ? -0.957 33.100 97.022 1.00 27.32 11 GLU C O 1
ATOM 3022 N N . ILE E 5 12 ? -2.366 34.630 96.196 1.00 22.11 12 ILE C N 1
ATOM 3023 C CA . ILE E 5 12 ? -2.881 33.718 95.207 1.00 22.15 12 ILE C CA 1
ATOM 3024 C C . ILE E 5 12 ? -1.782 33.397 94.192 1.00 24.05 12 ILE C C 1
ATOM 3025 O O . ILE E 5 12 ? -1.663 32.257 93.733 1.00 23.43 12 ILE C O 1
ATOM 3030 N N . ILE E 5 13 ? -0.976 34.399 93.843 1.00 24.32 13 ILE C N 1
ATOM 3031 C CA . ILE E 5 13 ? 0.092 34.191 92.875 1.00 22.97 13 ILE C CA 1
ATOM 3032 C C . ILE E 5 13 ? 1.141 33.196 93.358 1.00 23.23 13 ILE C C 1
ATOM 3033 O O . ILE E 5 13 ? 1.505 32.276 92.620 1.00 21.64 13 ILE C O 1
ATOM 3038 N N . VAL E 5 14 ? 1.614 33.354 94.594 1.00 21.33 14 VAL C N 1
ATOM 3039 C CA . VAL E 5 14 ? 2.635 32.440 95.097 1.00 23.02 14 VAL C CA 1
ATOM 3040 C C . VAL E 5 14 ? 2.124 31.014 95.233 1.00 22.58 14 VAL C C 1
ATOM 3041 O O . VAL E 5 14 ? 2.840 30.082 94.903 1.00 24.76 14 VAL C O 1
ATOM 3045 N N . GLU E 5 15 ? 0.893 30.837 95.704 1.00 24.21 15 GLU C N 1
ATOM 3046 C CA . GLU E 5 15 ? 0.336 29.494 95.844 1.00 24.74 15 GLU C CA 1
ATOM 3047 C C . GLU E 5 15 ? 0.094 28.886 94.475 1.00 25.15 15 GLU C C 1
ATOM 3048 O O . GLU E 5 15 ? 0.291 27.684 94.274 1.00 25.33 15 GLU C O 1
ATOM 3054 N N . SER E 5 16 ? -0.341 29.716 93.534 1.00 27.78 16 SER C N 1
ATOM 3055 C CA . SER E 5 16 ? -0.613 29.246 92.189 1.00 29.10 16 SER C CA 1
ATOM 3056 C C . SER E 5 16 ? 0.655 28.915 91.432 1.00 27.94 16 SER C C 1
ATOM 3057 O O . SER E 5 16 ? 0.691 27.931 90.704 1.00 27.62 16 SER C O 1
ATOM 3060 N N . VAL E 5 17 ? 1.696 29.725 91.596 1.00 25.75 17 VAL C N 1
ATOM 3061 C CA . VAL E 5 17 ? 2.955 29.455 90.903 1.00 25.96 17 VAL C CA 1
ATOM 3062 C C . VAL E 5 17 ? 3.575 28.139 91.418 1.00 25.56 17 VAL C C 1
ATOM 3063 O O . VAL E 5 17 ? 4.055 27.328 90.631 1.00 25.47 17 VAL C O 1
ATOM 3067 N N . VAL E 5 18 ? 3.535 27.925 92.734 1.00 24.35 18 VAL C N 1
ATOM 3068 C CA . VAL E 5 18 ? 4.075 26.714 93.351 1.00 22.75 18 VAL C CA 1
ATOM 3069 C C . VAL E 5 18 ? 3.395 25.462 92.800 1.00 22.99 18 VAL C C 1
ATOM 3070 O O . VAL E 5 18 ? 4.037 24.426 92.630 1.00 22.80 18 VAL C O 1
ATOM 3074 N N . ASN E 5 19 ? 2.094 25.555 92.523 1.00 27.55 19 ASN C N 1
ATOM 3075 C CA . ASN E 5 19 ? 1.346 24.418 91.984 1.00 29.12 19 ASN C CA 1
ATOM 3076 C C . ASN E 5 19 ? 1.670 24.171 90.530 1.00 29.90 19 ASN C C 1
ATOM 3077 O O . ASN E 5 19 ? 1.736 23.027 90.093 1.00 31.81 19 ASN C O 1
ATOM 3082 N N . GLU E 5 20 ? 1.872 25.252 89.782 1.00 27.87 20 GLU C N 1
ATOM 3083 C CA . GLU E 5 20 ? 2.175 25.172 88.354 1.00 29.02 20 GLU C CA 1
ATOM 3084 C C . GLU E 5 20 ? 3.567 24.632 88.060 1.00 27.18 20 GLU C C 1
ATOM 3085 O O . GLU E 5 20 ? 3.795 24.032 87.011 1.00 28.82 20 GLU C O 1
ATOM 3091 N N . VAL E 5 21 ? 4.502 24.858 88.975 1.00 21.02 21 VAL C N 1
ATOM 3092 C CA . VAL E 5 21 ? 5.862 24.393 88.774 1.00 19.02 21 VAL C CA 1
ATOM 3093 C C . VAL E 5 21 ? 6.181 23.100 89.502 1.00 20.32 21 VAL C C 1
ATOM 3094 O O . VAL E 5 21 ? 7.239 22.528 89.293 1.00 20.93 21 VAL C O 1
ATOM 3098 N N . ARG E 5 22 ? 5.287 22.627 90.356 1.00 21.63 22 ARG C N 1
ATOM 3099 C CA . ARG E 5 22 ? 5.572 21.388 91.061 1.00 22.26 22 ARG C CA 1
ATOM 3100 C C . ARG E 5 22 ? 5.913 20.309 90.055 1.00 23.65 22 ARG C C 1
ATOM 3101 O O . ARG E 5 22 ? 6.783 19.477 90.300 1.00 22.56 22 ARG C O 1
ATOM 3109 N N . GLU E 5 23 ? 5.231 20.338 88.914 1.00 27.48 23 GLU C N 1
ATOM 3110 C CA . GLU E 5 23 ? 5.446 19.359 87.850 1.00 31.76 23 GLU C CA 1
ATOM 3111 C C . GLU E 5 23 ? 6.839 19.473 87.218 1.00 32.27 23 GLU C C 1
ATOM 3112 O O . GLU E 5 23 ? 7.406 18.482 86.764 1.00 31.12 23 GLU C O 1
ATOM 3118 N N . ASP E 5 24 ? 7.388 20.684 87.190 1.00 33.98 24 ASP C N 1
ATOM 3119 C CA . ASP E 5 24 ? 8.707 20.914 86.612 1.00 32.94 24 ASP C CA 1
ATOM 3120 C C . ASP E 5 24 ? 9.818 20.565 87.576 1.00 31.76 24 ASP C C 1
ATOM 3121 O O . ASP E 5 24 ? 10.906 20.179 87.155 1.00 31.40 24 ASP C O 1
ATOM 3126 N N . PHE E 5 25 ? 9.548 20.714 88.867 1.00 30.72 25 PHE C N 1
ATOM 3127 C CA . PHE E 5 25 ? 10.528 20.362 89.876 1.00 31.06 25 PHE C CA 1
ATOM 3128 C C . PHE E 5 25 ? 10.715 18.847 89.817 1.00 33.77 25 PHE C C 1
ATOM 3129 O O . PHE E 5 25 ? 11.842 18.349 89.767 1.00 33.93 25 PHE C O 1
ATOM 3137 N N . GLU E 5 26 ? 9.599 18.123 89.819 1.00 38.35 26 GLU C N 1
ATOM 3138 C CA . GLU E 5 26 ? 9.621 16.668 89.759 1.00 42.09 26 GLU C CA 1
ATOM 3139 C C . GLU E 5 26 ? 10.353 16.235 88.503 1.00 42.29 26 GLU C C 1
ATOM 3140 O O . GLU E 5 26 ? 11.122 15.275 88.505 1.00 43.72 26 GLU C O 1
ATOM 3146 N N . ASN E 5 27 ? 10.112 16.957 87.422 1.00 35.06 27 ASN C N 1
ATOM 3147 C CA . ASN E 5 27 ? 10.730 16.635 86.154 1.00 35.37 27 ASN C CA 1
ATOM 3148 C C . ASN E 5 27 ? 12.228 16.938 86.160 1.00 34.52 27 ASN C C 1
ATOM 3149 O O . ASN E 5 27 ? 12.980 16.423 85.330 1.00 34.20 27 ASN C O 1
ATOM 3154 N N . ALA E 5 28 ? 12.667 17.754 87.113 1.00 40.43 28 ALA C N 1
ATOM 3155 C CA . ALA E 5 28 ? 14.074 18.131 87.189 1.00 38.81 28 ALA C CA 1
ATOM 3156 C C . ALA E 5 28 ? 14.856 17.376 88.267 1.00 38.24 28 ALA C C 1
ATOM 3157 O O . ALA E 5 28 ? 16.080 17.525 88.393 1.00 37.38 28 ALA C O 1
ATOM 3159 N N . GLY E 5 29 ? 14.148 16.564 89.041 1.00 32.47 29 GLY C N 1
ATOM 3160 C CA . GLY E 5 29 ? 14.801 15.795 90.080 1.00 30.88 29 GLY C CA 1
ATOM 3161 C C . GLY E 5 29 ? 14.841 16.513 91.405 1.00 30.62 29 GLY C C 1
ATOM 3162 O O . GLY E 5 29 ? 15.396 16.000 92.378 1.00 30.72 29 GLY C O 1
ATOM 3163 N N . ILE E 5 30 ? 14.259 17.707 91.442 1.00 37.70 30 ILE C N 1
ATOM 3164 C CA . ILE E 5 30 ? 14.221 18.508 92.660 1.00 37.34 30 ILE C CA 1
ATOM 3165 C C . ILE E 5 30 ? 13.004 18.051 93.468 1.00 39.38 30 ILE C C 1
ATOM 3166 O O . ILE E 5 30 ? 11.901 17.947 92.925 1.00 40.20 30 ILE C O 1
ATOM 3171 N N . ASP E 5 31 ? 13.205 17.767 94.756 1.00 37.66 31 ASP C N 1
ATOM 3172 C CA . ASP E 5 31 ? 12.122 17.291 95.614 1.00 39.03 31 ASP C CA 1
ATOM 3173 C C . ASP E 5 31 ? 11.197 18.370 96.183 1.00 37.04 31 ASP C C 1
ATOM 3174 O O . ASP E 5 31 ? 11.535 19.555 96.205 1.00 36.81 31 ASP C O 1
ATOM 3179 N N . GLU E 5 32 ? 10.024 17.934 96.643 1.00 25.77 32 GLU C N 1
ATOM 3180 C CA . GLU E 5 32 ? 9.000 18.809 97.198 1.00 23.14 32 GLU C CA 1
ATOM 3181 C C . GLU E 5 32 ? 9.475 19.804 98.261 1.00 21.16 32 GLU C C 1
ATOM 3182 O O . GLU E 5 32 ? 9.001 20.943 98.307 1.00 18.83 32 GLU C O 1
ATOM 3188 N N . GLN E 5 33 ? 10.400 19.389 99.119 1.00 24.04 33 GLN C N 1
ATOM 3189 C CA . GLN E 5 33 ? 10.891 20.284 100.157 1.00 24.01 33 GLN C CA 1
ATOM 3190 C C . GLN E 5 33 ? 11.560 21.512 99.549 1.00 22.77 33 GLN C C 1
ATOM 3191 O O . GLN E 5 33 ? 11.397 22.620 100.051 1.00 21.56 33 GLN C O 1
ATOM 3197 N N . THR E 5 34 ? 12.302 21.331 98.463 1.00 23.17 34 THR C N 1
ATOM 3198 C CA . THR E 5 34 ? 12.948 22.471 97.818 1.00 22.21 34 THR C CA 1
ATOM 3199 C C . THR E 5 34 ? 11.883 23.422 97.251 1.00 21.50 34 THR C C 1
ATOM 3200 O O . THR E 5 34 ? 12.049 24.642 97.293 1.00 19.77 34 THR C O 1
ATOM 3204 N N . LEU E 5 35 ? 10.795 22.866 96.719 1.00 22.26 35 LEU C N 1
ATOM 3205 C CA . LEU E 5 35 ? 9.721 23.696 96.185 1.00 22.81 35 LEU C CA 1
ATOM 3206 C C . LEU E 5 35 ? 9.157 24.529 97.327 1.00 23.99 35 LEU C C 1
ATOM 3207 O O . LEU E 5 35 ? 8.937 25.735 97.187 1.00 23.90 35 LEU C O 1
ATOM 3212 N N . GLN E 5 36 ? 8.937 23.865 98.459 1.00 22.36 36 GLN C N 1
ATOM 3213 C CA . GLN E 5 36 ? 8.410 24.513 99.648 1.00 22.97 36 GLN C CA 1
ATOM 3214 C C . GLN E 5 36 ? 9.351 25.608 100.119 1.00 23.49 36 GLN C C 1
ATOM 3215 O O . GLN E 5 36 ? 8.906 26.699 100.490 1.00 24.31 36 GLN C O 1
ATOM 3221 N N . ASP E 5 37 ? 10.651 25.309 100.099 1.00 30.37 37 ASP C N 1
ATOM 3222 C CA . ASP E 5 37 ? 11.686 26.262 100.496 1.00 31.25 37 ASP C CA 1
ATOM 3223 C C . ASP E 5 37 ? 11.540 27.521 99.653 1.00 29.96 37 ASP C C 1
ATOM 3224 O O . ASP E 5 37 ? 11.626 28.638 100.168 1.00 30.70 37 ASP C O 1
ATOM 3229 N N . LEU E 5 38 ? 11.314 27.333 98.352 1.00 26.25 38 LEU C N 1
ATOM 3230 C CA . LEU E 5 38 ? 11.125 28.456 97.444 1.00 23.07 38 LEU C CA 1
ATOM 3231 C C . LEU E 5 38 ? 9.941 29.285 97.911 1.00 23.70 38 LEU C C 1
ATOM 3232 O O . LEU E 5 38 ? 10.029 30.506 97.990 1.00 24.74 38 LEU C O 1
ATOM 3237 N N . LYS E 5 39 ? 8.831 28.626 98.230 1.00 23.75 39 LYS C N 1
ATOM 3238 C CA . LYS E 5 39 ? 7.655 29.351 98.692 1.00 24.12 39 LYS C CA 1
ATOM 3239 C C . LYS E 5 39 ? 7.979 30.156 99.951 1.00 24.46 39 LYS C C 1
ATOM 3240 O O . LYS E 5 39 ? 7.592 31.319 100.077 1.00 24.34 39 LYS C O 1
ATOM 3246 N N . ASN E 5 40 ? 8.691 29.526 100.879 1.00 26.89 40 ASN C N 1
ATOM 3247 C CA . ASN E 5 40 ? 9.070 30.161 102.141 1.00 28.34 40 ASN C CA 1
ATOM 3248 C C . ASN E 5 40 ? 9.954 31.393 101.954 1.00 28.03 40 ASN C C 1
ATOM 3249 O O . ASN E 5 40 ? 9.699 32.453 102.535 1.00 27.09 40 ASN C O 1
ATOM 3254 N N . ILE E 5 41 ? 11.006 31.248 101.157 1.00 22.78 41 ILE C N 1
ATOM 3255 C CA . ILE E 5 41 ? 11.905 32.357 100.910 1.00 21.47 41 ILE C CA 1
ATOM 3256 C C . ILE E 5 41 ? 11.141 33.449 100.164 1.00 22.54 41 ILE C C 1
ATOM 3257 O O . ILE E 5 41 ? 11.314 34.634 100.430 1.00 21.92 41 ILE C O 1
ATOM 3262 N N . TRP E 5 42 ? 10.283 33.040 99.237 1.00 23.39 42 TRP C N 1
ATOM 3263 C CA . TRP E 5 42 ? 9.492 33.981 98.457 1.00 22.07 42 TRP C CA 1
ATOM 3264 C C . TRP E 5 42 ? 8.615 34.796 99.406 1.00 23.52 42 TRP C C 1
ATOM 3265 O O . TRP E 5 42 ? 8.536 36.015 99.304 1.00 22.43 42 TRP C O 1
ATOM 3276 N N . GLN E 5 43 ? 7.968 34.100 100.335 1.00 21.31 43 GLN C N 1
ATOM 3277 C CA . GLN E 5 43 ? 7.091 34.714 101.322 1.00 23.39 43 GLN C CA 1
ATOM 3278 C C . GLN E 5 43 ? 7.827 35.680 102.225 1.00 25.05 43 GLN C C 1
ATOM 3279 O O . GLN E 5 43 ? 7.346 36.791 102.480 1.00 24.72 43 GLN C O 1
ATOM 3285 N N . LYS E 5 44 ? 8.988 35.250 102.713 1.00 36.17 44 LYS C N 1
ATOM 3286 C CA . LYS E 5 44 ? 9.811 36.072 103.596 1.00 36.45 44 LYS C CA 1
ATOM 3287 C C . LYS E 5 44 ? 10.205 37.372 102.898 1.00 37.98 44 LYS C C 1
ATOM 3288 O O . LYS E 5 44 ? 10.039 38.461 103.445 1.00 38.93 44 LYS C O 1
ATOM 3294 N N . LYS E 5 45 ? 10.730 37.244 101.685 1.00 25.82 45 LYS C N 1
ATOM 3295 C CA . LYS E 5 45 ? 11.128 38.398 100.903 1.00 25.25 45 LYS C CA 1
ATOM 3296 C C . LYS E 5 45 ? 9.965 39.377 100.770 1.00 26.55 45 LYS C C 1
ATOM 3297 O O . LYS E 5 45 ? 10.134 40.574 100.975 1.00 27.30 45 LYS C O 1
ATOM 3303 N N . LEU E 5 46 ? 8.785 38.869 100.422 1.00 29.18 46 LEU C N 1
ATOM 3304 C CA . LEU E 5 46 ? 7.613 39.724 100.273 1.00 29.55 46 LEU C CA 1
ATOM 3305 C C . LEU E 5 46 ? 7.319 40.503 101.548 1.00 30.43 46 LEU C C 1
ATOM 3306 O O . LEU E 5 46 ? 7.037 41.694 101.491 1.00 31.27 46 LEU C O 1
ATOM 3311 N N . THR E 5 47 ? 7.379 39.825 102.693 1.00 28.31 47 THR C N 1
ATOM 3312 C CA . THR E 5 47 ? 7.130 40.455 103.993 1.00 28.13 47 THR C CA 1
ATOM 3313 C C . THR E 5 47 ? 8.163 41.542 104.289 1.00 28.73 47 THR C C 1
ATOM 3314 O O . THR E 5 47 ? 7.844 42.591 104.855 1.00 26.87 47 THR C O 1
ATOM 3318 N N . GLU E 5 48 ? 9.404 41.277 103.896 1.00 33.76 48 GLU C N 1
ATOM 3319 C CA . GLU E 5 48 ? 10.497 42.212 104.100 1.00 37.27 48 GLU C CA 1
ATOM 3320 C C . GLU E 5 48 ? 10.280 43.524 103.371 1.00 35.27 48 GLU C C 1
ATOM 3321 O O . GLU E 5 48 ? 10.762 44.561 103.817 1.00 34.70 48 GLU C O 1
ATOM 3327 N N . THR E 5 49 ? 9.567 43.481 102.248 1.00 39.27 49 THR C N 1
ATOM 3328 C CA . THR E 5 49 ? 9.316 44.687 101.460 1.00 39.52 49 THR C CA 1
ATOM 3329 C C . THR E 5 49 ? 8.256 45.567 102.101 1.00 40.63 49 THR C C 1
ATOM 3330 O O . THR E 5 49 ? 8.283 46.786 101.949 1.00 40.38 49 THR C O 1
ATOM 3334 N N . LYS E 5 50 ? 7.323 44.944 102.809 1.00 58.28 50 LYS C N 1
ATOM 3335 C CA . LYS E 5 50 ? 6.259 45.671 103.488 1.00 59.61 50 LYS C CA 1
ATOM 3336 C C . LYS E 5 50 ? 5.382 46.549 102.589 1.00 58.65 50 LYS C C 1
ATOM 3337 O O . LYS E 5 50 ? 5.023 47.662 102.976 1.00 61.28 50 LYS C O 1
ATOM 3343 N N . VAL E 5 51 ? 5.023 46.050 101.405 1.00 39.35 51 VAL C N 1
ATOM 3344 C CA . VAL E 5 51 ? 4.180 46.812 100.478 1.00 36.34 51 VAL C CA 1
ATOM 3345 C C . VAL E 5 51 ? 2.709 46.576 100.784 1.00 35.79 51 VAL C C 1
ATOM 3346 O O . VAL E 5 51 ? 1.825 47.298 100.321 1.00 35.81 51 VAL C O 1
ATOM 3350 N N . THR E 5 52 ? 2.465 45.548 101.580 1.00 32.35 52 THR C N 1
ATOM 3351 C CA . THR E 5 52 ? 1.129 45.184 102.017 1.00 32.36 52 THR C CA 1
ATOM 3352 C C . THR E 5 52 ? 1.312 44.068 103.034 1.00 31.64 52 THR C C 1
ATOM 3353 O O . THR E 5 52 ? 2.397 43.514 103.155 1.00 32.38 52 THR C O 1
ATOM 3357 N N . THR E 5 53 ? 0.266 43.750 103.781 1.00 41.32 53 THR C N 1
ATOM 3358 C CA . THR E 5 53 ? 0.363 42.710 104.794 1.00 41.31 53 THR C CA 1
ATOM 3359 C C . THR E 5 53 ? -0.099 41.349 104.279 1.00 41.15 53 THR C C 1
ATOM 3360 O O . THR E 5 53 ? -1.037 41.263 103.486 1.00 41.66 53 THR C O 1
ATOM 3364 N N . PHE E 5 54 ? 0.571 40.288 104.726 1.00 34.61 54 PHE C N 1
ATOM 3365 C CA . PHE E 5 54 ? 0.236 38.931 104.295 1.00 33.81 54 PHE C CA 1
ATOM 3366 C C . PHE E 5 54 ? -0.182 38.034 105.443 1.00 34.80 54 PHE C C 1
ATOM 3367 O O . PHE E 5 54 ? 0.218 38.233 106.583 1.00 35.61 54 PHE C O 1
ATOM 3375 N N . SER E 5 55 ? -0.983 37.030 105.124 1.00 48.79 55 SER C N 1
ATOM 3376 C CA . SER E 5 55 ? -1.488 36.106 106.121 1.00 48.41 55 SER C CA 1
ATOM 3377 C C . SER E 5 55 ? -0.414 35.226 106.725 1.00 50.44 55 SER C C 1
ATOM 3378 O O . SER E 5 55 ? -0.678 34.480 107.661 1.00 53.52 55 SER C O 1
ATOM 3381 N N . TRP E 5 56 ? 0.794 35.304 106.183 1.00 38.95 56 TRP C N 1
ATOM 3382 C CA . TRP E 5 56 ? 1.906 34.496 106.681 1.00 39.66 56 TRP C CA 1
ATOM 3383 C C . TRP E 5 56 ? 2.895 35.364 107.448 1.00 42.86 56 TRP C C 1
ATOM 3384 O O . TRP E 5 56 ? 3.885 34.859 107.970 1.00 42.63 56 TRP C O 1
ATOM 3395 N N . ASP E 5 57 ? 2.616 36.668 107.501 1.00 46.17 57 ASP C N 1
ATOM 3396 C CA . ASP E 5 57 ? 3.470 37.654 108.173 1.00 50.33 57 ASP C CA 1
ATOM 3397 C C . ASP E 5 57 ? 3.768 37.324 109.624 1.00 53.45 57 ASP C C 1
ATOM 3398 O O . ASP E 5 57 ? 4.886 37.533 110.096 1.00 54.16 57 ASP C O 1
ATOM 3403 N N . ASN E 5 58 ? 2.763 36.826 110.332 1.00 82.44 58 ASN C N 1
ATOM 3404 C CA . ASN E 5 58 ? 2.918 36.477 111.738 1.00 88.02 58 ASN C CA 1
ATOM 3405 C C . ASN E 5 58 ? 4.025 35.446 111.904 1.00 89.78 58 ASN C C 1
ATOM 3406 O O . ASN E 5 58 ? 4.609 35.313 112.980 1.00 89.93 58 ASN C O 1
ATOM 3411 N N . GLN E 5 59 ? 4.306 34.720 110.825 1.00 67.03 59 GLN C N 1
ATOM 3412 C CA . GLN E 5 59 ? 5.342 33.696 110.826 1.00 68.90 59 GLN C CA 1
ATOM 3413 C C . GLN E 5 59 ? 6.721 34.335 110.686 1.00 68.38 59 GLN C C 1
ATOM 3414 O O . GLN E 5 59 ? 7.729 33.714 111.012 1.00 67.86 59 GLN C O 1
ATOM 3420 N N . PHE E 5 60 ? 6.751 35.577 110.203 1.00 90.00 60 PHE C N 1
ATOM 3421 C CA . PHE E 5 60 ? 7.999 36.319 110.001 1.00 90.00 60 PHE C CA 1
ATOM 3422 C C . PHE E 5 60 ? 8.033 37.621 110.825 1.00 90.00 60 PHE C C 1
ATOM 3423 O O . PHE E 5 60 ? 8.178 38.715 110.270 1.00 90.00 60 PHE C O 1
ATOM 3431 N N . ASN E 5 61 ? 7.895 37.497 112.145 1.00 90.00 61 ASN C N 1
ATOM 3432 C CA . ASN E 5 61 ? 7.921 38.655 113.044 1.00 90.00 61 ASN C CA 1
ATOM 3433 C C . ASN E 5 61 ? 9.278 39.355 113.007 1.00 90.00 61 ASN C C 1
ATOM 3434 O O . ASN E 5 61 ? 9.418 40.439 112.442 1.00 90.00 61 ASN C O 1
ATOM 3439 N N . ASP E 5 228 ? 16.687 66.088 80.012 1.00 90.00 228 ASP C N 1
ATOM 3440 C CA . ASP E 5 228 ? 17.441 66.077 78.763 1.00 90.00 228 ASP C CA 1
ATOM 3441 C C . ASP E 5 228 ? 16.580 65.529 77.618 1.00 90.00 228 ASP C C 1
ATOM 3442 O O . ASP E 5 228 ? 15.403 65.212 77.816 1.00 90.00 228 ASP C O 1
ATOM 3447 N N . TYR E 5 229 ? 17.163 65.425 76.425 1.00 90.00 229 TYR C N 1
ATOM 3448 C CA . TYR E 5 229 ? 16.443 64.919 75.259 1.00 90.00 229 TYR C CA 1
ATOM 3449 C C . TYR E 5 229 ? 16.709 63.438 75.017 1.00 90.00 229 TYR C C 1
ATOM 3450 O O . TYR E 5 229 ? 16.134 62.841 74.105 1.00 90.00 229 TYR C O 1
ATOM 3459 N N . LEU E 5 230 ? 17.575 62.845 75.834 1.00 89.42 230 LEU C N 1
ATOM 3460 C CA . LEU E 5 230 ? 17.915 61.436 75.679 1.00 90.00 230 LEU C CA 1
ATOM 3461 C C . LEU E 5 230 ? 17.581 60.605 76.918 1.00 90.00 230 LEU C C 1
ATOM 3462 O O . LEU E 5 230 ? 17.814 61.032 78.052 1.00 90.00 230 LEU C O 1
ATOM 3467 N N . ILE E 5 231 ? 17.032 59.415 76.674 1.00 86.69 231 ILE C N 1
ATOM 3468 C CA . ILE E 5 231 ? 16.612 58.473 77.714 1.00 89.05 231 ILE C CA 1
ATOM 3469 C C . ILE E 5 231 ? 17.628 58.174 78.819 1.00 89.82 231 ILE C C 1
ATOM 3470 O O . ILE E 5 231 ? 18.846 58.234 78.606 1.00 89.82 231 ILE C O 1
ATOM 3475 N N . SER E 5 232 ? 17.088 57.845 79.996 1.00 90.00 232 SER C N 1
ATOM 3476 C CA . SER E 5 232 ? 17.861 57.508 81.192 1.00 90.00 232 SER C CA 1
ATOM 3477 C C . SER E 5 232 ? 17.644 56.039 81.588 1.00 90.00 232 SER C C 1
ATOM 3478 O O . SER E 5 232 ? 16.523 55.611 81.890 1.00 90.00 232 SER C O 1
ATOM 3481 N N . GLU E 5 236 ? 17.796 54.209 90.240 1.00 90.00 236 GLU C N 1
ATOM 3482 C CA . GLU E 5 236 ? 16.547 54.392 89.505 1.00 90.00 236 GLU C CA 1
ATOM 3483 C C . GLU E 5 236 ? 15.471 53.400 89.937 1.00 90.00 236 GLU C C 1
ATOM 3484 O O . GLU E 5 236 ? 14.513 53.772 90.619 1.00 90.00 236 GLU C O 1
ATOM 3490 N N . ASP E 5 237 ? 15.633 52.140 89.536 1.00 90.00 237 ASP C N 1
ATOM 3491 C CA . ASP E 5 237 ? 14.675 51.091 89.876 1.00 90.00 237 ASP C CA 1
ATOM 3492 C C . ASP E 5 237 ? 14.953 50.427 91.230 1.00 90.00 237 ASP C C 1
ATOM 3493 O O . ASP E 5 237 ? 15.966 49.747 91.407 1.00 90.00 237 ASP C O 1
ATOM 3498 N N . GLY E 5 238 ? 14.041 50.631 92.178 1.00 90.00 238 GLY C N 1
ATOM 3499 C CA . GLY E 5 238 ? 14.187 50.052 93.504 1.00 90.00 238 GLY C CA 1
ATOM 3500 C C . GLY E 5 238 ? 12.891 50.120 94.296 1.00 90.00 238 GLY C C 1
ATOM 3501 O O . GLY E 5 238 ? 11.851 50.496 93.748 1.00 90.00 238 GLY C O 1
ATOM 3502 N N . PRO E 5 239 ? 12.910 49.757 95.589 1.00 69.84 239 PRO C N 1
ATOM 3503 C CA . PRO E 5 239 ? 11.672 49.819 96.368 1.00 67.87 239 PRO C CA 1
ATOM 3504 C C . PRO E 5 239 ? 11.132 51.245 96.463 1.00 65.57 239 PRO C C 1
ATOM 3505 O O . PRO E 5 239 ? 9.967 51.455 96.808 1.00 65.48 239 PRO C O 1
ATOM 3509 N N . ASP E 5 240 ? 11.984 52.215 96.132 1.00 83.78 240 ASP C N 1
ATOM 3510 C CA . ASP E 5 240 ? 11.612 53.628 96.183 1.00 81.41 240 ASP C CA 1
ATOM 3511 C C . ASP E 5 240 ? 11.179 54.238 94.849 1.00 78.40 240 ASP C C 1
ATOM 3512 O O . ASP E 5 240 ? 10.795 55.408 94.796 1.00 77.93 240 ASP C O 1
ATOM 3517 N N . GLU E 5 241 ? 11.258 53.462 93.772 1.00 47.44 241 GLU C N 1
ATOM 3518 C CA . GLU E 5 241 ? 10.812 53.957 92.478 1.00 44.12 241 GLU C CA 1
ATOM 3519 C C . GLU E 5 241 ? 9.324 53.658 92.456 1.00 41.53 241 GLU C C 1
ATOM 3520 O O . GLU E 5 241 ? 8.907 52.564 92.830 1.00 42.24 241 GLU C O 1
ATOM 3526 N N . ASN E 5 242 ? 8.517 54.630 92.057 1.00 45.12 242 ASN C N 1
ATOM 3527 C CA . ASN E 5 242 ? 7.086 54.404 91.972 1.00 40.82 242 ASN C CA 1
ATOM 3528 C C . ASN E 5 242 ? 6.927 53.868 90.567 1.00 38.55 242 ASN C C 1
ATOM 3529 O O . ASN E 5 242 ? 7.186 54.582 89.600 1.00 38.79 242 ASN C O 1
ATOM 3534 N N . LEU E 5 243 ? 6.518 52.609 90.453 1.00 34.15 243 LEU C N 1
ATOM 3535 C CA . LEU E 5 243 ? 6.387 51.984 89.149 1.00 31.13 243 LEU C CA 1
ATOM 3536 C C . LEU E 5 243 ? 5.069 51.269 88.917 1.00 29.96 243 LEU C C 1
ATOM 3537 O O . LEU E 5 243 ? 4.588 50.544 89.775 1.00 30.68 243 LEU C O 1
ATOM 3542 N N . MET E 5 244 ? 4.492 51.479 87.742 1.00 33.04 244 MET C N 1
ATOM 3543 C CA . MET E 5 244 ? 3.244 50.833 87.382 1.00 31.04 244 MET C CA 1
ATOM 3544 C C . MET E 5 244 ? 3.515 49.936 86.188 1.00 30.30 244 MET C C 1
ATOM 3545 O O . MET E 5 244 ? 4.024 50.394 85.171 1.00 32.65 244 MET C O 1
ATOM 3550 N N . LEU E 5 245 ? 3.188 48.657 86.320 1.00 24.50 245 LEU C N 1
ATOM 3551 C CA . LEU E 5 245 ? 3.385 47.689 85.242 1.00 22.60 245 LEU C CA 1
ATOM 3552 C C . LEU E 5 245 ? 1.992 47.166 84.931 1.00 21.21 245 LEU C C 1
ATOM 3553 O O . LEU E 5 245 ? 1.276 46.763 85.841 1.00 20.63 245 LEU C O 1
ATOM 3558 N N . CYS E 5 246 ? 1.607 47.170 83.657 1.00 23.29 246 CYS C N 1
ATOM 3559 C CA . CYS E 5 246 ? 0.271 46.722 83.276 1.00 23.36 246 CYS C CA 1
ATOM 3560 C C . CYS E 5 246 ? 0.052 46.596 81.772 1.00 22.68 246 CYS C C 1
ATOM 3561 O O . CYS E 5 246 ? 0.984 46.595 80.983 1.00 21.72 246 CYS C O 1
ATOM 3564 N N . LEU E 5 247 ? -1.219 46.498 81.403 1.00 32.01 247 LEU C N 1
ATOM 3565 C CA . LEU E 5 247 ? -1.657 46.387 80.018 1.00 32.34 247 LEU C CA 1
ATOM 3566 C C . LEU E 5 247 ? -2.330 47.694 79.597 1.00 33.82 247 LEU C C 1
ATOM 3567 O O . LEU E 5 247 ? -2.717 48.499 80.440 1.00 34.57 247 LEU C O 1
ATOM 3572 N N . TYR E 5 248 ? -2.461 47.909 78.293 1.00 26.95 248 TYR C N 1
ATOM 3573 C CA . TYR E 5 248 ? -3.120 49.111 77.790 1.00 29.72 248 TYR C CA 1
ATOM 3574 C C . TYR E 5 248 ? -4.190 48.790 76.754 1.00 30.95 248 TYR C C 1
ATOM 3575 O O . TYR E 5 248 ? -3.964 47.991 75.844 1.00 29.82 248 TYR C O 1
ATOM 3584 N N . ASP E 5 249 ? -5.366 49.395 76.926 1.00 46.67 249 ASP C N 1
ATOM 3585 C CA . ASP E 5 249 ? -6.496 49.216 76.010 1.00 50.64 249 ASP C CA 1
ATOM 3586 C C . ASP E 5 249 ? -6.305 50.180 74.847 1.00 51.04 249 ASP C C 1
ATOM 3587 O O . ASP E 5 249 ? -6.306 49.775 73.683 1.00 51.38 249 ASP C O 1
ATOM 3592 N N . LYS E 5 250 ? -6.142 51.459 75.175 1.00 37.34 250 LYS C N 1
ATOM 3593 C CA . LYS E 5 250 ? -5.932 52.481 74.167 1.00 38.51 250 LYS C CA 1
ATOM 3594 C C . LYS E 5 250 ? -5.277 53.741 74.718 1.00 35.18 250 LYS C C 1
ATOM 3595 O O . LYS E 5 250 ? -5.564 54.198 75.824 1.00 34.13 250 LYS C O 1
ATOM 3601 N N . VAL E 5 251 ? -4.368 54.281 73.921 1.00 35.59 251 VAL C N 1
ATOM 3602 C CA . VAL E 5 251 ? -3.649 55.489 74.261 1.00 32.30 251 VAL C CA 1
ATOM 3603 C C . VAL E 5 251 ? -4.021 56.495 73.196 1.00 31.77 251 VAL C C 1
ATOM 3604 O O . VAL E 5 251 ? -3.995 56.193 72.004 1.00 31.88 251 VAL C O 1
ATOM 3608 N N . THR E 5 252 ? -4.386 57.691 73.635 1.00 34.45 252 THR C N 1
ATOM 3609 C CA . THR E 5 252 ? -4.774 58.743 72.716 1.00 33.59 252 THR C CA 1
ATOM 3610 C C . THR E 5 252 ? -4.344 60.110 73.249 1.00 32.59 252 THR C C 1
ATOM 3611 O O . THR E 5 252 ? -4.288 60.320 74.464 1.00 32.90 252 THR C O 1
ATOM 3615 N N . ARG E 5 253 ? -4.010 61.021 72.334 1.00 29.42 253 ARG C N 1
ATOM 3616 C CA . ARG E 5 253 ? -3.624 62.373 72.713 1.00 30.21 253 ARG C CA 1
ATOM 3617 C C . ARG E 5 253 ? -4.192 63.381 71.735 1.00 29.41 253 ARG C C 1
ATOM 3618 O O . ARG E 5 253 ? -4.287 63.119 70.537 1.00 29.68 253 ARG C O 1
ATOM 3626 N N . THR E 5 254 ? -4.589 64.528 72.268 1.00 39.39 254 THR C N 1
ATOM 3627 C CA . THR E 5 254 ? -5.116 65.627 71.469 1.00 39.45 254 THR C CA 1
ATOM 3628 C C . THR E 5 254 ? -4.269 66.808 71.921 1.00 38.82 254 THR C C 1
ATOM 3629 O O . THR E 5 254 ? -4.295 67.176 73.095 1.00 39.31 254 THR C O 1
ATOM 3633 N N . LYS E 5 255 ? -3.503 67.384 70.997 1.00 30.81 255 LYS C N 1
ATOM 3634 C CA . LYS E 5 255 ? -2.607 68.469 71.356 1.00 30.91 255 LYS C CA 1
ATOM 3635 C C . LYS E 5 255 ? -1.599 67.881 72.364 1.00 32.61 255 LYS C C 1
ATOM 3636 O O . LYS E 5 255 ? -0.844 66.964 72.032 1.00 33.73 255 LYS C O 1
ATOM 3642 N N . ALA E 5 256 ? -1.591 68.384 73.592 1.00 25.39 256 ALA C N 1
ATOM 3643 C CA . ALA E 5 256 ? -0.672 67.873 74.596 1.00 26.24 256 ALA C CA 1
ATOM 3644 C C . ALA E 5 256 ? -1.406 67.093 75.681 1.00 27.35 256 ALA C C 1
ATOM 3645 O O . ALA E 5 256 ? -0.794 66.680 76.667 1.00 26.95 256 ALA C O 1
ATOM 3647 N N . ARG E 5 257 ? -2.709 66.884 75.498 1.00 30.55 257 ARG C N 1
ATOM 3648 C CA . ARG E 5 257 ? -3.516 66.151 76.475 1.00 33.00 257 ARG C CA 1
ATOM 3649 C C . ARG E 5 257 ? -3.622 64.648 76.173 1.00 31.61 257 ARG C C 1
ATOM 3650 O O . ARG E 5 257 ? -4.273 64.238 75.211 1.00 28.90 257 ARG C O 1
ATOM 3658 N N . TRP E 5 258 ? -2.989 63.834 77.017 1.00 35.91 258 TRP C N 1
ATOM 3659 C CA . TRP E 5 258 ? -2.997 62.380 76.847 1.00 33.80 258 TRP C CA 1
ATOM 3660 C C . TRP E 5 258 ? -4.018 61.678 77.738 1.00 33.45 258 TRP C C 1
ATOM 3661 O O . TRP E 5 258 ? -4.289 62.115 78.851 1.00 33.46 258 TRP C O 1
ATOM 3672 N N . LYS E 5 259 ? -4.575 60.581 77.239 1.00 27.14 259 LYS C N 1
ATOM 3673 C CA . LYS E 5 259 ? -5.560 59.803 77.982 1.00 28.39 259 LYS C CA 1
ATOM 3674 C C . LYS E 5 259 ? -5.221 58.326 77.835 1.00 28.21 259 LYS C C 1
ATOM 3675 O O . LYS E 5 259 ? -5.214 57.786 76.728 1.00 27.84 259 LYS C O 1
ATOM 3681 N N . CYS E 5 260 ? -4.946 57.665 78.952 1.00 34.97 260 CYS C N 1
ATOM 3682 C CA . CYS E 5 260 ? -4.593 56.257 78.897 1.00 35.82 260 CYS C CA 1
ATOM 3683 C C . CYS E 5 260 ? -5.526 55.321 79.631 1.00 34.00 260 CYS C C 1
ATOM 3684 O O . CYS E 5 260 ? -5.728 55.452 80.845 1.00 32.76 260 CYS C O 1
ATOM 3687 N N . SER E 5 261 ? -6.080 54.368 78.887 1.00 24.55 261 SER C N 1
ATOM 3688 C CA . SER E 5 261 ? -6.962 53.366 79.467 1.00 24.94 261 SER C CA 1
ATOM 3689 C C . SER E 5 261 ? -6.111 52.115 79.697 1.00 24.33 261 SER C C 1
ATOM 3690 O O . SER E 5 261 ? -5.632 51.486 78.756 1.00 21.09 261 SER C O 1
ATOM 3693 N N . LEU E 5 262 ? -5.911 51.781 80.964 1.00 45.76 262 LEU C N 1
ATOM 3694 C CA . LEU E 5 262 ? -5.102 50.635 81.336 1.00 45.74 262 LEU C CA 1
ATOM 3695 C C . LEU E 5 262 ? -5.957 49.546 81.969 1.00 47.72 262 LEU C C 1
ATOM 3696 O O . LEU E 5 262 ? -7.127 49.769 82.274 1.00 48.36 262 LEU C O 1
ATOM 3701 N N . LYS E 5 263 ? -5.363 48.368 82.152 1.00 31.89 263 LYS C N 1
ATOM 3702 C CA . LYS E 5 263 ? -6.042 47.229 82.762 1.00 32.57 263 LYS C CA 1
ATOM 3703 C C . LYS E 5 263 ? -5.043 46.218 83.336 1.00 31.85 263 LYS C C 1
ATOM 3704 O O . LYS E 5 263 ? -3.852 46.276 83.040 1.00 31.33 263 LYS C O 1
ATOM 3710 N N . ASP E 5 264 ? -5.551 45.302 84.160 1.00 35.20 264 ASP C N 1
ATOM 3711 C CA . ASP E 5 264 ? -4.756 44.254 84.805 1.00 35.00 264 ASP C CA 1
ATOM 3712 C C . ASP E 5 264 ? -3.345 44.714 85.144 1.00 33.37 264 ASP C C 1
ATOM 3713 O O . ASP E 5 264 ? -2.374 44.279 84.527 1.00 32.98 264 ASP C O 1
ATOM 3718 N N . GLY E 5 265 ? -3.227 45.584 86.136 1.00 29.98 265 GLY C N 1
ATOM 3719 C CA . GLY E 5 265 ? -1.913 46.071 86.497 1.00 28.86 265 GLY C CA 1
ATOM 3720 C C . GLY E 5 265 ? -1.617 46.088 87.978 1.00 28.64 265 GLY C C 1
ATOM 3721 O O . GLY E 5 265 ? -2.489 45.886 88.822 1.00 30.21 265 GLY C O 1
ATOM 3722 N N . VAL E 5 266 ? -0.354 46.327 88.291 1.00 28.56 266 VAL C N 1
ATOM 3723 C CA . VAL E 5 266 ? 0.104 46.393 89.666 1.00 26.65 266 VAL C CA 1
ATOM 3724 C C . VAL E 5 266 ? 1.014 47.625 89.768 1.00 26.00 266 VAL C C 1
ATOM 3725 O O . VAL E 5 266 ? 1.733 47.966 88.823 1.00 24.00 266 VAL C O 1
ATOM 3729 N N . VAL E 5 267 ? 0.960 48.314 90.899 1.00 27.75 267 VAL C N 1
ATOM 3730 C CA . VAL E 5 267 ? 1.770 49.505 91.065 1.00 28.39 267 VAL C CA 1
ATOM 3731 C C . VAL E 5 267 ? 2.291 49.678 92.490 1.00 30.01 267 VAL C C 1
ATOM 3732 O O . VAL E 5 267 ? 1.611 49.333 93.455 1.00 30.36 267 VAL C O 1
ATOM 3736 N N . THR E 5 268 ? 3.515 50.197 92.598 1.00 35.98 268 THR C N 1
ATOM 3737 C CA . THR E 5 268 ? 4.160 50.466 93.881 1.00 40.60 268 THR C CA 1
ATOM 3738 C C . THR E 5 268 ? 4.232 51.987 94.007 1.00 42.15 268 THR C C 1
ATOM 3739 O O . THR E 5 268 ? 4.882 52.655 93.203 1.00 41.67 268 THR C O 1
ATOM 3743 N N . ILE E 5 269 ? 3.552 52.541 95.000 1.00 44.23 269 ILE C N 1
ATOM 3744 C CA . ILE E 5 269 ? 3.562 53.985 95.191 1.00 45.69 269 ILE C CA 1
ATOM 3745 C C . ILE E 5 269 ? 3.979 54.315 96.617 1.00 47.92 269 ILE C C 1
ATOM 3746 O O . ILE E 5 269 ? 3.197 54.156 97.553 1.00 48.16 269 ILE C O 1
ATOM 3751 N N . ASN E 5 270 ? 5.217 54.767 96.778 1.00 52.69 270 ASN C N 1
ATOM 3752 C CA . ASN E 5 270 ? 5.735 55.123 98.093 1.00 54.73 270 ASN C CA 1
ATOM 3753 C C . ASN E 5 270 ? 5.743 53.915 99.024 1.00 55.38 270 ASN C C 1
ATOM 3754 O O . ASN E 5 270 ? 5.086 53.915 100.071 1.00 55.40 270 ASN C O 1
ATOM 3759 N N . ARG E 5 271 ? 6.480 52.882 98.617 1.00 50.47 271 ARG C N 1
ATOM 3760 C CA . ARG E 5 271 ? 6.622 51.656 99.394 1.00 49.07 271 ARG C CA 1
ATOM 3761 C C . ARG E 5 271 ? 5.323 50.875 99.647 1.00 46.28 271 ARG C C 1
ATOM 3762 O O . ARG E 5 271 ? 5.305 49.944 100.453 1.00 45.35 271 ARG C O 1
ATOM 3770 N N . ASN E 5 272 ? 4.243 51.250 98.965 1.00 38.02 272 ASN C N 1
ATOM 3771 C CA . ASN E 5 272 ? 2.955 50.560 99.106 1.00 36.19 272 ASN C CA 1
ATOM 3772 C C . ASN E 5 272 ? 2.463 50.076 97.746 1.00 33.14 272 ASN C C 1
ATOM 3773 O O . ASN E 5 272 ? 2.546 50.803 96.752 1.00 32.39 272 ASN C O 1
ATOM 3778 N N . ASP E 5 273 ? 1.953 48.848 97.709 1.00 28.40 273 ASP C N 1
ATOM 3779 C CA . ASP E 5 273 ? 1.474 48.254 96.464 1.00 28.05 273 ASP C CA 1
ATOM 3780 C C . ASP E 5 273 ? -0.041 48.224 96.301 1.00 27.28 273 ASP C C 1
ATOM 3781 O O . ASP E 5 273 ? -0.791 48.071 97.271 1.00 26.28 273 ASP C O 1
ATOM 3786 N N . TYR E 5 274 ? -0.476 48.371 95.055 1.00 32.48 274 TYR C N 1
ATOM 3787 C CA . TYR E 5 274 ? -1.889 48.334 94.701 1.00 33.00 274 TYR C CA 1
ATOM 3788 C C . TYR E 5 274 ? -1.989 47.545 93.417 1.00 34.05 274 TYR C C 1
ATOM 3789 O O . TYR E 5 274 ? -1.032 47.464 92.651 1.00 35.07 274 TYR C O 1
ATOM 3798 N N . THR E 5 275 ? -3.147 46.955 93.185 1.00 35.79 275 THR C N 1
ATOM 3799 C CA . THR E 5 275 ? -3.363 46.195 91.975 1.00 36.30 275 THR C CA 1
ATOM 3800 C C . THR E 5 275 ? -4.650 46.751 91.407 1.00 36.04 275 THR C C 1
ATOM 3801 O O . THR E 5 275 ? -5.495 47.231 92.156 1.00 37.26 275 THR C O 1
ATOM 3805 N N . PHE E 5 276 ? -4.804 46.720 90.093 1.00 30.75 276 PHE C N 1
ATOM 3806 C CA . PHE E 5 276 ? -6.030 47.235 89.519 1.00 29.48 276 PHE C CA 1
ATOM 3807 C C . PHE E 5 276 ? -6.567 46.465 88.336 1.00 30.12 276 PHE C C 1
ATOM 3808 O O . PHE E 5 276 ? -5.846 45.731 87.651 1.00 29.86 276 PHE C O 1
ATOM 3816 N N . GLN E 5 277 ? -7.866 46.646 88.125 1.00 30.72 277 GLN C N 1
ATOM 3817 C CA . GLN E 5 277 ? -8.604 46.031 87.031 1.00 31.38 277 GLN C CA 1
ATOM 3818 C C . GLN E 5 277 ? -8.500 47.017 85.881 1.00 30.14 277 GLN C C 1
ATOM 3819 O O . GLN E 5 277 ? -8.218 46.638 84.745 1.00 27.86 277 GLN C O 1
ATOM 3825 N N . LYS E 5 278 ? -8.722 48.289 86.209 1.00 26.90 278 LYS C N 1
ATOM 3826 C CA . LYS E 5 278 ? -8.667 49.382 85.247 1.00 27.98 278 LYS C CA 1
ATOM 3827 C C . LYS E 5 278 ? -7.961 50.579 85.849 1.00 27.29 278 LYS C C 1
ATOM 3828 O O . LYS E 5 278 ? -8.026 50.816 87.058 1.00 26.74 278 LYS C O 1
ATOM 3834 N N . ALA E 5 279 ? -7.283 51.334 84.995 1.00 29.84 279 ALA C N 1
ATOM 3835 C CA . ALA E 5 279 ? -6.587 52.538 85.418 1.00 30.15 279 ALA C CA 1
ATOM 3836 C C . ALA E 5 279 ? -6.881 53.586 84.357 1.00 29.63 279 ALA C C 1
ATOM 3837 O O . ALA E 5 279 ? -6.971 53.278 83.165 1.00 28.49 279 ALA C O 1
ATOM 3839 N N . GLN E 5 280 ? -7.063 54.821 84.795 1.00 29.08 280 GLN C N 1
ATOM 3840 C CA . GLN E 5 280 ? -7.336 55.898 83.870 1.00 29.76 280 GLN C CA 1
ATOM 3841 C C . GLN E 5 280 ? -6.272 56.934 84.048 1.00 28.10 280 GLN C C 1
ATOM 3842 O O . GLN E 5 280 ? -6.069 57.440 85.146 1.00 26.24 280 GLN C O 1
ATOM 3848 N N . VAL E 5 281 ? -5.569 57.244 82.975 1.00 30.47 281 VAL C N 1
ATOM 3849 C CA . VAL E 5 281 ? -4.542 58.254 83.081 1.00 31.06 281 VAL C CA 1
ATOM 3850 C C . VAL E 5 281 ? -4.913 59.495 82.263 1.00 32.77 281 VAL C C 1
ATOM 3851 O O . VAL E 5 281 ? -5.445 59.395 81.146 1.00 31.29 281 VAL C O 1
ATOM 3855 N N . GLU E 5 282 ? -4.660 60.658 82.859 1.00 36.49 282 GLU C N 1
ATOM 3856 C CA . GLU E 5 282 ? -4.911 61.948 82.225 1.00 38.49 282 GLU C CA 1
ATOM 3857 C C . GLU E 5 282 ? -3.752 62.891 82.551 1.00 36.77 282 GLU C C 1
ATOM 3858 O O . GLU E 5 282 ? -3.780 63.619 83.538 1.00 37.30 282 GLU C O 1
ATOM 3864 N N . ALA E 5 283 ? -2.726 62.848 81.710 1.00 28.25 283 ALA C N 1
ATOM 3865 C CA . ALA E 5 283 ? -1.542 63.668 81.882 1.00 30.07 283 ALA C CA 1
ATOM 3866 C C . ALA E 5 283 ? -1.364 64.604 80.698 1.00 30.67 283 ALA C C 1
ATOM 3867 O O . ALA E 5 283 ? -1.610 64.228 79.550 1.00 28.98 283 ALA C O 1
ATOM 3869 N N . GLU E 5 284 ? -0.938 65.829 80.981 1.00 32.28 284 GLU C N 1
ATOM 3870 C CA . GLU E 5 284 ? -0.718 66.804 79.930 1.00 36.59 284 GLU C CA 1
ATOM 3871 C C . GLU E 5 284 ? 0.773 66.982 79.683 1.00 34.99 284 GLU C C 1
ATOM 3872 O O . GLU E 5 284 ? 1.524 67.375 80.580 1.00 32.00 284 GLU C O 1
ATOM 3878 N N . TRP E 5 285 ? 1.193 66.683 78.458 1.00 53.43 285 TRP C N 1
ATOM 3879 C CA . TRP E 5 285 ? 2.590 66.799 78.074 1.00 54.80 285 TRP C CA 1
ATOM 3880 C C . TRP E 5 285 ? 2.977 68.262 77.932 1.00 59.93 285 TRP C C 1
ATOM 3881 O O . TRP E 5 285 ? 3.094 68.775 76.821 1.00 61.91 285 TRP C O 1
ATOM 3892 N N . VAL E 5 286 ? 3.164 68.942 79.054 1.00 80.26 286 VAL C N 1
ATOM 3893 C CA . VAL E 5 286 ? 3.550 70.341 79.006 1.00 84.01 286 VAL C CA 1
ATOM 3894 C C . VAL E 5 286 ? 4.538 70.620 80.122 1.00 86.39 286 VAL C C 1
ATOM 3895 O O . VAL E 5 286 ? 4.633 69.770 81.033 1.00 87.28 286 VAL C O 1
#

CATH classification: 1.10.287.100 (+1 more: 2.30.18.10)

Sequence (397 aa):
SGIVPTLQNIVATVTLGCRLDLKTVALHARNAEYNPKRFAAVIMRIREPKTTALIFASGKMVVTGAKSEDDSKLASRKYARIIQKIGFAAKFTDFKIQNIVGSCDVKFPIRLEGLAFSHGTFSSYEPELFPGLIYRMVKPKIVLLIFVSGKIVLTGAKQREEIYQAFEAIYPVLSEFRKMPGYYELYRRSTIGNSLVDALDTLISDGRIEASLAMRVLETFDKVVAETLKDNTQSKLTVKGNLDTYGFCDDVWTFIVKNCQVTVEVISVDKLRIVACNSKKSNAEASRVYEIIVESVVNEVREDFENAGIDEQTLQDLKNIWQKKLTETKVTTFSWDNQFNDYLISEDGPDENLMLCLYDKVTRTKARWKCSLKDGVVTINRNDYTFQKAQVEAEWV

Secondary structure (DSSP, 8-state):
----PEEEEEEEEEE--S---HHHHHHHBTTEEE-TTT-SEEEEEEETTEEEEEEETTSEEEEEEESSHHHHHHHHHHHHHHHHHHT-----EEEEEEEEEEEEE-SS-B-HHHHHHHTTTTEEEETTTEEEEEEEETTTTEEEEE-TTSEEEEEEESSHHHHHHHHHHHHHHHHHTB--/-----GGGGSHHHHHHHHHHHHHHHTTSS-HHHHHHHHHHHHHHHHHHHHHS---EEEEEEEEEEEEEETTEEEEEEEEEEEE---EEEEEEEEEEEES--/--HHHHHHHHHHHHHHHHHHHHHHHHHT--HHHHHHHHHHHHHHHHHHTSS--TTGGGG---B----STTS-EEEEEEEEEEEETTEEEEEEEEEEEE-SS-EEEEEEEEEEEE--

Nearest PDB structures (foldseek):
  5sva-assembly1_d  TM=1.009E+00  e=2.503E-22  Saccharomyces cerevisiae
  5fyw-assembly1_U  TM=9.880E-01  e=1.500E-14  Saccharomyces cerevisiae
  7oha-assembly1_L  TM=9.163E-01  e=1.728E-15  Saccharomyces cerevisiae
  7egj-assembly1_Q  TM=9.371E-01  e=5.113E-10  Homo sapiens
  6mzm-assembly1_W  TM=8.853E-01  e=3.468E-09  Homo sapiens

Radius of gyration: 28.64 Å; Cα contacts (8 Å, |Δi|>4): 868; chains: 3; bounding box: 53×80×74 Å

Organism: Saccharomyces cerevisiae (strain ATCC 204508 / S288c) (NCBI:txid559292)

Foldseek 3Di:
DPDFWFWFKWKKKWAQPFFADQVLLQVPDPQWDDDCVVPQWIWHADVQVGWIKTAHRNRMIMIMGDRDPVSRLVVLVVVQVSRVVSPTSTHTDDIAIFKIKTKDAPQFFFPVVVLCVVPVVFWDDDVVVPQWIWGQDVVVGWIWTHHRRRMIMIMRDRDSVSSRVVCVVCVVSRVVGTDD/DAADLPCCVPPVNVVLLVVLVVCVVVVVDPVVVSVVVSRVVRVVVVVCCVPVPDKDKDKDADFPDWDDDPQKIKTKGAQIFIGIVTDTHGIDIDIDHDPPD/DDPVVQVVVVCVLVVVLVVCVVVCVVVVHDPVVSVVVSVVVVQVVLVLCQDDYPCVVVVVPPDDDADDLQRWDKDFAWDDWDDDQQWIKTWTAFIKIRDRSHIDTGGIDIDIDGND

GO terms:
  GO:0003712 transcription coregulator activity (F, IDA)
  GO:0017025 TBP-class protein binding (F, IDA)
  GO:0005672 transcription factor TFIIA complex (C, IDA)
  GO:0051123 RNA polymerase II preinitiation complex assembly (P, IDA)
  GO:0006367 transcription initiation at RNA polymerase II promoter (P, IDA)
  GO:0003712 transcription coregulator activity (F, IGI)
  GO:0017025 TBP-class protein binding (F, IGI)
  GO:0051123 RNA polymerase II preinitiation complex assembly (P, IGI)
  GO:0005515 protein binding (F, IPI)
  GO:0005634 nucleus (C, IDA)
  GO:0045944 positive regulation of transcription by RNA polymerase II (P, IDA)
  GO:0060261 positive regulation of transcription initiation by RNA polymerase II (P, IDA)
  GO:0000979 RNA polymerase II core promoter sequence-specific DNA binding (F, IMP)
  GO:0005672 transcription factor TFIIA complex (C, IMP)
  GO:0051123 RNA polymerase II preinitiation complex assembly (P, IMP)
  GO:0017025 TBP-class protein binding (F, IPI)